Protein AF-A0A8S0G215-F1 (afdb_monomer)

Sequence (367 aa):
MDFMNLNQTAHGGREFGFIGARMRQQHAVVTGHWQDKQAHERIGSWMRQAVSKQDTRHLKVCRFGDNMREVAVTDGDKVAAQIKFGFSVNTWAVGDLVQVVNSISDGDVNALVDEYESCYTMTPATQIHGEKRQNVLEAARIELGMKRFSTRKPCSRKLEQGGFHAFTTTFEDLHGLKQLPGLAVQRLMQQGYGFAGEGDWKTAALLRIMKVMSTGLQGGTSFMEDYTYHFEKGNDLVLGSHMLEVCPSIAVEEKPILDVQHLGIGGKDDPARLIFNTQTGPAIVASLIDLGDRYRLLVNCIDTVKTPHSLPKLPVANALWRSARASATGSADRFRSVDPCRWRAPYRLQPCAEPQRYAPVRRDARH

Secondary structure (DSSP, 8-state):
-HHHHHS-HHHHHHHHHHHHHHTT-------S-TT-HHHHHHHHHHHHHHHHHHHHTT-EEEEES-PPTT-STT---HHHHHHHH--EEEEE-HHHHHHHHHTS-HHHHHHHHHHHHHHSEE-TTTSTT-TTHHHHHHHHHHHHHHHHHHSPPS--TT------SEEE--TT--TT-SS--SHHHHHHHHTT-EEESTT-HHHHHHHHHHHHHTTTSSS-----EEEEEE--TT--EEEEE-SS---GGGBSSSSPEEEE---TTTT-SPPEEEE-BBPPEEEEEEEEEE-SSSEEEEEEEEEE---SS--TT--S-BEEEEETTTTTS-GGG--EEE-TT--------------------------

pLDDT: mean 88.77, std 21.04, range [25.19, 98.94]

Organism: Escherichia coli (NCBI:txid562)

Mean predicted aligned error: 7.86 Å

InterPro domains:
  IPR003762 L-arabinose isomerase [PTHR38464] (1-325)
  IPR004216 L-fucose/L-arabinose isomerase, C-terminal [SSF50443] (221-324)
  IPR009015 L-fucose isomerase, N-terminal/central domain superfamily [SSF53743] (1-218)
  IPR024664 L-arabinose isomerase, C-terminal [PF11762] (220-327)
  IPR038583 L-arabinose isomerase, N-terminal domain superfamily [G3DSA:3.40.50.10940] (1-58)
  IPR055389 L-arabinose isomerase, N-terminal domain [PF02610] (1-56)
  IPR055390 L-arabinose isomerase, central domain [PF24856] (60-216)

Radius of gyration: 24.78 Å; Cα contacts (8 Å, |Δi|>4): 620; chains: 1; bounding box: 72×74×63 Å

Solvent-accessible surface area (backbone atoms only — not comparable to full-atom values): 20894 Å² total; per-residue (Å²): 110,67,66,68,74,67,75,42,58,82,59,54,52,49,56,55,49,48,55,37,58,76,70,69,51,92,76,88,84,85,84,69,59,95,84,37,65,70,43,51,53,55,49,51,55,47,50,43,52,55,50,36,56,55,53,35,46,69,34,28,35,42,23,31,42,56,60,46,83,98,54,66,82,52,52,73,64,59,65,60,45,27,72,75,56,34,33,46,73,50,72,45,60,44,60,62,50,34,55,43,25,74,65,54,53,69,68,61,26,51,54,50,47,55,48,44,64,74,55,31,42,64,38,75,46,47,31,94,92,20,91,42,28,65,38,47,47,52,34,36,28,46,30,53,14,54,49,59,50,29,41,58,67,96,78,65,102,83,68,84,38,66,51,43,44,18,34,20,40,19,59,90,50,53,67,82,51,65,42,66,78,13,38,31,45,17,53,41,34,55,74,53,36,9,41,29,64,44,25,15,54,53,51,4,48,49,40,26,48,50,47,60,52,46,64,95,54,91,80,50,71,59,51,78,40,88,68,50,76,46,87,42,97,96,57,54,35,39,37,25,32,49,96,36,50,42,25,63,51,36,39,61,56,90,49,36,35,36,44,68,50,86,44,76,78,59,73,43,50,46,33,28,25,48,32,44,49,37,49,66,44,83,46,72,51,75,49,70,40,68,71,87,89,50,66,40,29,33,47,28,59,29,36,29,40,74,76,94,62,87,61,91,84,57,95,38,29,42,36,39,30,33,56,81,60,71,87,82,54,70,88,87,75,65,65,47,81,42,56,64,92,58,89,69,86,74,78,80,84,70,79,94,73,82,84,82,76,83,75,83,80,81,78,90,73,92,131

Foldseek 3Di:
DVCCVPVPCVVVVVVVVVVCVVVVHDDFDADDDPPDPVSVVLVVLVVLVVVLLVVQLVAEEEEADAFAPPDDFLDDDQPVCCVVRNYHYDYDYLVVLLVLLVPDDLVQLVVVVVVLVVQAAEDQLCDVVHVCVVLSSLLSSSLRSVVQLQDADPDDPPDGSDVHQFYEYELQHNPNRQDDNFASQLVVVLVQFFYDYRRRRQRSSVQSSVSSSCPPHDAFTWDKDFDDWDDDVVDTKTKIFDPHHTHCSQFPDSHFYWDWDDDPRSPHHTHIHTAGEGDWAKDKDWDWGDPRVAIKIWIWIWTWDDDPDDDVPPPYYITMIDTPPPNPDPPPPRTDIDRPVDPHRDDDPDPPDDDPDDDDDDDDDDD

Structure (mmCIF, N/CA/C/O backbone):
data_AF-A0A8S0G215-F1
#
_entry.id   AF-A0A8S0G215-F1
#
loop_
_atom_site.group_PDB
_atom_site.id
_atom_site.type_symbol
_atom_site.label_atom_id
_atom_site.label_alt_id
_atom_site.label_comp_id
_atom_site.label_asym_id
_atom_site.label_entity_id
_atom_site.label_seq_id
_atom_site.pdbx_PDB_ins_code
_atom_site.Cartn_x
_atom_site.Cartn_y
_atom_site.Cartn_z
_atom_site.occupancy
_atom_site.B_iso_or_equiv
_atom_site.auth_seq_id
_atom_site.auth_comp_id
_atom_site.auth_asym_id
_atom_site.auth_atom_id
_atom_site.pdbx_PDB_model_num
ATOM 1 N N . MET A 1 1 ? 47.850 -19.903 -26.753 1.00 84.38 1 MET A N 1
ATOM 2 C CA . MET A 1 1 ? 46.524 -19.804 -27.407 1.00 84.38 1 MET A CA 1
ATOM 3 C C . MET A 1 1 ? 45.392 -20.202 -26.463 1.00 84.38 1 MET A C 1
ATOM 5 O O . MET A 1 1 ? 44.358 -19.553 -26.498 1.00 84.38 1 MET A O 1
ATOM 9 N N . ASP A 1 2 ? 45.595 -21.174 -25.572 1.00 96.81 2 ASP A N 1
ATOM 10 C CA . ASP A 1 2 ? 44.562 -21.724 -24.671 1.00 96.81 2 ASP A CA 1
ATOM 11 C C . ASP A 1 2 ? 43.769 -20.678 -23.874 1.00 96.81 2 ASP A C 1
ATOM 13 O O . ASP A 1 2 ? 42.542 -20.728 -23.853 1.00 96.81 2 ASP A O 1
ATOM 17 N N . PHE A 1 3 ? 44.441 -19.674 -23.300 1.00 95.31 3 PHE A N 1
ATOM 18 C CA . PHE A 1 3 ? 43.774 -18.589 -22.568 1.00 95.31 3 PHE A CA 1
ATOM 19 C C . PHE A 1 3 ? 42.789 -17.794 -23.444 1.00 95.31 3 PHE A C 1
ATOM 21 O O . PHE A 1 3 ? 41.660 -17.532 -23.037 1.00 95.31 3 PHE A O 1
ATOM 28 N N . MET A 1 4 ? 43.186 -17.450 -24.676 1.00 95.62 4 MET A N 1
ATOM 29 C CA . MET A 1 4 ? 42.331 -16.712 -25.616 1.00 95.62 4 MET A CA 1
ATOM 30 C C . MET A 1 4 ? 41.136 -17.554 -26.080 1.00 95.62 4 MET A C 1
ATOM 32 O O . MET A 1 4 ? 40.054 -17.011 -26.279 1.00 95.62 4 MET A O 1
ATOM 36 N N . ASN A 1 5 ? 41.313 -18.873 -26.206 1.00 96.38 5 ASN A N 1
ATOM 37 C CA . ASN A 1 5 ? 40.231 -19.798 -26.553 1.00 96.38 5 ASN A CA 1
ATOM 38 C C . ASN A 1 5 ? 39.240 -19.998 -25.392 1.00 96.38 5 ASN A C 1
ATOM 40 O O . ASN A 1 5 ? 38.067 -20.281 -25.627 1.00 96.38 5 ASN A O 1
ATOM 44 N N . LEU A 1 6 ? 39.686 -19.855 -24.141 1.00 97.12 6 LEU A N 1
ATOM 45 C CA . LEU A 1 6 ? 38.848 -20.060 -22.960 1.00 97.12 6 LEU A CA 1
ATOM 46 C C . LEU A 1 6 ? 38.113 -18.778 -22.528 1.00 97.12 6 LEU A C 1
ATOM 48 O O . LEU A 1 6 ? 36.898 -18.785 -22.333 1.00 97.12 6 LEU A O 1
ATOM 52 N N . ASN A 1 7 ? 38.824 -17.659 -22.381 1.00 97.81 7 ASN A N 1
A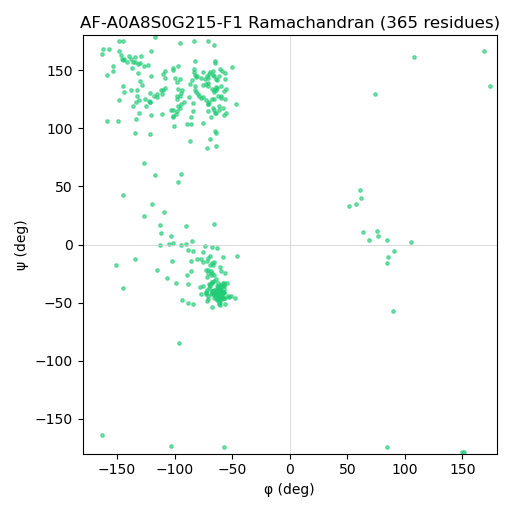TOM 53 C CA . ASN A 1 7 ? 38.337 -16.458 -21.689 1.00 97.81 7 ASN A CA 1
ATOM 54 C C . ASN A 1 7 ? 37.776 -15.395 -22.648 1.00 97.81 7 ASN A C 1
ATOM 56 O O . ASN A 1 7 ? 38.163 -14.228 -22.626 1.00 97.81 7 ASN A O 1
ATOM 60 N N . GLN A 1 8 ? 36.834 -15.801 -23.496 1.00 97.69 8 GLN A N 1
ATOM 61 C CA . GLN A 1 8 ? 36.427 -15.045 -24.684 1.00 97.69 8 GLN A CA 1
ATOM 62 C C . GLN A 1 8 ? 35.027 -14.400 -24.630 1.00 97.69 8 GLN A C 1
ATOM 64 O O . GLN A 1 8 ? 34.395 -14.134 -25.657 1.00 97.69 8 GLN A O 1
ATOM 69 N N . THR A 1 9 ? 34.534 -14.067 -23.434 1.00 98.12 9 THR A N 1
ATOM 70 C CA . THR A 1 9 ? 33.239 -13.375 -23.259 1.00 98.12 9 THR A CA 1
ATOM 71 C C . THR A 1 9 ? 33.161 -12.050 -24.028 1.00 98.12 9 THR A C 1
ATOM 73 O O . THR A 1 9 ? 32.067 -11.621 -24.391 1.00 98.12 9 THR A O 1
ATOM 76 N N . ALA A 1 10 ? 34.300 -11.410 -24.323 1.00 97.56 10 ALA A N 1
ATOM 77 C CA . ALA A 1 10 ? 34.354 -10.148 -25.056 1.00 97.56 10 ALA A CA 1
ATOM 78 C C . ALA A 1 10 ? 33.610 -10.209 -26.403 1.00 97.56 10 ALA A C 1
ATOM 80 O O . ALA A 1 10 ? 32.837 -9.298 -26.700 1.00 97.56 10 ALA A O 1
ATOM 81 N N . HIS A 1 11 ? 33.779 -11.268 -27.196 1.00 97.31 11 HIS A N 1
ATOM 82 C CA . HIS A 1 11 ? 33.005 -11.469 -28.429 1.00 97.31 11 HIS A CA 1
ATOM 83 C C . HIS A 1 11 ? 31.832 -12.432 -28.245 1.00 97.31 11 HIS A C 1
ATOM 85 O O . HIS A 1 11 ? 30.771 -12.172 -28.807 1.00 97.31 11 HIS A O 1
ATOM 91 N N . GLY A 1 12 ? 31.944 -13.453 -27.388 1.00 98.19 12 GLY A N 1
ATOM 92 C CA . GLY A 1 12 ? 30.829 -14.373 -27.120 1.00 98.19 12 GLY A CA 1
ATOM 93 C C . GLY A 1 12 ? 29.577 -13.677 -26.562 1.00 98.19 12 GLY A C 1
ATOM 94 O O . GLY A 1 12 ? 28.461 -13.923 -27.016 1.00 98.19 12 GLY A O 1
ATOM 95 N N . GLY A 1 13 ? 29.747 -12.728 -25.635 1.00 97.81 13 GLY A N 1
ATOM 96 C CA . GLY A 1 13 ? 28.638 -11.942 -25.086 1.00 97.81 13 GLY A CA 1
ATOM 97 C C . GLY A 1 13 ? 28.000 -10.983 -26.099 1.00 97.81 13 GLY A C 1
ATOM 98 O O . GLY A 1 13 ? 26.818 -10.661 -25.978 1.00 97.81 13 GLY A O 1
ATOM 99 N N . ARG A 1 14 ? 28.751 -10.547 -27.121 1.00 98.25 14 ARG A N 1
ATOM 100 C CA . ARG A 1 14 ? 28.228 -9.702 -28.209 1.00 98.25 14 ARG A CA 1
ATOM 101 C C . ARG A 1 14 ? 27.329 -10.501 -29.149 1.00 98.25 14 ARG A C 1
ATOM 103 O O . ARG A 1 14 ? 26.250 -10.019 -29.479 1.00 98.25 14 ARG A O 1
ATOM 110 N N . GLU A 1 15 ? 27.732 -11.721 -29.499 1.00 98.50 15 GLU A N 1
ATOM 111 C CA . GLU A 1 15 ? 26.911 -12.635 -30.304 1.00 98.50 15 GLU A CA 1
ATOM 112 C C . GLU A 1 15 ? 25.594 -12.980 -29.590 1.00 98.50 15 GLU A C 1
ATOM 114 O O . GLU A 1 15 ? 24.511 -12.872 -30.165 1.00 98.50 15 GLU A O 1
ATOM 119 N N . PHE A 1 16 ? 25.649 -13.264 -28.284 1.00 98.31 16 PHE A N 1
ATOM 120 C CA . PHE A 1 16 ? 24.434 -13.440 -27.481 1.00 98.31 16 PHE A CA 1
ATOM 121 C C . PHE A 1 16 ? 23.551 -12.175 -27.452 1.00 98.31 16 PHE A C 1
ATOM 123 O O . PHE A 1 16 ? 22.320 -12.248 -27.506 1.00 98.31 16 PHE A O 1
ATOM 130 N N . GLY A 1 17 ? 24.171 -10.993 -27.396 1.00 98.12 17 GLY A N 1
ATOM 131 C CA . GLY A 1 17 ? 23.463 -9.716 -27.489 1.00 98.12 17 GLY A CA 1
ATOM 132 C C . GLY A 1 17 ? 22.710 -9.547 -28.812 1.00 98.12 17 GLY A C 1
ATOM 133 O O . GLY A 1 17 ? 21.575 -9.062 -28.809 1.00 98.12 17 GLY A O 1
ATOM 134 N N . PHE A 1 18 ? 23.300 -9.988 -29.929 1.00 98.44 18 PHE A N 1
ATOM 135 C CA . PHE A 1 18 ? 22.669 -9.935 -31.247 1.00 98.44 18 PHE A CA 1
ATOM 136 C C . PHE A 1 18 ? 21.372 -10.744 -31.289 1.00 98.44 18 PHE A C 1
ATOM 138 O O . PHE A 1 18 ? 20.332 -10.190 -31.656 1.00 98.44 18 PHE A O 1
ATOM 145 N N . ILE A 1 19 ? 21.390 -12.018 -30.877 1.00 98.25 19 ILE A N 1
ATOM 146 C CA . ILE A 1 19 ? 20.197 -12.871 -30.985 1.00 98.25 19 ILE A CA 1
ATOM 147 C C . ILE A 1 19 ? 19.042 -12.363 -30.107 1.00 98.25 19 ILE A C 1
ATOM 149 O O . ILE A 1 19 ? 17.901 -12.296 -30.572 1.00 98.25 19 ILE A O 1
ATOM 153 N N . GLY A 1 20 ? 19.331 -11.888 -28.888 1.00 97.62 20 GLY A N 1
ATOM 154 C CA . GLY A 1 20 ? 18.322 -11.285 -28.010 1.00 97.62 20 GLY A CA 1
ATOM 155 C C . GLY A 1 20 ? 17.676 -10.036 -28.623 1.00 97.62 20 GLY A C 1
ATOM 156 O O . GLY A 1 20 ? 16.448 -9.897 -28.617 1.00 97.62 20 GLY A O 1
ATOM 157 N N . ALA A 1 21 ? 18.484 -9.158 -29.228 1.00 98.12 21 ALA A N 1
ATOM 158 C CA . ALA A 1 21 ? 17.991 -7.979 -29.938 1.00 98.12 21 ALA A CA 1
ATOM 159 C C . ALA A 1 21 ? 17.182 -8.356 -31.192 1.00 98.12 21 ALA A C 1
ATOM 161 O O . ALA A 1 21 ? 16.095 -7.816 -31.417 1.00 98.12 21 ALA A O 1
ATOM 162 N N . ARG A 1 22 ? 17.665 -9.326 -31.980 1.00 97.88 22 ARG A N 1
ATOM 163 C CA . ARG A 1 22 ? 17.012 -9.812 -33.204 1.00 97.88 22 ARG A CA 1
ATOM 164 C C . ARG A 1 22 ? 15.637 -10.426 -32.935 1.00 97.88 22 ARG A C 1
ATOM 166 O O . ARG A 1 22 ? 14.734 -10.241 -33.756 1.00 97.88 22 ARG A O 1
ATOM 173 N N . MET A 1 23 ? 15.482 -11.121 -31.805 1.00 98.31 23 MET A N 1
ATOM 174 C CA . MET A 1 23 ? 14.223 -11.711 -31.328 1.00 98.31 23 MET A CA 1
ATOM 175 C C . MET A 1 23 ? 13.336 -10.726 -30.549 1.00 98.31 23 MET A C 1
ATOM 177 O O . MET A 1 23 ? 12.211 -11.073 -30.196 1.00 98.31 23 MET A O 1
ATOM 181 N N . ARG A 1 24 ? 13.814 -9.499 -30.288 1.00 97.56 24 ARG A N 1
ATOM 182 C CA . ARG A 1 24 ? 13.128 -8.471 -29.480 1.00 97.56 24 ARG A CA 1
ATOM 183 C C . ARG A 1 24 ? 12.805 -8.937 -28.052 1.00 97.56 24 ARG A C 1
ATOM 185 O O . ARG A 1 24 ? 11.791 -8.541 -27.479 1.00 97.56 24 ARG A O 1
ATOM 192 N N . GLN A 1 25 ? 13.676 -9.757 -27.468 1.00 97.38 25 GLN A N 1
ATOM 193 C CA . GLN A 1 25 ? 13.557 -10.204 -26.081 1.00 97.38 25 GLN A CA 1
ATOM 194 C C . GLN A 1 25 ? 14.144 -9.171 -25.111 1.00 97.38 25 GLN A C 1
ATOM 196 O O . GLN A 1 25 ? 15.063 -8.420 -25.439 1.00 97.38 25 GLN A O 1
ATOM 201 N N . GLN A 1 26 ? 13.609 -9.121 -23.890 1.00 94.38 26 GLN A N 1
ATOM 202 C CA . GLN A 1 26 ? 14.117 -8.232 -22.845 1.00 94.38 26 GLN A CA 1
ATOM 203 C C . GLN A 1 26 ? 15.256 -8.896 -22.077 1.00 94.38 26 GLN A C 1
ATOM 205 O O . GLN A 1 26 ? 15.032 -9.550 -21.062 1.00 94.38 26 GLN A O 1
ATOM 210 N N . HIS A 1 27 ? 16.485 -8.710 -22.553 1.00 96.38 27 HIS A N 1
ATOM 211 C CA . HIS A 1 27 ? 17.691 -9.141 -21.847 1.00 96.38 27 HIS A CA 1
ATOM 212 C C . HIS A 1 27 ? 18.309 -7.958 -21.097 1.00 96.38 27 HIS A C 1
ATOM 214 O O . HIS A 1 27 ? 18.786 -7.001 -21.707 1.00 96.38 27 HIS A O 1
ATOM 220 N N . ALA A 1 28 ? 18.283 -8.011 -19.763 1.00 96.38 28 ALA A N 1
ATOM 221 C CA . ALA A 1 28 ? 19.039 -7.076 -18.936 1.00 96.38 28 ALA A CA 1
ATOM 222 C C . ALA A 1 28 ? 20.535 -7.416 -19.022 1.00 96.38 28 ALA A C 1
ATOM 224 O O . ALA A 1 28 ? 20.904 -8.587 -18.986 1.00 96.38 28 ALA A O 1
ATOM 225 N N . VAL A 1 29 ? 21.393 -6.398 -19.131 1.00 97.56 29 VAL A N 1
ATOM 226 C CA . VAL A 1 29 ? 22.842 -6.583 -19.294 1.00 97.56 29 VAL A CA 1
ATOM 227 C C . VAL A 1 29 ? 23.591 -5.813 -18.211 1.00 97.56 29 VAL A C 1
ATOM 229 O O . VAL A 1 29 ? 23.430 -4.598 -18.056 1.00 97.56 29 VAL A O 1
ATOM 232 N N . VAL A 1 30 ? 24.440 -6.527 -17.473 1.00 97.88 30 VAL A N 1
ATOM 233 C CA . VAL A 1 30 ? 25.395 -5.969 -16.513 1.00 97.88 30 VAL A CA 1
ATOM 234 C C . VAL A 1 30 ? 26.788 -6.408 -16.943 1.00 97.88 30 VAL A C 1
ATOM 236 O O . VAL A 1 30 ? 27.054 -7.598 -17.071 1.00 97.88 30 VAL A O 1
ATOM 239 N N . THR A 1 31 ? 27.666 -5.437 -17.171 1.00 98.00 31 THR A N 1
ATOM 240 C CA . THR A 1 31 ? 29.075 -5.665 -17.507 1.00 98.00 31 THR A CA 1
ATOM 241 C C . THR A 1 31 ? 29.928 -5.225 -16.327 1.00 98.00 31 THR A C 1
ATOM 243 O O . THR A 1 31 ? 29.710 -4.133 -15.803 1.00 98.00 31 THR A O 1
ATOM 246 N N . GLY A 1 32 ? 30.887 -6.058 -15.934 1.00 96.94 32 GLY A N 1
ATOM 247 C CA . GLY A 1 32 ? 31.825 -5.812 -14.841 1.00 96.94 32 GLY A CA 1
ATOM 248 C C . GLY A 1 32 ? 32.594 -7.088 -14.500 1.00 96.94 32 GLY A C 1
ATOM 249 O O . GLY A 1 32 ? 32.225 -8.173 -14.955 1.00 96.94 32 GLY A O 1
ATOM 250 N N . HIS A 1 33 ? 33.667 -6.972 -13.718 1.00 98.19 33 HIS A N 1
ATOM 251 C CA . HIS A 1 33 ? 34.322 -8.147 -13.142 1.00 98.19 33 HIS A CA 1
ATOM 252 C C . HIS A 1 33 ? 33.382 -8.807 -12.121 1.00 98.19 33 HIS A C 1
ATOM 254 O O . HIS A 1 33 ? 32.647 -8.113 -11.425 1.00 98.19 33 HIS A O 1
ATOM 260 N N . TRP A 1 34 ? 33.404 -10.133 -11.982 1.00 98.00 34 TRP A N 1
ATOM 261 C CA . TRP A 1 34 ? 32.457 -10.835 -11.104 1.00 98.00 34 TRP A CA 1
ATOM 262 C C . TRP A 1 34 ? 32.641 -10.519 -9.609 1.00 98.00 34 TRP A C 1
ATOM 264 O O . TRP A 1 34 ? 31.739 -10.796 -8.830 1.00 98.00 34 TRP A O 1
ATOM 274 N N . GLN A 1 35 ? 33.774 -9.931 -9.202 1.00 98.25 35 GLN A N 1
ATOM 275 C CA . GLN A 1 35 ? 34.011 -9.427 -7.836 1.00 98.25 35 GLN A CA 1
ATOM 276 C C . GLN A 1 35 ? 33.690 -7.930 -7.666 1.00 98.25 35 GLN A C 1
ATOM 278 O O . GLN A 1 35 ? 33.871 -7.392 -6.576 1.00 98.25 35 GLN A O 1
ATOM 283 N N . ASP A 1 36 ? 33.257 -7.237 -8.723 1.00 98.44 36 ASP A N 1
ATOM 284 C CA . ASP A 1 36 ? 32.884 -5.825 -8.640 1.00 98.44 36 ASP A CA 1
ATOM 285 C C . ASP A 1 36 ? 31.574 -5.659 -7.857 1.00 98.44 36 ASP A C 1
ATOM 287 O O . ASP A 1 36 ? 30.517 -6.159 -8.250 1.00 98.44 36 ASP A O 1
ATOM 291 N N . LYS A 1 37 ? 31.638 -4.894 -6.764 1.00 98.50 37 LYS A N 1
ATOM 292 C CA . LYS A 1 37 ? 30.483 -4.591 -5.914 1.00 98.50 37 LYS A CA 1
ATOM 293 C C . LYS A 1 37 ? 29.373 -3.866 -6.682 1.00 98.50 37 LYS A C 1
ATOM 295 O O . LYS A 1 37 ? 28.200 -4.154 -6.461 1.00 98.50 37 LYS A O 1
ATOM 300 N N . GLN A 1 38 ? 29.713 -2.997 -7.639 1.00 98.06 38 GLN A N 1
ATOM 301 C CA . GLN A 1 38 ? 28.704 -2.305 -8.452 1.00 98.06 38 GLN A CA 1
ATOM 302 C C . GLN A 1 38 ? 27.953 -3.278 -9.373 1.00 98.06 38 GLN A C 1
ATOM 304 O O . GLN A 1 38 ? 26.763 -3.100 -9.645 1.00 98.06 38 GLN A O 1
ATOM 309 N N . ALA A 1 39 ? 28.624 -4.333 -9.850 1.00 98.00 39 ALA A N 1
ATOM 310 C CA . ALA A 1 39 ? 27.973 -5.389 -10.616 1.00 98.00 39 ALA A CA 1
ATOM 311 C C . ALA A 1 39 ? 27.011 -6.195 -9.730 1.00 98.00 39 ALA A C 1
ATOM 313 O O . ALA A 1 39 ? 25.882 -6.454 -10.151 1.00 98.00 39 ALA A O 1
ATOM 314 N N . HIS A 1 40 ? 27.409 -6.519 -8.492 1.00 98.50 40 HIS A N 1
ATOM 315 C CA . HIS A 1 40 ? 26.543 -7.200 -7.518 1.00 98.50 40 HIS A CA 1
ATOM 316 C C . HIS A 1 40 ? 25.274 -6.406 -7.218 1.00 98.50 40 HIS A C 1
ATOM 318 O O . HIS A 1 40 ? 24.184 -6.970 -7.275 1.00 98.50 40 HIS A O 1
ATOM 324 N N . GLU A 1 41 ? 25.384 -5.098 -6.976 1.00 98.06 41 GLU A N 1
ATOM 325 C CA . GLU A 1 41 ? 24.229 -4.228 -6.714 1.00 98.06 41 GLU A CA 1
ATOM 326 C C . GLU A 1 41 ? 23.241 -4.207 -7.889 1.00 98.06 41 GLU A C 1
ATOM 328 O O . GLU A 1 41 ? 22.028 -4.349 -7.705 1.00 98.06 41 GLU A O 1
ATOM 333 N N . ARG A 1 42 ? 23.748 -4.089 -9.123 1.00 97.81 42 ARG A N 1
ATOM 334 C CA . ARG A 1 42 ? 22.915 -4.084 -10.336 1.00 97.81 42 ARG A CA 1
ATOM 335 C C . ARG A 1 42 ? 22.230 -5.429 -10.573 1.00 97.81 42 ARG A C 1
ATOM 337 O O . ARG A 1 42 ? 21.055 -5.449 -10.942 1.00 97.81 42 ARG A O 1
ATOM 344 N N . ILE A 1 43 ? 22.938 -6.537 -10.348 1.00 98.38 43 ILE A N 1
ATOM 345 C CA . ILE A 1 43 ? 22.375 -7.891 -10.449 1.00 98.38 43 ILE A CA 1
ATOM 346 C C . ILE A 1 43 ? 21.317 -8.101 -9.359 1.00 98.38 43 ILE A C 1
ATOM 348 O O . ILE A 1 43 ? 20.209 -8.529 -9.671 1.00 98.38 43 ILE A O 1
ATOM 352 N N . GLY A 1 44 ? 21.599 -7.721 -8.110 1.00 98.12 44 GLY A N 1
ATOM 353 C CA . GLY A 1 44 ? 20.651 -7.813 -6.997 1.00 98.12 44 GLY A CA 1
ATOM 354 C C . GLY A 1 44 ? 19.383 -6.983 -7.224 1.00 98.12 44 GLY A C 1
ATOM 355 O O . GLY A 1 44 ? 18.274 -7.455 -6.966 1.00 98.12 44 GLY A O 1
ATOM 356 N N . SER A 1 45 ? 19.518 -5.779 -7.791 1.00 97.25 45 SER A N 1
ATOM 357 C CA . SER A 1 45 ? 18.379 -4.951 -8.208 1.00 97.25 45 SER A CA 1
ATOM 358 C C . SER A 1 45 ? 17.508 -5.658 -9.255 1.00 97.25 45 SER A C 1
ATOM 360 O O . SER A 1 45 ? 16.284 -5.677 -9.128 1.00 97.25 45 SER A O 1
ATOM 362 N N . TRP A 1 46 ? 18.118 -6.310 -10.250 1.00 97.81 46 TRP A N 1
ATOM 363 C CA . TRP A 1 46 ? 17.387 -7.105 -11.242 1.00 97.81 46 TRP A CA 1
ATOM 364 C C . TRP A 1 46 ? 16.713 -8.343 -10.628 1.00 97.81 46 TRP A C 1
ATOM 366 O O . TRP A 1 46 ? 15.547 -8.607 -10.922 1.00 97.81 46 TRP A O 1
ATOM 376 N N . MET A 1 47 ? 17.393 -9.062 -9.728 1.00 98.44 47 MET A N 1
ATOM 377 C CA . MET A 1 47 ? 16.829 -10.226 -9.028 1.00 98.44 47 MET A CA 1
ATOM 378 C C . MET A 1 47 ? 15.564 -9.851 -8.246 1.00 98.44 47 MET A C 1
ATOM 380 O O . MET A 1 47 ? 14.568 -10.568 -8.299 1.00 98.44 47 MET A O 1
ATOM 384 N N . ARG A 1 48 ? 15.563 -8.687 -7.587 1.00 97.50 48 ARG A N 1
ATOM 385 C CA . ARG A 1 48 ? 14.394 -8.139 -6.883 1.00 97.50 48 ARG A CA 1
ATOM 386 C C . ARG A 1 48 ? 13.199 -7.918 -7.818 1.00 97.50 48 ARG A C 1
ATOM 388 O O . ARG A 1 48 ? 12.078 -8.287 -7.471 1.00 97.50 48 ARG A O 1
ATOM 395 N N . GLN A 1 49 ? 13.430 -7.392 -9.024 1.00 96.38 49 GLN A N 1
ATOM 396 C CA . GLN A 1 49 ? 12.380 -7.263 -10.047 1.00 96.38 49 GLN A CA 1
ATOM 397 C C . GLN A 1 49 ? 11.888 -8.631 -10.541 1.00 96.38 49 GLN A C 1
ATOM 399 O O . GLN A 1 49 ? 10.688 -8.826 -10.733 1.00 96.38 49 GLN A O 1
ATOM 404 N N . ALA A 1 50 ? 12.792 -9.598 -10.717 1.00 96.69 50 ALA A N 1
ATOM 405 C CA . ALA A 1 50 ? 12.436 -10.952 -11.135 1.00 96.69 50 ALA A CA 1
ATOM 406 C C . ALA A 1 50 ? 11.542 -11.659 -10.099 1.00 96.69 50 ALA A C 1
ATOM 408 O O . ALA A 1 50 ? 10.540 -12.268 -10.479 1.00 96.69 50 ALA A O 1
ATOM 409 N N . VAL A 1 51 ? 11.850 -11.522 -8.804 1.00 97.88 51 VAL A N 1
ATOM 410 C CA . VAL A 1 51 ? 11.014 -12.030 -7.702 1.00 97.88 51 VAL A CA 1
ATOM 411 C C . VAL A 1 51 ? 9.655 -11.331 -7.683 1.00 97.88 51 VAL A C 1
ATOM 413 O O . VAL A 1 51 ? 8.627 -12.004 -7.669 1.00 97.88 51 VAL A O 1
ATOM 416 N N . SER A 1 52 ? 9.630 -9.996 -7.774 1.00 97.31 52 SER A N 1
ATOM 417 C CA . SER A 1 52 ? 8.383 -9.218 -7.821 1.00 97.31 52 SER A CA 1
ATOM 418 C C . SER A 1 52 ? 7.480 -9.644 -8.986 1.00 97.31 52 SER A C 1
ATOM 420 O O . SER A 1 52 ? 6.274 -9.826 -8.808 1.00 97.31 52 SER A O 1
ATOM 422 N N . LYS A 1 53 ? 8.057 -9.914 -10.165 1.00 97.38 53 LYS A N 1
ATOM 423 C CA . LYS A 1 53 ? 7.318 -10.430 -11.325 1.00 97.38 53 LYS A CA 1
ATOM 424 C C . LYS A 1 53 ? 6.656 -11.783 -11.048 1.00 97.38 53 LYS A C 1
ATOM 426 O O . LYS A 1 53 ? 5.576 -12.019 -11.581 1.00 97.38 53 LYS A O 1
ATOM 431 N N . GLN A 1 54 ? 7.279 -12.667 -10.267 1.00 97.94 54 GLN A N 1
ATOM 432 C CA . GLN A 1 54 ? 6.694 -13.965 -9.907 1.00 97.94 54 GLN A CA 1
ATOM 433 C C . GLN A 1 54 ? 5.620 -13.838 -8.821 1.00 97.94 54 GLN A C 1
ATOM 435 O O . GLN A 1 54 ? 4.558 -14.442 -8.958 1.00 97.94 54 GLN A O 1
ATOM 440 N N . ASP A 1 55 ? 5.845 -13.019 -7.790 1.00 97.50 55 ASP A N 1
ATOM 441 C CA . ASP A 1 55 ? 4.836 -12.746 -6.751 1.00 97.50 55 ASP A CA 1
ATOM 442 C C . ASP A 1 55 ? 3.567 -12.129 -7.360 1.00 97.50 55 ASP A C 1
ATOM 444 O O . ASP A 1 55 ? 2.460 -12.612 -7.130 1.00 97.50 55 ASP A O 1
ATOM 448 N N . THR A 1 56 ? 3.731 -11.161 -8.270 1.00 98.19 56 THR A N 1
ATOM 449 C CA . THR A 1 56 ? 2.615 -10.495 -8.967 1.00 98.19 56 THR A CA 1
ATOM 450 C C . THR A 1 56 ? 1.717 -11.480 -9.723 1.00 98.19 56 THR A C 1
ATOM 452 O O . THR A 1 56 ? 0.506 -11.282 -9.782 1.00 98.19 56 THR A O 1
ATOM 455 N N . ARG A 1 57 ? 2.271 -12.577 -10.265 1.00 97.31 57 ARG A N 1
ATOM 456 C CA . ARG A 1 57 ? 1.489 -13.616 -10.966 1.00 97.31 57 ARG A CA 1
ATOM 457 C C . ARG A 1 57 ? 0.550 -14.403 -10.047 1.00 97.31 57 ARG A C 1
ATOM 459 O O . ARG A 1 57 ? -0.349 -15.065 -10.549 1.00 97.31 57 ARG A O 1
ATOM 466 N N . HIS A 1 58 ? 0.750 -14.329 -8.734 1.00 96.69 58 HIS A N 1
ATOM 467 C CA . HIS A 1 58 ? -0.066 -15.001 -7.722 1.00 96.69 58 HIS A CA 1
ATOM 468 C C . HIS A 1 58 ? -0.859 -14.011 -6.856 1.00 96.69 58 HIS A C 1
ATOM 470 O O . HIS A 1 58 ? -1.615 -14.427 -5.975 1.00 96.69 58 HIS A O 1
ATOM 476 N N . LEU A 1 59 ? -0.707 -12.707 -7.110 1.00 98.00 59 LEU A N 1
ATOM 477 C CA . LEU A 1 59 ? -1.373 -11.648 -6.369 1.00 98.00 59 LEU A CA 1
ATOM 478 C C . LEU A 1 59 ? -2.886 -11.716 -6.609 1.00 98.00 59 LEU A C 1
ATOM 480 O O . LEU A 1 59 ? -3.374 -11.795 -7.740 1.00 98.00 59 LEU A O 1
ATOM 484 N N . LYS A 1 60 ? -3.637 -11.663 -5.511 1.00 98.25 60 LYS A N 1
ATOM 485 C CA . LYS A 1 60 ? -5.102 -11.629 -5.513 1.00 98.25 60 LYS A CA 1
ATOM 486 C C . LYS A 1 60 ? -5.590 -10.374 -4.802 1.00 98.25 60 LYS A C 1
ATOM 488 O O . LYS A 1 60 ? -5.245 -10.175 -3.632 1.00 98.25 60 LYS A O 1
ATOM 493 N N . VAL A 1 61 ? -6.373 -9.567 -5.510 1.00 98.62 61 VAL A N 1
ATOM 494 C CA . VAL A 1 61 ? -7.052 -8.377 -4.993 1.00 98.62 61 VAL A CA 1
ATOM 495 C C . VAL A 1 61 ? -8.499 -8.734 -4.659 1.00 98.62 61 VAL A C 1
ATOM 497 O O . VAL A 1 61 ? -9.227 -9.232 -5.521 1.00 98.62 61 VAL A O 1
ATOM 500 N N . CYS A 1 62 ? -8.906 -8.460 -3.421 1.00 98.25 62 CYS A N 1
ATOM 501 C CA . CYS A 1 62 ? -10.287 -8.566 -2.957 1.00 98.25 62 CYS A CA 1
ATOM 502 C C . CYS A 1 62 ? -10.923 -7.181 -2.866 1.00 98.25 62 CYS A C 1
ATOM 504 O O . CYS A 1 62 ? -10.500 -6.356 -2.062 1.00 98.25 62 CYS A O 1
ATOM 506 N N . ARG A 1 63 ? -11.947 -6.908 -3.666 1.00 98.69 63 ARG A N 1
ATOM 507 C CA . ARG A 1 63 ? -12.688 -5.646 -3.579 1.00 98.69 63 ARG A CA 1
ATOM 508 C C . ARG A 1 63 ? -13.910 -5.837 -2.690 1.00 98.69 63 ARG A C 1
ATOM 510 O O . ARG A 1 63 ? -14.658 -6.786 -2.906 1.00 98.69 63 ARG A O 1
ATOM 517 N N . PHE A 1 64 ? -14.109 -4.948 -1.723 1.00 98.25 64 PHE A N 1
ATOM 518 C CA . PHE A 1 64 ? -15.355 -4.851 -0.964 1.00 98.25 64 PHE A CA 1
ATOM 519 C C . PHE A 1 64 ? -16.169 -3.685 -1.526 1.00 98.25 64 PHE A C 1
ATOM 521 O O . PHE A 1 64 ? -15.841 -2.527 -1.272 1.00 98.25 64 PHE A O 1
ATOM 528 N N . GLY A 1 65 ? -17.176 -4.014 -2.336 1.00 97.50 65 GLY A N 1
ATOM 529 C CA . GLY A 1 65 ? -17.911 -3.051 -3.159 1.00 97.50 65 GLY A CA 1
ATOM 530 C C . GLY A 1 65 ? -17.236 -2.756 -4.507 1.00 97.50 65 GLY A C 1
ATOM 531 O O . GLY A 1 65 ? -16.259 -3.410 -4.899 1.00 97.50 65 GLY A O 1
ATOM 532 N N . ASP A 1 66 ? -17.800 -1.801 -5.246 1.00 98.56 66 AS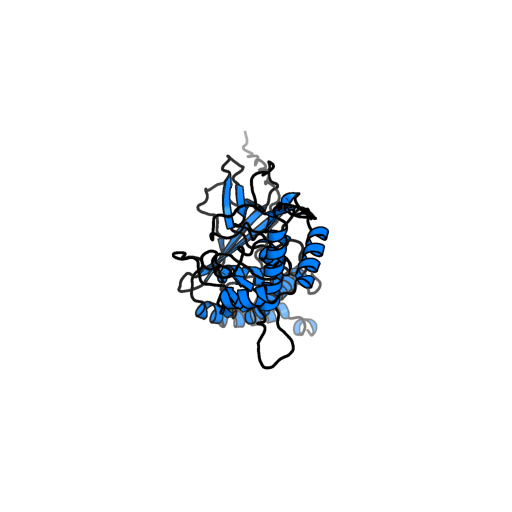P A N 1
ATOM 533 C CA . ASP A 1 66 ? -17.312 -1.392 -6.568 1.00 98.56 66 ASP A CA 1
ATOM 534 C C . ASP A 1 66 ? -16.526 -0.068 -6.520 1.00 98.56 66 ASP A C 1
ATOM 536 O O . ASP A 1 66 ? -16.213 0.449 -5.447 1.00 98.56 66 ASP A O 1
ATOM 540 N N . ASN A 1 67 ? -16.154 0.458 -7.689 1.00 98.75 67 ASN A N 1
ATOM 541 C CA . ASN A 1 67 ? -15.576 1.790 -7.820 1.00 98.75 67 ASN A CA 1
ATOM 542 C C . ASN A 1 67 ? -16.548 2.843 -7.267 1.00 98.75 67 ASN A C 1
ATOM 544 O O . ASN A 1 67 ? -17.765 2.673 -7.363 1.00 98.75 67 ASN A O 1
ATOM 548 N N . MET A 1 68 ? -16.018 3.942 -6.722 1.00 98.62 68 MET A N 1
ATOM 549 C CA . MET A 1 68 ? -16.843 5.128 -6.477 1.00 98.62 68 MET A CA 1
ATOM 550 C C . MET A 1 68 ? -17.524 5.554 -7.785 1.00 98.62 68 MET A C 1
ATOM 552 O O . MET A 1 68 ? -16.884 5.605 -8.841 1.00 98.62 68 MET A O 1
ATOM 556 N N . ARG A 1 69 ? -18.825 5.841 -7.719 1.00 98.56 69 ARG A N 1
ATOM 557 C CA . ARG A 1 69 ? -19.627 6.223 -8.885 1.00 98.56 69 ARG A CA 1
ATOM 558 C C . ARG A 1 69 ? -19.025 7.430 -9.596 1.00 98.56 69 ARG A C 1
ATOM 560 O O . ARG A 1 69 ? -18.533 8.362 -8.965 1.00 98.56 69 ARG A O 1
ATOM 567 N N . GLU A 1 70 ? -19.108 7.404 -10.924 1.00 98.31 70 GLU A N 1
ATOM 568 C CA . GLU A 1 70 ? -18.626 8.463 -11.822 1.00 98.31 70 GLU A CA 1
ATOM 569 C C . GLU A 1 70 ? -17.100 8.709 -11.801 1.00 98.31 70 GLU A C 1
ATOM 571 O O . GLU A 1 70 ? -16.618 9.675 -12.395 1.00 98.31 70 GLU A O 1
ATOM 576 N N . VAL A 1 71 ? -16.303 7.835 -11.166 1.00 98.50 71 VAL A N 1
ATOM 577 C CA . VAL A 1 71 ? -14.835 7.945 -11.153 1.00 98.50 71 VAL A CA 1
ATOM 578 C C . VAL A 1 71 ? -14.209 7.148 -12.297 1.00 98.50 71 VAL A C 1
ATOM 580 O O . VAL A 1 71 ? -14.353 5.934 -12.386 1.00 98.50 71 VAL A O 1
ATOM 583 N N . ALA A 1 72 ? -13.434 7.827 -13.148 1.00 98.50 72 ALA A N 1
ATOM 584 C CA . ALA A 1 72 ? -12.806 7.209 -14.318 1.00 98.50 72 ALA A CA 1
ATOM 585 C C . ALA A 1 72 ? -11.477 6.497 -14.006 1.00 98.50 72 ALA A C 1
ATOM 587 O O . ALA A 1 72 ? -11.276 5.344 -14.374 1.00 98.50 72 ALA A O 1
ATOM 588 N N . VAL A 1 73 ? -10.536 7.179 -13.338 1.00 98.31 73 VAL A N 1
ATOM 589 C CA . VAL A 1 73 ? -9.135 6.712 -13.240 1.00 98.31 73 VAL A CA 1
ATOM 590 C C . VAL A 1 73 ? -8.978 5.411 -12.449 1.00 98.31 73 VAL A C 1
ATOM 592 O O . VAL A 1 73 ? -8.032 4.659 -12.685 1.00 98.31 73 VAL A O 1
ATOM 595 N N . THR A 1 74 ? -9.896 5.117 -11.528 1.00 98.44 74 THR A N 1
ATOM 596 C CA . THR A 1 74 ? -9.872 3.906 -10.694 1.00 98.44 74 THR A CA 1
ATOM 597 C C . THR A 1 74 ? -10.530 2.709 -11.391 1.00 98.44 74 THR A C 1
ATOM 599 O O . THR A 1 74 ? -10.274 1.565 -11.004 1.00 98.44 74 THR A O 1
ATOM 602 N N . ASP A 1 75 ? -11.273 2.933 -12.477 1.00 98.56 75 ASP A N 1
ATOM 603 C CA . ASP A 1 75 ? -11.837 1.885 -13.329 1.00 98.56 75 ASP A CA 1
ATOM 604 C C . ASP A 1 75 ? -10.810 1.373 -14.365 1.00 98.56 75 ASP A C 1
ATOM 606 O O . ASP A 1 75 ? -9.668 1.838 -14.428 1.00 98.56 75 ASP A O 1
ATOM 610 N N . GLY A 1 76 ? -11.160 0.352 -15.137 1.00 98.50 76 GLY A N 1
ATOM 611 C CA . GLY A 1 76 ? -10.331 -0.206 -16.202 1.00 98.50 76 GLY A CA 1
ATOM 612 C C . GLY A 1 76 ? -10.569 -1.695 -16.422 1.00 98.50 76 GLY A C 1
ATOM 613 O O . GLY A 1 76 ? -11.364 -2.343 -15.733 1.00 98.50 76 GLY A O 1
ATOM 614 N N . ASP A 1 77 ? -9.820 -2.268 -17.360 1.00 98.75 77 ASP A N 1
ATOM 615 C CA . ASP A 1 77 ? -10.017 -3.656 -17.767 1.00 98.75 77 ASP A CA 1
ATOM 616 C C . ASP A 1 77 ? -9.249 -4.632 -16.851 1.00 98.75 77 ASP A C 1
ATOM 618 O O . ASP A 1 77 ? -8.029 -4.813 -16.940 1.00 98.75 77 ASP A O 1
ATOM 622 N N . LYS A 1 78 ? -9.987 -5.298 -15.954 1.00 98.81 78 LYS A N 1
ATOM 623 C CA . LYS A 1 78 ? -9.447 -6.305 -15.022 1.00 98.81 78 LYS A CA 1
ATOM 624 C C . LYS A 1 78 ? -8.934 -7.556 -15.752 1.00 98.81 78 LYS A C 1
ATOM 626 O O . LYS A 1 78 ? -7.964 -8.167 -15.299 1.00 98.81 78 LYS A O 1
ATOM 631 N N . VAL A 1 79 ? -9.531 -7.922 -16.891 1.00 98.81 79 VAL A N 1
ATOM 632 C CA . VAL A 1 79 ? -9.102 -9.064 -17.717 1.00 98.81 79 VAL A CA 1
ATOM 633 C C . VAL A 1 79 ? -7.774 -8.739 -18.394 1.00 98.81 79 VAL A C 1
ATOM 635 O O . VAL A 1 79 ? -6.831 -9.533 -18.316 1.00 98.81 79 VAL A O 1
ATOM 638 N N . ALA A 1 80 ? -7.651 -7.550 -18.986 1.00 98.69 80 ALA A N 1
ATOM 639 C CA . ALA A 1 80 ? -6.398 -7.085 -19.576 1.00 98.69 80 ALA A CA 1
ATOM 640 C C . ALA A 1 80 ? -5.271 -7.015 -18.532 1.00 98.69 80 ALA A C 1
ATOM 642 O O . ALA A 1 80 ? -4.144 -7.449 -18.806 1.00 98.69 80 ALA A O 1
ATOM 643 N N . ALA A 1 81 ? -5.569 -6.556 -17.313 1.00 98.75 81 ALA A N 1
ATOM 644 C CA . ALA A 1 81 ? -4.603 -6.500 -16.220 1.00 98.75 81 ALA A CA 1
ATOM 645 C C . ALA A 1 81 ? -4.119 -7.900 -15.818 1.00 98.75 81 ALA A C 1
ATOM 647 O O . ALA A 1 81 ? -2.913 -8.122 -15.653 1.00 98.75 81 ALA A O 1
ATOM 648 N N . GLN A 1 82 ? -5.030 -8.871 -15.735 1.00 98.69 82 GLN A N 1
ATOM 649 C CA . GLN A 1 82 ? -4.687 -10.255 -15.429 1.00 98.69 82 GLN A CA 1
ATOM 650 C C . GLN A 1 82 ? -3.870 -10.909 -16.553 1.00 98.69 82 GLN A C 1
ATOM 652 O O . GLN A 1 82 ? -2.875 -11.574 -16.276 1.00 98.69 82 GLN A O 1
ATOM 657 N N . ILE A 1 83 ? -4.187 -10.675 -17.829 1.00 98.62 83 ILE A N 1
ATOM 658 C CA . ILE A 1 83 ? -3.350 -11.154 -18.945 1.00 98.62 83 ILE A CA 1
ATOM 659 C C . ILE A 1 83 ? -1.944 -10.542 -18.836 1.00 98.62 83 ILE A C 1
ATOM 661 O O . ILE A 1 83 ? -0.921 -11.244 -18.862 1.00 98.62 83 ILE A O 1
ATOM 665 N N . LYS A 1 84 ? -1.880 -9.217 -18.658 1.00 98.31 84 LYS A N 1
ATOM 666 C CA . LYS A 1 84 ? -0.628 -8.463 -18.685 1.00 98.31 84 LYS A CA 1
ATOM 667 C C . LYS A 1 84 ? 0.279 -8.785 -17.501 1.00 98.31 84 LYS A C 1
ATOM 669 O O . LYS A 1 84 ? 1.449 -9.130 -17.705 1.00 98.31 84 LYS A O 1
ATOM 674 N N . PHE A 1 85 ? -0.240 -8.675 -16.284 1.00 98.50 85 PHE A N 1
ATOM 675 C CA . PHE A 1 85 ? 0.523 -8.740 -15.037 1.00 98.50 85 PHE A CA 1
ATOM 676 C C . PHE A 1 85 ? 0.307 -10.051 -14.275 1.00 98.50 85 PHE A C 1
ATOM 678 O O . PHE A 1 85 ? 1.236 -10.525 -13.626 1.00 98.50 85 PHE A O 1
ATOM 685 N N . GLY A 1 86 ? -0.865 -10.674 -14.418 1.00 98.12 86 GLY A N 1
ATOM 686 C CA . GLY A 1 86 ? -1.242 -11.946 -13.786 1.00 98.12 86 GLY A CA 1
ATOM 687 C C . GLY A 1 86 ? -1.918 -11.838 -12.435 1.00 98.12 86 GLY A C 1
ATOM 688 O O . GLY A 1 86 ? -2.376 -12.863 -11.942 1.00 98.12 86 GLY A O 1
ATOM 689 N N . PHE A 1 87 ? -2.022 -10.643 -11.857 1.00 98.44 87 PHE A N 1
ATOM 690 C CA . PHE A 1 87 ? -2.818 -10.484 -10.652 1.00 98.44 87 PHE A CA 1
ATOM 691 C C . PHE A 1 87 ? -4.309 -10.604 -10.981 1.00 98.44 87 PHE A C 1
ATOM 693 O O . PHE A 1 87 ? -4.761 -10.159 -12.035 1.00 98.44 87 PHE A O 1
ATOM 700 N N . SER A 1 88 ? -5.066 -11.215 -10.076 1.00 98.44 88 SER A N 1
ATOM 701 C CA . SER A 1 88 ? -6.522 -11.354 -10.201 1.00 98.44 88 SER A CA 1
ATOM 702 C C . SER A 1 88 ? -7.231 -10.305 -9.356 1.00 98.44 88 SER A C 1
ATOM 704 O O . SER A 1 88 ? -6.774 -9.977 -8.260 1.00 98.44 88 SER A O 1
ATOM 706 N N . VAL A 1 89 ? -8.351 -9.789 -9.858 1.00 98.69 89 VAL A N 1
ATOM 707 C CA . VAL A 1 89 ? -9.167 -8.780 -9.179 1.00 98.69 89 VAL A CA 1
ATOM 708 C C . VAL A 1 89 ? -10.611 -9.238 -9.207 1.00 98.69 89 VAL A C 1
ATOM 710 O O . VAL A 1 89 ? -11.213 -9.295 -10.274 1.00 98.69 89 VAL A O 1
ATOM 713 N N . ASN A 1 90 ? -11.164 -9.553 -8.040 1.00 98.31 90 ASN A N 1
ATOM 714 C CA . ASN A 1 90 ? -12.556 -9.968 -7.906 1.00 98.31 90 ASN A CA 1
ATOM 715 C C . ASN A 1 90 ? -13.209 -9.227 -6.736 1.00 98.31 90 ASN A C 1
ATOM 717 O O . ASN A 1 90 ? -12.521 -8.740 -5.834 1.00 98.31 90 ASN A O 1
ATOM 721 N N . THR A 1 91 ? -14.534 -9.130 -6.776 1.00 97.94 91 THR A N 1
ATOM 722 C CA . THR A 1 91 ? -15.328 -8.420 -5.774 1.00 97.94 91 THR A CA 1
ATOM 723 C C . THR A 1 91 ? -16.091 -9.415 -4.910 1.00 97.94 91 THR A C 1
ATOM 725 O O . THR A 1 91 ? -16.709 -10.344 -5.426 1.00 97.94 91 THR A O 1
ATOM 728 N N . TRP A 1 92 ? -16.060 -9.186 -3.602 1.00 97.38 92 TRP A N 1
ATOM 729 C CA . TRP A 1 92 ? -16.914 -9.839 -2.618 1.00 97.38 92 TRP A CA 1
ATOM 730 C C . TRP A 1 92 ? -17.903 -8.820 -2.069 1.00 97.38 92 TRP A C 1
ATOM 732 O O . TRP A 1 92 ? -17.591 -7.630 -1.953 1.00 97.38 92 TRP A O 1
ATOM 742 N N . ALA A 1 93 ? -19.108 -9.282 -1.746 1.00 96.88 93 ALA A N 1
ATOM 743 C CA . ALA A 1 93 ? -20.122 -8.407 -1.185 1.00 96.88 93 ALA A CA 1
ATOM 744 C C . ALA A 1 93 ? -19.658 -7.888 0.181 1.00 96.88 93 ALA A C 1
ATOM 746 O O . ALA A 1 93 ? -19.091 -8.633 0.982 1.00 96.88 93 ALA A O 1
ATOM 747 N N . VAL A 1 94 ? -19.957 -6.625 0.490 1.00 97.06 94 VAL A N 1
ATOM 748 C CA . VAL A 1 94 ? -19.671 -6.059 1.819 1.00 97.06 94 VAL A CA 1
ATOM 749 C C . VAL A 1 94 ? -20.364 -6.877 2.916 1.00 97.06 94 VAL A C 1
ATOM 751 O O . VAL A 1 94 ? -19.789 -7.097 3.979 1.00 97.06 94 VAL A O 1
ATOM 754 N N . GLY A 1 95 ? -21.541 -7.444 2.625 1.00 96.44 95 GLY A N 1
ATOM 755 C CA . GLY A 1 95 ? -22.240 -8.376 3.512 1.00 96.44 95 GLY A CA 1
ATOM 756 C C . GLY A 1 95 ? -21.425 -9.618 3.906 1.00 96.44 95 GLY A C 1
ATOM 757 O O . GLY A 1 95 ? -21.511 -10.047 5.057 1.00 96.44 95 GLY A O 1
ATOM 758 N N . ASP A 1 96 ? -20.591 -10.160 3.012 1.00 95.94 96 ASP A N 1
ATOM 759 C CA . ASP A 1 96 ? -19.730 -11.314 3.320 1.00 95.94 96 ASP A CA 1
ATOM 760 C C . ASP A 1 96 ? -18.647 -10.924 4.333 1.00 95.94 96 ASP A C 1
ATOM 762 O O . ASP A 1 96 ? -18.360 -11.665 5.278 1.00 95.94 96 ASP A O 1
ATOM 766 N N . LEU A 1 97 ? -18.075 -9.724 4.181 1.00 96.00 97 LEU A N 1
ATOM 767 C CA . LEU A 1 97 ? -17.136 -9.173 5.155 1.00 96.00 97 LEU A CA 1
ATOM 768 C C . LEU A 1 97 ? -17.823 -8.939 6.504 1.00 96.00 97 LEU A C 1
ATOM 770 O O . LEU A 1 97 ? -17.277 -9.317 7.541 1.00 96.00 97 LEU A O 1
ATOM 774 N N . VAL A 1 98 ? -19.028 -8.366 6.497 1.00 98.06 98 VAL A N 1
ATOM 775 C CA . VAL A 1 98 ? -19.820 -8.105 7.708 1.00 98.06 98 VAL A CA 1
ATOM 776 C C . VAL A 1 98 ? -20.072 -9.388 8.495 1.00 98.06 98 VAL A C 1
ATOM 778 O O . VAL A 1 98 ? -19.921 -9.386 9.715 1.00 98.06 98 VAL A O 1
ATOM 781 N N . GLN A 1 99 ? -20.385 -10.504 7.829 1.00 97.06 99 GLN A N 1
ATOM 782 C CA . GLN A 1 99 ? -20.547 -11.796 8.504 1.00 97.06 99 GLN A CA 1
ATOM 783 C C . GLN A 1 99 ? -19.282 -12.210 9.264 1.00 97.06 99 GLN A C 1
ATOM 785 O O . GLN A 1 99 ? -19.366 -12.673 10.403 1.00 97.06 99 GLN A O 1
ATOM 790 N N . VAL A 1 100 ? -18.101 -12.014 8.669 1.00 96.62 100 VAL A N 1
ATOM 791 C CA . VAL A 1 100 ? -16.833 -12.351 9.328 1.00 96.62 100 VAL A CA 1
ATOM 792 C C . VAL A 1 100 ? -16.525 -11.384 10.469 1.00 96.62 100 VAL A C 1
ATOM 794 O O . VAL A 1 100 ? -16.167 -11.854 11.549 1.00 96.62 100 VAL A O 1
ATOM 797 N N . VAL A 1 101 ? -16.713 -10.075 10.273 1.00 97.56 101 VAL A N 1
ATOM 798 C CA . VAL A 1 101 ? -16.537 -9.040 11.313 1.00 97.56 101 VAL A CA 1
ATOM 799 C C . VAL A 1 101 ? -17.422 -9.331 12.528 1.00 97.56 101 VAL A C 1
ATOM 801 O O . VAL A 1 101 ? -16.935 -9.354 13.657 1.00 97.56 101 VAL A O 1
ATOM 804 N N . ASN A 1 102 ? -18.694 -9.663 12.306 1.00 97.88 102 ASN A N 1
ATOM 805 C CA . ASN A 1 102 ? -19.640 -9.983 13.377 1.00 97.88 102 ASN A CA 1
ATOM 806 C C . ASN A 1 102 ? -19.336 -11.316 14.083 1.00 97.88 102 ASN A C 1
ATOM 808 O O . ASN A 1 102 ? -19.829 -11.550 15.181 1.00 97.88 102 ASN A O 1
ATOM 812 N N . SER A 1 103 ? -18.526 -12.191 13.475 1.00 96.81 103 SER A N 1
ATOM 813 C CA . SER A 1 103 ? -18.125 -13.481 14.058 1.00 96.81 103 SER A CA 1
ATOM 814 C C . SER A 1 103 ? -16.864 -13.419 14.930 1.00 96.81 103 SER A C 1
ATOM 816 O O . SER A 1 103 ? -16.458 -14.440 15.492 1.00 96.81 103 SER A O 1
ATOM 818 N N . ILE A 1 104 ? -16.195 -12.262 15.001 1.00 97.50 104 ILE A N 1
ATOM 819 C CA . ILE A 1 104 ? -14.991 -12.086 15.822 1.00 97.50 104 ILE A CA 1
ATOM 820 C C . ILE A 1 104 ? -15.376 -12.088 17.303 1.00 97.50 104 ILE A C 1
ATOM 822 O O . ILE A 1 104 ? -16.357 -11.457 17.689 1.00 97.50 104 ILE A O 1
ATOM 826 N N . SER A 1 105 ? -14.603 -12.798 18.127 1.00 98.12 105 SER A N 1
ATOM 827 C CA . SER A 1 105 ? -14.860 -12.884 19.564 1.00 98.12 105 SER A CA 1
ATOM 828 C C . SER A 1 105 ? -14.446 -11.599 20.285 1.00 98.12 105 SER A C 1
ATOM 830 O O . SER A 1 105 ? -13.473 -10.951 19.903 1.00 98.12 105 SER A O 1
ATOM 832 N N . ASP A 1 106 ? -15.141 -11.251 21.368 1.00 98.25 106 ASP A N 1
ATOM 833 C CA . ASP A 1 106 ? -14.787 -10.075 22.176 1.00 98.25 106 ASP A CA 1
ATOM 834 C C . ASP A 1 106 ? -13.409 -10.217 22.835 1.00 98.25 106 ASP A C 1
ATOM 836 O O . ASP A 1 106 ? -12.703 -9.229 23.012 1.00 98.25 106 ASP A O 1
ATOM 840 N N . GLY A 1 107 ? -12.991 -11.450 23.144 1.00 98.50 107 GLY A N 1
ATOM 841 C CA . GLY A 1 107 ? -11.649 -11.734 23.653 1.00 98.50 107 GLY A CA 1
ATOM 842 C C . GLY A 1 107 ? -10.552 -11.353 22.658 1.00 98.50 107 GLY A C 1
ATOM 843 O O . GLY A 1 107 ? -9.603 -10.673 23.040 1.00 98.50 107 GLY A O 1
ATOM 844 N N . ASP A 1 108 ? -10.709 -11.721 21.379 1.00 98.25 108 ASP A N 1
ATOM 845 C CA . ASP A 1 108 ? -9.755 -11.340 20.326 1.00 98.25 108 ASP A CA 1
ATOM 846 C C . ASP A 1 108 ? -9.732 -9.819 20.112 1.00 98.25 108 ASP A C 1
ATOM 848 O O . ASP A 1 108 ? -8.665 -9.235 19.919 1.00 98.25 108 ASP A O 1
ATOM 852 N N . VAL A 1 109 ? -10.903 -9.168 20.165 1.00 98.75 109 VAL A N 1
ATOM 853 C CA . VAL A 1 109 ? -11.018 -7.704 20.052 1.00 98.75 109 VAL A CA 1
ATOM 854 C C . VAL A 1 109 ? -10.261 -7.017 21.184 1.00 98.75 109 VAL A C 1
ATOM 856 O O . VAL A 1 109 ? -9.445 -6.139 20.915 1.00 98.75 109 VAL A O 1
ATOM 859 N N . ASN A 1 110 ? -10.488 -7.433 22.431 1.00 98.38 110 ASN A N 1
ATOM 860 C CA . ASN A 1 110 ? -9.820 -6.849 23.592 1.00 98.38 110 ASN A CA 1
ATOM 861 C C . ASN A 1 110 ? -8.300 -7.041 23.519 1.00 98.38 110 ASN A C 1
ATOM 863 O O . ASN A 1 110 ? -7.566 -6.075 23.701 1.00 98.38 110 ASN A O 1
ATOM 867 N N . ALA A 1 111 ? -7.832 -8.238 23.150 1.00 98.56 111 ALA A N 1
ATOM 868 C CA . ALA A 1 111 ? -6.405 -8.514 22.997 1.00 98.56 111 ALA A CA 1
ATOM 869 C C . ALA A 1 111 ? -5.738 -7.628 21.928 1.00 98.56 111 ALA A C 1
ATOM 871 O O . ALA A 1 111 ? -4.620 -7.153 22.123 1.00 98.56 111 ALA A O 1
ATOM 872 N N . LEU A 1 112 ? -6.418 -7.368 20.805 1.00 98.56 112 LEU A N 1
ATOM 873 C CA . LEU A 1 112 ? -5.896 -6.456 19.785 1.00 98.56 112 LEU A CA 1
ATOM 874 C C . LEU A 1 112 ? -5.887 -4.997 20.268 1.00 98.56 112 LEU A C 1
ATOM 876 O O . LEU A 1 112 ? -4.983 -4.240 19.924 1.00 98.56 112 LEU A O 1
ATOM 880 N N . VAL A 1 113 ? -6.860 -4.589 21.081 1.00 98.56 113 VAL A N 1
ATOM 881 C CA . VAL A 1 113 ? -6.852 -3.245 21.670 1.00 98.56 113 VAL A CA 1
ATOM 882 C C . VAL A 1 113 ? -5.750 -3.091 22.723 1.00 98.56 113 VAL A C 1
ATOM 884 O O . VAL A 1 113 ? -5.131 -2.031 22.772 1.00 98.56 113 VAL A O 1
ATOM 887 N N . ASP A 1 114 ? -5.418 -4.131 23.490 1.00 98.38 114 ASP A N 1
ATOM 888 C CA . ASP A 1 114 ? -4.239 -4.116 24.369 1.00 98.38 114 ASP A CA 1
ATOM 889 C C . ASP A 1 114 ? -2.945 -3.915 23.558 1.00 98.38 114 ASP A C 1
ATOM 891 O O . ASP A 1 114 ? -2.045 -3.170 23.959 1.00 98.38 114 ASP A O 1
ATOM 895 N N . GLU A 1 115 ? -2.865 -4.512 22.363 1.00 98.38 115 GLU A N 1
ATOM 896 C CA . GLU A 1 115 ? -1.773 -4.240 21.428 1.00 98.38 115 GLU A CA 1
ATOM 897 C C . GLU A 1 115 ? -1.770 -2.766 20.984 1.00 98.38 115 GLU A C 1
ATOM 899 O O . GLU A 1 115 ? -0.704 -2.147 20.955 1.00 98.38 115 GLU A O 1
ATOM 904 N N . TYR A 1 116 ? -2.932 -2.161 20.705 1.00 98.56 116 TYR A N 1
ATOM 905 C CA . TYR A 1 116 ? -3.019 -0.736 20.352 1.00 98.56 116 TYR A CA 1
ATOM 906 C C . TYR A 1 116 ? -2.486 0.175 21.460 1.00 98.56 116 TYR A C 1
ATOM 908 O O . TYR A 1 116 ? -1.694 1.068 21.163 1.00 98.56 116 TYR A O 1
ATOM 916 N N . GLU A 1 117 ? -2.855 -0.077 22.718 1.00 97.50 117 GLU A N 1
ATOM 917 C CA . GLU A 1 117 ? -2.350 0.661 23.890 1.00 97.50 117 GLU A CA 1
ATOM 918 C C . GLU A 1 117 ? -0.817 0.567 23.996 1.00 97.50 117 GLU A C 1
ATOM 920 O O . GLU A 1 117 ? -0.133 1.524 24.364 1.00 97.50 117 GLU A O 1
ATOM 925 N N . SER A 1 118 ? -0.246 -0.587 23.634 1.00 97.50 118 SER A N 1
ATOM 926 C CA . SER A 1 118 ? 1.206 -0.785 23.647 1.00 97.50 118 SER A CA 1
ATOM 927 C C . SER A 1 118 ? 1.913 -0.084 22.478 1.00 97.50 118 SER A C 1
ATOM 929 O O . SER A 1 118 ? 3.012 0.455 22.655 1.00 97.50 118 SER A O 1
ATOM 931 N N . CYS A 1 119 ? 1.287 -0.045 21.298 1.00 97.81 119 CYS A N 1
ATOM 932 C CA . CYS A 1 119 ? 1.889 0.451 20.061 1.00 97.81 119 CYS A CA 1
ATOM 933 C C . CYS A 1 119 ? 1.700 1.955 19.832 1.00 97.81 1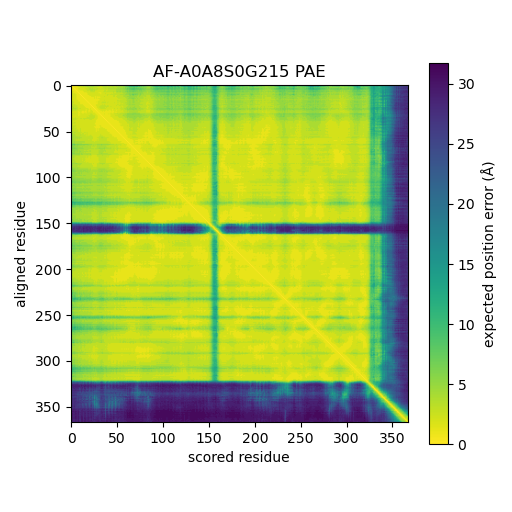19 CYS A C 1
ATOM 935 O O . CYS A 1 119 ? 2.506 2.555 19.122 1.00 97.81 119 CYS A O 1
ATOM 937 N N . TYR A 1 120 ? 0.652 2.563 20.385 1.00 98.44 120 TYR A N 1
ATOM 938 C CA . TYR A 1 120 ? 0.215 3.904 19.997 1.00 98.44 120 TYR A CA 1
ATOM 939 C C . TYR A 1 120 ? 0.036 4.840 21.183 1.00 98.44 120 TYR A C 1
ATOM 941 O O . TYR A 1 120 ? -0.072 4.428 22.335 1.00 98.44 120 TYR A O 1
ATOM 949 N N . THR A 1 121 ? -0.002 6.135 20.879 1.00 98.44 121 THR A N 1
ATOM 950 C CA . THR A 1 121 ? -0.393 7.155 21.851 1.00 98.44 121 THR A CA 1
ATOM 951 C C . THR A 1 121 ? -1.904 7.343 21.768 1.00 98.44 121 THR A C 1
ATOM 953 O O . THR A 1 121 ? -2.400 7.962 20.827 1.00 98.44 121 THR A O 1
ATOM 956 N N . MET A 1 122 ? -2.635 6.800 22.740 1.00 98.12 122 MET A N 1
ATOM 957 C CA . MET A 1 122 ? -4.094 6.910 22.813 1.00 98.12 122 MET A CA 1
ATOM 958 C C . MET A 1 122 ? -4.504 8.301 23.311 1.00 98.12 122 MET A C 1
ATOM 960 O O . MET A 1 122 ? -4.068 8.735 24.383 1.00 98.12 122 MET A O 1
ATOM 964 N N . THR A 1 123 ? -5.356 9.002 22.561 1.00 98.06 123 THR A N 1
ATOM 965 C CA . THR A 1 123 ? -5.977 10.255 23.026 1.00 98.06 123 THR A CA 1
ATOM 966 C C . THR A 1 123 ? -6.909 10.017 24.227 1.00 98.06 123 THR A C 1
ATOM 968 O O . THR A 1 123 ? -7.424 8.911 24.395 1.00 98.06 123 THR A O 1
ATOM 971 N N . PRO A 1 124 ? -7.211 11.034 25.060 1.00 97.94 124 PRO A N 1
ATOM 972 C CA . PRO A 1 124 ? -8.122 10.859 26.199 1.00 97.94 124 PRO A CA 1
ATOM 973 C C . PRO A 1 124 ? -9.495 10.282 25.816 1.00 97.94 124 PRO A C 1
ATOM 975 O O . PRO A 1 124 ? -10.076 9.504 26.566 1.00 97.94 124 PRO A O 1
ATOM 978 N N . ALA A 1 125 ? -9.998 10.607 24.620 1.00 97.12 125 ALA A N 1
ATOM 979 C CA . ALA A 1 125 ? -11.264 10.080 24.115 1.00 97.12 125 ALA A CA 1
ATOM 980 C C . ALA A 1 125 ? -11.206 8.584 23.745 1.00 97.12 125 ALA A C 1
ATOM 982 O O . ALA A 1 125 ? -12.250 7.933 23.704 1.00 97.12 125 ALA A O 1
ATOM 983 N N . THR A 1 126 ? -10.017 8.033 23.475 1.00 97.56 126 THR A N 1
ATOM 984 C CA . THR A 1 126 ? -9.817 6.645 23.012 1.00 97.56 126 THR A CA 1
ATOM 985 C C . THR A 1 126 ? -9.328 5.686 24.103 1.00 97.56 126 THR A C 1
ATOM 987 O O . THR A 1 126 ? -9.414 4.465 23.929 1.00 97.56 126 THR A O 1
ATOM 990 N N . GLN A 1 127 ? -8.862 6.221 25.235 1.00 96.44 127 GLN A N 1
ATOM 991 C CA . GLN A 1 127 ? -8.448 5.468 26.423 1.00 96.44 127 GLN A CA 1
ATOM 992 C C . GLN A 1 127 ? -9.619 4.727 27.093 1.00 96.44 127 GLN A C 1
ATOM 994 O O . GLN A 1 127 ? -10.792 4.910 26.755 1.00 96.44 127 GLN A O 1
ATOM 999 N N . ILE A 1 128 ? -9.307 3.875 28.075 1.00 94.38 128 ILE A N 1
ATOM 1000 C CA . ILE A 1 128 ? -10.319 3.249 28.938 1.00 94.38 128 ILE A CA 1
ATOM 1001 C C . ILE A 1 128 ? -11.146 4.356 29.616 1.00 94.38 128 ILE A C 1
ATOM 1003 O O . ILE A 1 128 ? -10.590 5.314 30.143 1.00 94.38 128 ILE A O 1
ATOM 1007 N N . HIS A 1 129 ? -12.476 4.223 29.578 1.00 94.38 129 HIS A N 1
ATOM 1008 C CA . HIS A 1 129 ? -13.461 5.240 29.992 1.00 94.38 129 HIS A CA 1
ATOM 1009 C C . HIS A 1 129 ? -13.555 6.497 29.105 1.00 94.38 129 HIS A C 1
ATOM 1011 O O . HIS A 1 129 ? -14.348 7.385 29.410 1.00 94.38 129 HIS A O 1
ATOM 1017 N N . GLY A 1 130 ? -12.814 6.568 27.996 1.00 96.19 130 GLY A N 1
ATOM 1018 C CA . GLY A 1 130 ? -12.956 7.627 27.001 1.00 96.19 130 GLY A CA 1
ATOM 1019 C C . GLY A 1 130 ? -14.269 7.522 26.215 1.00 96.19 130 GLY A C 1
ATOM 1020 O O . GLY A 1 130 ? -14.759 6.426 25.928 1.00 96.19 130 GLY A O 1
ATOM 1021 N N . GLU A 1 131 ? -14.830 8.668 25.820 1.00 97.44 131 GLU A N 1
ATOM 1022 C CA . GLU A 1 131 ? -16.137 8.766 25.143 1.00 97.44 131 GLU A CA 1
ATOM 1023 C C . GLU A 1 131 ? -16.216 7.998 23.812 1.00 97.44 131 GLU A C 1
ATOM 1025 O O . GLU A 1 131 ? -17.303 7.631 23.368 1.00 97.44 131 GLU A O 1
ATOM 1030 N N . LYS A 1 132 ? -15.071 7.741 23.169 1.00 98.00 132 LYS A N 1
ATOM 1031 C CA . LYS A 1 132 ? -14.955 7.059 21.872 1.00 98.00 132 LYS A CA 1
ATOM 1032 C C . LYS A 1 132 ? -14.272 5.695 21.980 1.00 98.00 132 LYS A C 1
ATOM 1034 O O . LYS A 1 132 ? -13.873 5.120 20.967 1.00 98.00 132 LYS A O 1
ATOM 1039 N N . ARG A 1 133 ? -14.168 5.126 23.189 1.00 98.06 133 ARG A N 1
ATOM 1040 C CA . ARG A 1 133 ? -13.577 3.794 23.397 1.00 98.06 133 ARG A CA 1
ATOM 1041 C C . ARG A 1 133 ? -14.281 2.708 22.582 1.00 98.06 133 ARG A C 1
ATOM 1043 O O . ARG A 1 133 ? -13.615 1.839 22.024 1.00 98.06 133 ARG A O 1
ATOM 1050 N N . GLN A 1 134 ? -15.609 2.775 22.464 1.00 98.44 134 GLN A N 1
ATOM 1051 C CA . GLN A 1 134 ? -16.367 1.799 21.679 1.00 98.44 134 GLN A CA 1
ATOM 1052 C C . GLN A 1 134 ? -15.970 1.821 20.195 1.00 98.44 134 GLN A C 1
ATOM 1054 O O . GLN A 1 134 ? -15.813 0.763 19.597 1.00 98.44 134 GLN A O 1
ATOM 1059 N N . ASN A 1 135 ? -15.714 2.996 19.612 1.00 98.62 135 ASN A N 1
ATOM 1060 C CA . ASN A 1 135 ? -15.274 3.130 18.217 1.00 98.62 135 ASN A CA 1
ATOM 1061 C C . ASN A 1 135 ? -13.919 2.445 17.966 1.00 98.62 135 ASN A C 1
ATOM 1063 O O . ASN A 1 135 ? -13.693 1.878 16.894 1.00 98.62 135 ASN A O 1
ATOM 1067 N N . VAL A 1 136 ? -13.030 2.445 18.966 1.00 98.69 136 VAL A N 1
ATOM 1068 C CA . VAL A 1 136 ? -11.749 1.719 18.915 1.00 98.69 136 VAL A CA 1
ATOM 1069 C C . VAL A 1 136 ? -11.975 0.205 18.928 1.00 98.69 136 VAL A C 1
ATOM 1071 O O . VAL A 1 136 ? -11.361 -0.509 18.136 1.00 98.69 136 VAL A O 1
ATOM 1074 N N . LEU A 1 137 ? -12.889 -0.288 19.771 1.00 98.69 137 LEU A N 1
ATOM 1075 C CA . LEU A 1 137 ? -13.264 -1.708 19.810 1.00 98.69 137 LEU A CA 1
ATOM 1076 C C . LEU A 1 137 ? -13.885 -2.156 18.477 1.00 98.69 137 LEU A C 1
ATOM 1078 O O . LEU A 1 137 ? -13.505 -3.195 17.937 1.00 98.69 137 LEU A O 1
ATOM 1082 N N . GLU A 1 138 ? -14.769 -1.345 17.889 1.00 98.69 138 GLU A N 1
ATOM 1083 C CA . GLU A 1 138 ? -15.316 -1.614 16.554 1.00 98.69 138 GLU A CA 1
ATOM 1084 C C . GLU A 1 138 ? -14.225 -1.587 15.469 1.00 98.69 138 GLU A C 1
ATOM 1086 O O . GLU A 1 138 ? -14.249 -2.401 14.544 1.00 98.69 138 GLU A O 1
ATOM 1091 N N . ALA A 1 139 ? -13.218 -0.712 15.586 1.00 98.81 139 ALA A N 1
ATOM 1092 C CA . ALA A 1 139 ? -12.083 -0.676 14.659 1.00 98.81 139 ALA A CA 1
ATOM 1093 C C . ALA A 1 139 ? -11.256 -1.964 14.726 1.00 98.81 139 ALA A C 1
ATOM 1095 O O . ALA A 1 139 ? -10.905 -2.525 13.688 1.00 98.81 139 ALA A O 1
ATOM 1096 N N . ALA A 1 140 ? -10.983 -2.454 15.938 1.00 98.81 140 ALA A N 1
ATOM 1097 C CA . ALA A 1 140 ? -10.306 -3.728 16.164 1.00 98.81 140 ALA A CA 1
ATOM 1098 C C . ALA A 1 140 ? -11.115 -4.913 15.620 1.00 98.81 140 ALA A C 1
ATOM 1100 O O . ALA A 1 140 ? -10.557 -5.788 14.956 1.00 98.81 140 ALA A O 1
ATOM 1101 N N . ARG A 1 141 ? -12.438 -4.921 15.817 1.00 98.75 141 ARG A N 1
ATOM 1102 C CA . ARG A 1 141 ? -13.316 -5.959 15.259 1.00 98.75 141 ARG A CA 1
ATOM 1103 C C . ARG A 1 141 ? -13.268 -5.986 13.730 1.00 98.75 141 ARG A C 1
ATOM 1105 O O . ARG A 1 141 ? -13.149 -7.062 13.141 1.00 98.75 141 ARG A O 1
ATOM 1112 N N . ILE A 1 142 ? -13.307 -4.814 13.092 1.00 98.75 142 ILE A N 1
ATOM 1113 C CA . ILE A 1 142 ? -13.162 -4.675 11.638 1.00 98.75 142 ILE A CA 1
ATOM 1114 C C . ILE A 1 142 ? -11.784 -5.171 11.179 1.00 98.75 142 ILE A C 1
ATOM 1116 O O . ILE A 1 142 ? -11.724 -5.964 10.240 1.00 98.75 142 ILE A O 1
ATOM 1120 N N . GLU A 1 143 ? -10.690 -4.787 11.850 1.00 98.75 143 GLU A N 1
ATOM 1121 C CA . GLU A 1 143 ? -9.332 -5.255 11.520 1.00 98.75 143 GLU A CA 1
ATOM 1122 C C . GLU A 1 143 ? -9.236 -6.780 11.543 1.00 98.75 143 GLU A C 1
ATOM 1124 O O . GLU A 1 143 ? -8.797 -7.395 10.568 1.00 98.75 143 GLU A O 1
ATOM 1129 N N . LEU A 1 144 ? -9.692 -7.403 12.630 1.00 98.31 144 LEU A N 1
ATOM 1130 C CA . LEU A 1 144 ? -9.670 -8.854 12.787 1.00 98.31 144 LEU A CA 1
ATOM 1131 C C . LEU A 1 144 ? -10.551 -9.546 11.748 1.00 98.31 144 LEU A C 1
ATOM 1133 O O . LEU A 1 144 ? -10.134 -10.555 11.176 1.00 98.31 144 LEU A O 1
ATOM 1137 N N . GLY A 1 145 ? -11.733 -8.997 11.462 1.00 97.19 145 GLY A N 1
ATOM 1138 C CA . GLY A 1 145 ? -12.631 -9.510 10.432 1.00 97.19 145 GLY A CA 1
ATOM 1139 C C . GLY A 1 145 ? -11.996 -9.476 9.043 1.00 97.19 145 GLY A C 1
ATOM 1140 O O . GLY A 1 145 ? -11.918 -10.507 8.374 1.00 97.19 145 GLY A O 1
ATOM 1141 N N . MET A 1 146 ? -11.455 -8.323 8.641 1.00 97.56 146 MET A N 1
ATOM 1142 C CA . MET A 1 146 ? -10.770 -8.139 7.357 1.00 97.56 146 MET A CA 1
ATOM 1143 C C . MET A 1 146 ? -9.528 -9.026 7.237 1.00 97.56 146 MET A C 1
ATOM 1145 O O . MET A 1 146 ? -9.318 -9.678 6.209 1.00 97.56 146 MET A O 1
ATOM 1149 N N . LYS A 1 147 ? -8.721 -9.115 8.302 1.00 96.44 147 LYS A N 1
ATOM 1150 C CA . LYS A 1 147 ? -7.544 -9.989 8.356 1.00 96.44 147 LYS A CA 1
ATOM 1151 C C . LYS A 1 147 ? -7.943 -11.454 8.222 1.00 96.44 147 LYS A C 1
ATOM 1153 O O . LYS A 1 147 ? -7.345 -12.178 7.434 1.00 96.44 147 LYS A O 1
ATOM 1158 N N . ARG A 1 148 ? -8.974 -11.894 8.948 1.00 94.88 148 ARG A N 1
ATOM 1159 C CA . ARG A 1 148 ? -9.485 -13.273 8.912 1.00 94.88 148 ARG A CA 1
ATOM 1160 C C . ARG A 1 148 ? -10.133 -13.636 7.579 1.00 94.88 148 ARG A C 1
ATOM 1162 O O . ARG A 1 148 ? -10.070 -14.800 7.196 1.00 94.88 148 ARG A O 1
ATOM 1169 N N . PHE A 1 149 ? -10.758 -12.681 6.894 1.00 93.31 149 PHE A N 1
ATOM 1170 C CA . PHE A 1 149 ? -11.281 -12.871 5.540 1.00 93.31 149 PHE A CA 1
ATOM 1171 C C . PHE A 1 149 ? -10.137 -13.053 4.529 1.00 93.31 149 PHE A C 1
ATOM 1173 O O . PHE A 1 149 ? -10.204 -13.900 3.637 1.00 93.31 149 PHE A O 1
ATOM 1180 N N . SER A 1 150 ? -9.062 -12.280 4.711 1.00 88.19 150 SER A N 1
ATOM 1181 C CA . SER A 1 150 ? -7.915 -12.235 3.799 1.00 88.19 150 SER A CA 1
ATOM 1182 C C . SER A 1 150 ? -6.951 -13.410 3.948 1.00 88.19 150 SER A C 1
ATOM 1184 O O . SER A 1 150 ? -6.405 -13.886 2.949 1.00 88.19 150 SER A O 1
ATOM 1186 N N . THR A 1 151 ? -6.732 -13.895 5.171 1.00 84.50 151 THR A N 1
ATOM 1187 C CA . THR A 1 151 ? -5.822 -15.015 5.432 1.00 84.50 151 THR A CA 1
ATOM 1188 C C . THR A 1 151 ? -6.370 -16.323 4.879 1.00 84.50 151 THR A C 1
ATOM 1190 O O . THR A 1 151 ? -7.575 -16.520 4.796 1.00 84.50 151 THR A O 1
ATOM 1193 N N . ARG A 1 152 ? -5.471 -17.225 4.466 1.00 66.94 152 ARG A N 1
ATOM 1194 C CA . ARG A 1 152 ? -5.810 -18.575 4.000 1.00 66.94 152 ARG A CA 1
ATOM 1195 C C . ARG A 1 152 ? -5.866 -19.528 5.195 1.00 66.94 152 ARG A C 1
ATOM 1197 O O . ARG A 1 152 ? -4.872 -19.655 5.908 1.00 66.94 152 ARG A O 1
ATOM 1204 N N . LYS A 1 153 ? -6.962 -20.270 5.373 1.00 57.16 153 LYS A N 1
ATOM 1205 C CA . LYS A 1 153 ? -7.013 -21.372 6.347 1.00 57.16 153 LYS A CA 1
ATOM 1206 C C . LYS A 1 153 ? -6.400 -22.631 5.729 1.00 57.16 153 LYS A C 1
ATOM 1208 O O . LYS A 1 153 ? -6.789 -22.995 4.619 1.00 57.16 153 LYS A O 1
ATOM 1213 N N . PRO A 1 154 ? -5.503 -23.343 6.433 1.00 44.50 154 PRO A N 1
ATOM 1214 C CA . PRO A 1 154 ? -4.918 -24.582 5.922 1.00 44.50 154 PRO A CA 1
ATOM 1215 C C . PRO A 1 154 ? -5.892 -25.767 5.826 1.00 44.50 154 PRO A C 1
ATOM 1217 O O . PRO A 1 154 ? -5.521 -26.794 5.273 1.00 44.50 154 PRO A O 1
ATOM 1220 N N . CYS A 1 155 ? -7.111 -25.692 6.372 1.00 37.81 155 CYS A N 1
ATOM 1221 C CA . CYS A 1 155 ? -7.956 -26.879 6.487 1.00 37.81 155 CYS A CA 1
ATOM 1222 C C . CYS A 1 155 ? -9.447 -26.531 6.646 1.00 37.81 155 CYS A C 1
ATOM 1224 O O . CYS A 1 155 ? -9.860 -26.056 7.698 1.00 37.81 155 CYS A O 1
ATOM 1226 N N . SER A 1 156 ? -10.255 -26.733 5.601 1.00 38.31 156 SER A N 1
ATOM 1227 C CA . SER A 1 156 ? -11.535 -27.471 5.638 1.00 38.31 156 SER A CA 1
ATOM 1228 C C . SER A 1 156 ? -12.233 -27.344 4.278 1.00 38.31 156 SER A C 1
ATOM 1230 O O . SER A 1 156 ? -12.291 -26.269 3.686 1.00 38.31 156 SER A O 1
ATOM 1232 N N . ARG A 1 157 ? -12.781 -28.453 3.782 1.00 37.75 157 ARG A N 1
ATOM 1233 C CA . ARG A 1 157 ? -13.411 -28.614 2.460 1.00 37.75 157 ARG A CA 1
ATOM 1234 C C . ARG A 1 157 ? -14.714 -27.814 2.237 1.00 37.75 157 ARG A C 1
ATOM 1236 O O . ARG A 1 157 ? -15.471 -28.187 1.348 1.00 37.75 157 ARG A O 1
ATOM 1243 N N . LYS A 1 158 ? -15.037 -26.779 3.027 1.00 39.31 158 LYS A N 1
ATOM 1244 C CA . LYS A 1 158 ? -16.333 -26.080 2.888 1.00 39.31 158 LYS A CA 1
ATOM 1245 C C . LYS A 1 158 ? -16.337 -24.551 2.900 1.00 39.31 158 LYS A C 1
ATOM 1247 O O . LYS A 1 158 ? -17.348 -24.015 2.473 1.00 39.31 158 LYS A O 1
ATOM 1252 N N . LEU A 1 159 ? -15.269 -23.843 3.276 1.00 39.19 159 LEU A N 1
ATOM 1253 C CA . LEU A 1 159 ? -15.200 -22.377 3.132 1.00 39.19 159 LEU A CA 1
ATOM 1254 C C . LEU A 1 159 ? -13.743 -21.942 2.900 1.00 39.19 159 LEU A C 1
ATOM 1256 O O . LEU A 1 159 ? -12.917 -21.992 3.814 1.00 39.19 159 LEU A O 1
ATOM 1260 N N . GLU A 1 160 ? -13.415 -21.563 1.664 1.00 46.94 160 GLU A N 1
ATOM 1261 C CA . GLU A 1 160 ? -12.084 -21.093 1.272 1.00 46.94 160 GLU A CA 1
ATOM 1262 C C . GLU A 1 160 ? -11.847 -19.667 1.775 1.00 46.94 160 GLU A C 1
ATOM 1264 O O . GLU A 1 160 ? -12.353 -18.687 1.242 1.00 46.94 160 GLU A O 1
ATOM 1269 N N . GLN A 1 161 ? -11.045 -19.551 2.820 1.00 54.72 161 GLN A N 1
ATOM 1270 C CA . GLN A 1 161 ? -10.430 -18.298 3.235 1.00 54.72 161 GLN A CA 1
ATOM 1271 C C . GLN A 1 161 ? -9.426 -17.848 2.145 1.00 54.72 161 GLN A C 1
ATOM 1273 O O . GLN A 1 161 ? -8.575 -18.641 1.729 1.00 54.72 161 GLN A O 1
ATOM 1278 N N . GLY A 1 162 ? -9.576 -16.620 1.627 1.00 68.44 162 GLY A N 1
ATOM 1279 C CA . GLY A 1 162 ? -9.310 -16.308 0.210 1.00 68.44 162 GLY A CA 1
ATOM 1280 C C . GLY A 1 162 ? -7.846 -16.203 -0.238 1.00 68.44 162 GLY A C 1
ATOM 1281 O O . GLY A 1 162 ? -7.555 -16.273 -1.439 1.00 68.44 162 GLY A O 1
ATOM 1282 N N . GLY A 1 163 ? -6.902 -16.090 0.703 1.00 88.19 163 GLY A N 1
ATOM 1283 C CA . GLY A 1 163 ? -5.482 -15.910 0.385 1.00 88.19 163 GLY A CA 1
ATOM 1284 C C . GLY A 1 163 ? -5.240 -14.626 -0.412 1.00 88.19 163 GLY A C 1
ATOM 1285 O O . GLY A 1 163 ? -4.580 -14.653 -1.455 1.00 88.19 163 GLY A O 1
ATOM 1286 N N . PHE A 1 164 ? -5.841 -13.525 0.043 1.00 95.94 164 PHE A N 1
ATOM 1287 C CA . PHE A 1 164 ? -5.727 -12.213 -0.587 1.00 95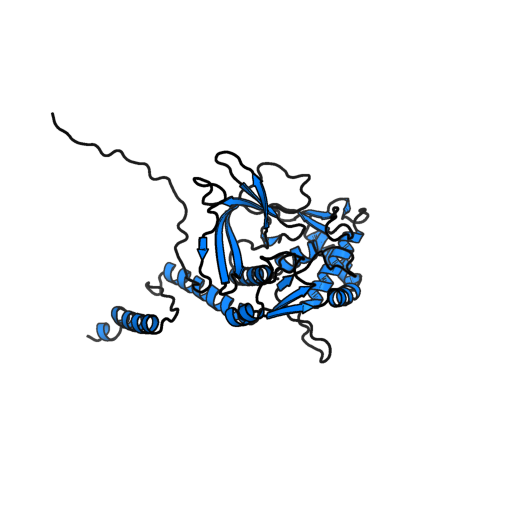.94 164 PHE A CA 1
ATOM 1288 C C . PHE A 1 164 ? -4.455 -11.500 -0.149 1.00 95.94 164 PHE A C 1
ATOM 1290 O O . PHE A 1 164 ? -3.977 -11.666 0.969 1.00 95.94 164 PHE A O 1
ATOM 1297 N N . HIS A 1 165 ? -3.912 -10.694 -1.055 1.00 97.75 165 HIS A N 1
ATOM 1298 C CA . HIS A 1 165 ? -2.660 -9.961 -0.847 1.00 97.75 165 HIS A CA 1
ATOM 1299 C C . HIS A 1 165 ? -2.887 -8.448 -0.846 1.00 97.75 165 HIS A C 1
ATOM 1301 O O . HIS A 1 165 ? -2.068 -7.689 -0.328 1.00 97.75 165 HIS A O 1
ATOM 1307 N N . ALA A 1 166 ? -3.990 -8.012 -1.446 1.00 98.62 166 ALA A N 1
ATOM 1308 C CA . ALA A 1 166 ? -4.422 -6.631 -1.480 1.00 98.62 166 ALA A CA 1
ATOM 1309 C C . ALA A 1 166 ? -5.949 -6.564 -1.451 1.00 98.62 166 ALA A C 1
ATOM 1311 O O . ALA A 1 166 ? -6.621 -7.539 -1.804 1.00 98.62 166 ALA A O 1
ATOM 1312 N N . PHE A 1 167 ? -6.491 -5.421 -1.057 1.00 98.81 167 PHE A N 1
ATOM 1313 C CA . PHE A 1 167 ? -7.929 -5.195 -1.061 1.00 98.81 167 PHE A CA 1
ATOM 1314 C C . PHE A 1 167 ? -8.283 -3.732 -1.322 1.00 98.81 167 PHE A C 1
ATOM 1316 O O . PHE A 1 167 ? -7.421 -2.861 -1.266 1.00 98.81 167 PHE A O 1
ATOM 1323 N N . THR A 1 168 ? -9.551 -3.470 -1.612 1.00 98.88 168 THR A N 1
ATOM 1324 C CA . THR A 1 168 ? -10.105 -2.113 -1.718 1.00 98.88 168 THR A CA 1
ATOM 1325 C C . THR A 1 168 ? -11.371 -2.014 -0.881 1.00 98.88 168 THR A C 1
ATOM 1327 O O . THR A 1 168 ? -12.050 -3.019 -0.657 1.00 98.88 168 THR A O 1
ATOM 1330 N N . THR A 1 169 ? -11.715 -0.802 -0.471 1.00 98.56 169 THR A N 1
ATOM 1331 C CA . THR A 1 169 ? -13.007 -0.453 0.135 1.00 98.56 169 THR A CA 1
ATOM 1332 C C . THR A 1 169 ? -13.684 0.619 -0.713 1.00 98.56 169 THR A C 1
ATOM 1334 O O . THR A 1 169 ? -13.047 1.219 -1.576 1.00 98.56 169 THR A O 1
ATOM 1337 N N . THR A 1 170 ? -14.970 0.863 -0.487 1.00 98.44 170 THR A N 1
ATOM 1338 C CA . THR A 1 170 ? -15.668 2.042 -1.007 1.00 98.44 170 THR A CA 1
ATOM 1339 C C . THR A 1 170 ? -16.573 2.595 0.082 1.00 98.44 170 THR A C 1
ATOM 1341 O O . THR A 1 170 ? -17.290 1.843 0.741 1.00 98.44 170 THR A O 1
ATOM 1344 N N . PHE A 1 171 ? -16.539 3.906 0.311 1.00 98.00 171 PHE A N 1
ATOM 1345 C CA . PHE A 1 171 ? -17.410 4.531 1.308 1.00 98.00 171 PHE A CA 1
ATOM 1346 C C . PHE A 1 171 ? -18.880 4.575 0.860 1.00 98.00 171 PHE A C 1
ATOM 1348 O O . PHE A 1 171 ? -19.760 4.835 1.677 1.00 98.00 171 PHE A O 1
ATOM 1355 N N . GLU A 1 172 ? -19.157 4.330 -0.426 1.00 98.31 172 GLU A N 1
ATOM 1356 C CA . GLU A 1 172 ? -20.513 4.320 -0.983 1.00 98.31 172 GLU A CA 1
ATOM 1357 C C . GLU A 1 172 ? -21.272 3.011 -0.718 1.00 98.31 172 GLU A C 1
ATOM 1359 O O . GLU A 1 172 ? -22.489 2.976 -0.901 1.00 98.31 172 GLU A O 1
ATOM 1364 N N . ASP A 1 173 ? -20.580 1.959 -0.269 1.00 98.19 173 ASP A N 1
ATOM 1365 C CA . ASP A 1 173 ? -21.173 0.694 0.169 1.00 98.19 173 ASP A CA 1
ATOM 1366 C C . ASP A 1 173 ? -20.531 0.237 1.485 1.00 98.19 173 ASP A C 1
ATOM 1368 O O . ASP A 1 173 ? -19.475 -0.389 1.525 1.00 98.19 173 ASP A O 1
ATOM 1372 N N . LEU A 1 174 ? -21.191 0.575 2.592 1.00 98.00 174 LEU A N 1
ATOM 1373 C CA . LEU A 1 174 ? -20.787 0.195 3.948 1.00 98.00 174 LEU A CA 1
ATOM 1374 C C . LEU A 1 174 ? -21.940 -0.488 4.696 1.00 98.00 174 LEU A C 1
ATOM 1376 O O . LEU A 1 174 ? -22.030 -0.423 5.928 1.00 98.00 174 LEU A O 1
ATOM 1380 N N . HIS A 1 175 ? -22.895 -1.086 3.979 1.00 98.00 175 HIS A N 1
ATOM 1381 C CA . HIS A 1 175 ? -24.062 -1.703 4.606 1.00 98.00 175 HIS A CA 1
ATOM 1382 C C . HIS A 1 175 ? -23.638 -2.821 5.567 1.00 98.00 175 HIS A C 1
ATOM 1384 O O . HIS A 1 175 ? -22.895 -3.725 5.208 1.00 98.00 175 HIS A O 1
ATOM 1390 N N . GLY A 1 176 ? -24.097 -2.737 6.820 1.00 97.69 176 GLY A N 1
ATOM 1391 C CA . GLY A 1 176 ? -23.740 -3.676 7.890 1.00 97.69 176 GLY A CA 1
ATOM 1392 C C . GLY A 1 176 ? -22.427 -3.379 8.629 1.00 97.69 176 GLY A C 1
ATOM 1393 O O . GLY A 1 176 ? -22.252 -3.885 9.733 1.00 97.69 176 GLY A O 1
ATOM 1394 N N . LEU A 1 177 ? -21.543 -2.526 8.098 1.00 98.19 177 LEU A N 1
ATOM 1395 C CA . LEU A 1 177 ? -20.363 -2.048 8.829 1.00 98.19 177 LEU A CA 1
ATOM 1396 C C . LEU A 1 177 ? -20.713 -0.837 9.703 1.00 98.19 177 LEU A C 1
ATOM 1398 O O . LEU A 1 177 ? -21.500 0.029 9.303 1.00 98.19 177 LEU A O 1
ATOM 1402 N N . LYS A 1 178 ? -20.116 -0.779 10.900 1.00 98.19 178 LYS A N 1
ATOM 1403 C CA . LYS A 1 178 ? -20.309 0.314 11.867 1.00 98.19 178 LYS A CA 1
ATOM 1404 C C . LYS A 1 178 ? -19.613 1.607 11.459 1.00 98.19 178 LYS A C 1
ATOM 1406 O O . LYS A 1 178 ? -20.211 2.670 11.554 1.00 98.19 178 LYS A O 1
ATOM 1411 N N . GLN A 1 179 ? -18.393 1.496 10.945 1.00 98.12 179 GLN A N 1
ATOM 1412 C CA . GLN A 1 179 ? -17.562 2.620 10.516 1.00 98.12 179 GLN A CA 1
ATOM 1413 C C . GLN A 1 179 ? -16.749 2.253 9.273 1.00 98.12 179 GLN A C 1
ATOM 1415 O O . GLN A 1 179 ? -16.548 1.068 8.987 1.00 98.12 179 GLN A O 1
ATOM 1420 N N . LEU A 1 180 ? -16.286 3.266 8.536 1.00 98.38 180 LEU A N 1
ATOM 1421 C CA . LEU A 1 180 ? -15.363 3.066 7.421 1.00 98.38 180 LEU A CA 1
ATOM 1422 C C . LEU A 1 180 ? -14.029 2.485 7.948 1.00 98.38 180 LEU A C 1
ATOM 1424 O O . LEU A 1 180 ? -13.520 2.977 8.962 1.00 98.38 180 LEU A O 1
ATOM 1428 N N . PRO A 1 181 ? -13.441 1.457 7.304 1.00 98.50 181 PRO A N 1
ATOM 1429 C CA . PRO A 1 181 ? -12.166 0.888 7.740 1.00 98.50 181 PRO A CA 1
ATOM 1430 C C . PRO A 1 181 ? -10.986 1.879 7.634 1.00 98.50 181 PRO A C 1
ATOM 1432 O O . PRO A 1 181 ? -10.364 1.999 6.590 1.00 98.50 181 PRO A O 1
ATOM 1435 N N . GLY A 1 182 ? -10.643 2.554 8.736 1.00 98.56 182 GLY A N 1
ATOM 1436 C CA . GLY A 1 182 ? -9.470 3.438 8.841 1.00 98.56 182 GLY A CA 1
ATOM 1437 C C . GLY A 1 182 ? -8.251 2.741 9.442 1.00 98.56 182 GLY A C 1
ATOM 1438 O O . GLY A 1 182 ? -7.415 2.190 8.725 1.00 98.56 182 GLY A O 1
ATOM 1439 N N . LEU A 1 183 ? -8.181 2.716 10.779 1.00 98.81 183 LEU A N 1
ATOM 1440 C CA . LEU A 1 183 ? -7.115 2.068 11.561 1.00 98.81 183 LEU A CA 1
ATOM 1441 C C . LEU A 1 183 ? -6.795 0.644 11.077 1.00 98.81 183 LEU A C 1
ATOM 1443 O O . LEU A 1 183 ? -5.630 0.309 10.855 1.00 98.81 183 LEU A O 1
ATOM 1447 N N . ALA A 1 184 ? -7.840 -0.154 10.840 1.00 98.50 184 ALA A N 1
ATOM 1448 C CA . ALA A 1 184 ? -7.733 -1.516 10.325 1.00 98.50 184 ALA A CA 1
ATOM 1449 C C . ALA A 1 184 ? -6.901 -1.588 9.035 1.00 98.50 184 ALA A C 1
ATOM 1451 O O . ALA A 1 184 ? -6.014 -2.428 8.884 1.00 98.50 184 ALA A O 1
ATOM 1452 N N . VAL A 1 185 ? -7.153 -0.670 8.103 1.00 98.81 185 VAL A N 1
ATOM 1453 C CA . VAL A 1 185 ? -6.469 -0.627 6.810 1.00 98.81 185 VAL A CA 1
ATOM 1454 C C . VAL A 1 185 ? -5.034 -0.144 6.962 1.00 98.81 185 VAL A C 1
ATOM 1456 O O . VAL A 1 185 ? -4.128 -0.723 6.362 1.00 98.81 185 VAL A O 1
ATOM 1459 N N . GLN A 1 186 ? -4.796 0.861 7.806 1.00 98.88 186 GLN A N 1
ATOM 1460 C CA . GLN A 1 186 ? -3.450 1.356 8.107 1.00 98.88 186 GLN A CA 1
ATOM 1461 C C . GLN A 1 186 ? -2.547 0.234 8.635 1.00 98.88 186 GLN A C 1
ATOM 1463 O O . GLN A 1 186 ? -1.428 0.044 8.141 1.00 98.88 186 GLN A O 1
ATOM 1468 N N . ARG A 1 187 ? -3.056 -0.563 9.580 1.00 98.75 187 ARG A N 1
ATOM 1469 C CA . ARG A 1 187 ? -2.331 -1.691 10.175 1.00 98.75 187 ARG A CA 1
ATOM 1470 C C . ARG A 1 187 ? -2.171 -2.866 9.216 1.00 98.75 187 ARG A C 1
ATOM 1472 O O . ARG A 1 187 ? -1.083 -3.438 9.143 1.00 98.75 187 ARG A O 1
ATOM 1479 N N . LEU A 1 188 ? -3.181 -3.189 8.407 1.00 98.62 188 LEU A N 1
ATOM 1480 C CA . LEU A 1 188 ? -3.045 -4.203 7.354 1.00 98.62 188 LEU A CA 1
ATOM 1481 C C . LEU A 1 188 ? -2.004 -3.789 6.300 1.00 98.62 188 LEU A C 1
ATOM 1483 O O . LEU A 1 188 ? -1.152 -4.595 5.922 1.00 98.62 188 LEU A O 1
ATOM 1487 N N . MET A 1 189 ? -1.970 -2.522 5.883 1.00 98.75 189 MET A N 1
ATOM 1488 C CA . MET A 1 189 ? -0.902 -2.030 5.007 1.00 98.75 189 MET A CA 1
ATOM 1489 C C . MET A 1 189 ? 0.481 -2.143 5.659 1.00 98.75 189 MET A C 1
ATOM 1491 O O . MET A 1 189 ? 1.453 -2.499 4.985 1.00 98.75 189 MET A O 1
ATOM 1495 N N . GLN A 1 190 ? 0.599 -1.864 6.962 1.00 98.44 190 GLN A N 1
ATOM 1496 C CA . GLN A 1 190 ? 1.858 -2.036 7.696 1.00 98.44 190 GLN A CA 1
ATOM 1497 C C . GLN A 1 190 ? 2.304 -3.507 7.714 1.00 98.44 190 GLN A C 1
ATOM 1499 O O . GLN A 1 190 ? 3.488 -3.785 7.550 1.00 98.44 190 GLN A O 1
ATOM 1504 N N . GLN A 1 191 ? 1.355 -4.442 7.804 1.00 97.75 191 GLN A N 1
ATOM 1505 C CA . GLN A 1 191 ? 1.589 -5.891 7.739 1.00 97.75 191 GLN A CA 1
ATOM 1506 C C . GLN A 1 191 ? 1.912 -6.406 6.320 1.00 97.75 191 GLN A C 1
ATOM 1508 O O . GLN A 1 191 ? 2.171 -7.595 6.142 1.00 97.75 191 GLN A O 1
ATOM 1513 N N . GLY A 1 192 ? 1.921 -5.537 5.303 1.00 97.44 192 GLY A N 1
ATOM 1514 C CA . GLY A 1 192 ? 2.345 -5.881 3.943 1.00 97.44 192 GLY A CA 1
ATOM 1515 C C . GLY A 1 192 ? 1.217 -6.034 2.921 1.00 97.44 192 GLY A C 1
ATOM 1516 O O . GLY A 1 192 ? 1.506 -6.363 1.765 1.00 97.44 192 GLY A O 1
ATOM 1517 N N . TYR A 1 193 ? -0.042 -5.809 3.306 1.00 98.62 193 TYR A N 1
ATOM 1518 C CA . TYR A 1 193 ? -1.164 -5.832 2.367 1.00 98.62 193 TYR A CA 1
ATOM 1519 C C . TYR A 1 193 ? -1.135 -4.607 1.442 1.00 98.62 193 TYR A C 1
ATOM 1521 O O . TYR A 1 193 ? -0.736 -3.510 1.838 1.00 98.62 193 TYR A O 1
ATOM 1529 N N . GLY A 1 194 ? -1.554 -4.802 0.193 1.00 98.75 194 GLY A N 1
ATOM 1530 C CA . GLY A 1 194 ? -1.871 -3.695 -0.708 1.00 98.75 194 GLY A CA 1
ATOM 1531 C C . GLY A 1 194 ? -3.262 -3.136 -0.425 1.00 98.75 194 GLY A C 1
ATOM 1532 O O . GLY A 1 194 ? -4.175 -3.885 -0.083 1.00 98.75 194 GLY A O 1
ATOM 1533 N N . PHE A 1 195 ? -3.425 -1.831 -0.582 1.00 98.88 195 PHE A N 1
ATOM 1534 C CA . PHE A 1 195 ? -4.691 -1.140 -0.403 1.00 98.88 195 PHE A CA 1
ATOM 1535 C C . PHE A 1 195 ? -4.726 0.128 -1.250 1.00 98.88 195 PHE A C 1
ATOM 1537 O O . PHE A 1 195 ? -3.684 0.744 -1.478 1.00 98.88 195 PHE A O 1
ATOM 1544 N N . ALA A 1 196 ? -5.925 0.489 -1.690 1.00 98.88 196 ALA A N 1
ATOM 1545 C CA . ALA A 1 196 ? -6.287 1.829 -2.119 1.00 98.88 196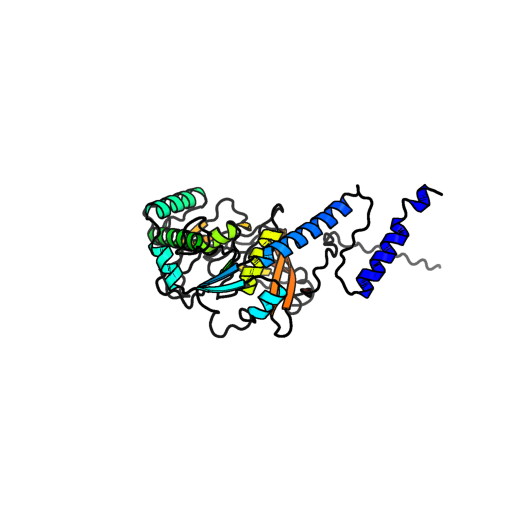 ALA A CA 1
ATOM 1546 C C . ALA A 1 196 ? -7.797 2.019 -1.909 1.00 98.88 196 ALA A C 1
ATOM 1548 O O . ALA A 1 196 ? -8.554 1.036 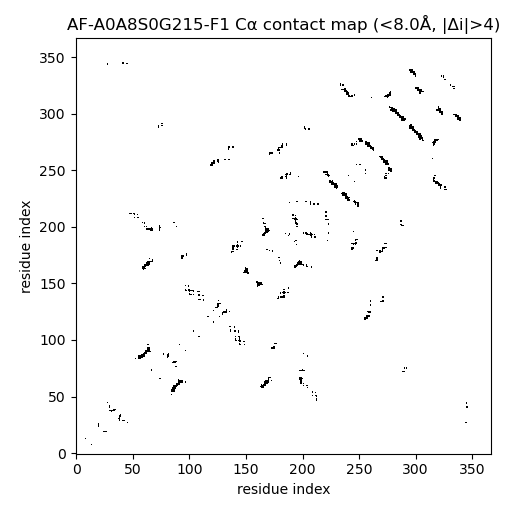-1.897 1.00 98.88 196 ALA A O 1
ATOM 1549 N N . GLY A 1 197 ? -8.205 3.271 -1.713 1.00 98.31 197 GLY A N 1
ATOM 1550 C CA . GLY A 1 197 ? -9.597 3.637 -1.479 1.00 98.31 197 GLY A CA 1
ATOM 1551 C C . GLY A 1 197 ? -10.485 3.491 -2.720 1.00 98.31 197 GLY A C 1
ATOM 1552 O O . GLY A 1 197 ? -10.028 3.146 -3.813 1.00 98.31 197 GLY A O 1
ATOM 1553 N N . GLU A 1 198 ? -11.784 3.713 -2.518 1.00 98.56 198 GLU A N 1
ATOM 1554 C CA . GLU A 1 198 ? -12.794 3.946 -3.567 1.00 98.56 198 GLU A CA 1
ATOM 1555 C C . GLU A 1 198 ? -12.830 2.898 -4.694 1.00 98.56 198 GLU A C 1
ATOM 1557 O O . GLU A 1 198 ? -13.124 3.195 -5.856 1.00 98.56 198 GLU A O 1
ATOM 1562 N N . GLY A 1 199 ? -12.528 1.644 -4.359 1.00 98.56 199 GLY A N 1
ATOM 1563 C CA . GLY A 1 199 ? -12.513 0.534 -5.305 1.00 98.56 199 GLY A CA 1
ATOM 1564 C C . GLY A 1 199 ? -11.301 0.489 -6.247 1.00 98.56 199 GLY A C 1
ATOM 1565 O O . GLY A 1 199 ? -11.330 -0.316 -7.187 1.00 98.56 199 GLY A O 1
ATOM 1566 N N . ASP A 1 200 ? -10.245 1.285 -6.013 1.00 98.88 200 ASP A N 1
ATOM 1567 C CA . ASP A 1 200 ? -9.046 1.369 -6.862 1.00 98.88 200 ASP A CA 1
ATOM 1568 C C . ASP A 1 200 ? -8.141 0.131 -6.764 1.00 98.88 200 ASP A C 1
ATOM 1570 O O . ASP A 1 200 ? -7.114 0.057 -6.084 1.00 98.88 200 ASP A O 1
ATOM 1574 N N . TRP A 1 201 ? -8.508 -0.884 -7.529 1.00 98.81 201 TRP A N 1
ATOM 1575 C CA . TRP A 1 201 ? -7.789 -2.147 -7.583 1.00 98.81 201 TRP A CA 1
ATOM 1576 C C . TRP A 1 201 ? -6.405 -2.039 -8.240 1.0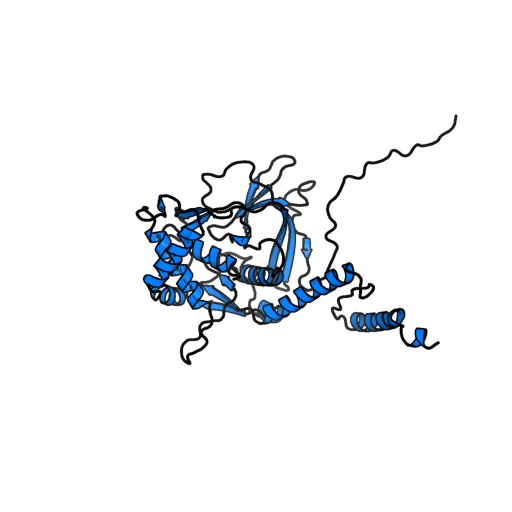0 98.81 201 TRP A C 1
ATOM 1578 O O . TRP A 1 201 ? -5.543 -2.878 -7.962 1.00 98.81 201 TRP A O 1
ATOM 1588 N N . LYS A 1 202 ? -6.162 -1.027 -9.090 1.00 98.88 202 LYS A N 1
ATOM 1589 C CA . LYS A 1 202 ? -4.860 -0.836 -9.752 1.00 98.88 202 LYS A CA 1
ATOM 1590 C C . LYS A 1 202 ? -3.829 -0.365 -8.740 1.00 98.88 202 LYS A C 1
ATOM 1592 O O . LYS A 1 202 ? -2.752 -0.958 -8.647 1.00 98.88 202 LYS A O 1
ATOM 1597 N N . THR A 1 203 ? -4.175 0.647 -7.949 1.00 98.94 203 THR A N 1
ATOM 1598 C CA . THR A 1 203 ? -3.286 1.171 -6.907 1.00 98.94 203 THR A CA 1
ATOM 1599 C C . THR A 1 203 ? -3.132 0.178 -5.757 1.00 98.94 203 THR A C 1
ATOM 1601 O O . THR A 1 203 ? -2.011 -0.030 -5.294 1.00 98.94 203 THR A O 1
ATOM 1604 N N . ALA A 1 204 ? -4.192 -0.541 -5.367 1.00 98.88 204 ALA A N 1
ATOM 1605 C CA . ALA A 1 204 ? -4.086 -1.596 -4.356 1.00 98.88 204 ALA A CA 1
ATOM 1606 C C . ALA A 1 204 ? -3.097 -2.703 -4.768 1.00 98.88 204 ALA A C 1
ATOM 1608 O O . ALA A 1 204 ? -2.239 -3.107 -3.974 1.00 98.88 204 ALA A O 1
ATOM 1609 N N . ALA A 1 205 ? -3.165 -3.164 -6.024 1.00 98.88 205 ALA A N 1
ATOM 1610 C CA . ALA A 1 205 ? -2.197 -4.112 -6.570 1.00 98.88 205 ALA A CA 1
ATOM 1611 C C . ALA A 1 205 ? -0.783 -3.511 -6.613 1.00 98.88 205 ALA A C 1
ATOM 1613 O O . ALA A 1 205 ? 0.165 -4.147 -6.150 1.00 98.88 205 ALA A O 1
ATOM 1614 N N . LEU A 1 206 ? -0.636 -2.277 -7.111 1.00 98.88 206 LEU A N 1
ATOM 1615 C CA . LEU A 1 206 ? 0.656 -1.594 -7.201 1.00 98.88 206 LEU A CA 1
ATOM 1616 C C . LEU A 1 206 ? 1.322 -1.439 -5.827 1.00 98.88 206 LEU A C 1
ATOM 1618 O O . LEU A 1 206 ? 2.516 -1.714 -5.701 1.00 98.88 206 LEU A O 1
ATOM 1622 N N . LEU A 1 207 ? 0.561 -1.087 -4.786 1.00 98.88 207 LEU A N 1
ATOM 1623 C CA . LEU A 1 207 ? 1.084 -0.973 -3.427 1.00 98.88 207 LEU A CA 1
ATOM 1624 C C . LEU A 1 207 ? 1.633 -2.310 -2.924 1.00 98.88 207 LEU A C 1
ATOM 1626 O O . LEU A 1 207 ? 2.742 -2.352 -2.387 1.00 98.88 207 LEU A O 1
ATOM 1630 N N . ARG A 1 208 ? 0.900 -3.415 -3.125 1.00 98.62 208 ARG A N 1
ATOM 1631 C CA . ARG A 1 208 ? 1.382 -4.753 -2.745 1.00 98.62 208 ARG A CA 1
ATOM 1632 C C . ARG A 1 208 ? 2.661 -5.116 -3.500 1.00 98.62 208 ARG A C 1
ATOM 1634 O O . ARG A 1 208 ? 3.617 -5.580 -2.881 1.00 98.62 208 ARG A O 1
ATOM 1641 N N . ILE A 1 209 ? 2.696 -4.866 -4.809 1.00 98.75 209 ILE A N 1
ATOM 1642 C CA . ILE A 1 209 ? 3.867 -5.126 -5.658 1.00 98.75 209 ILE A CA 1
ATOM 1643 C C . ILE A 1 209 ? 5.082 -4.348 -5.141 1.00 98.75 209 ILE A C 1
ATOM 1645 O O . ILE A 1 209 ? 6.158 -4.927 -4.978 1.00 98.75 209 ILE A O 1
ATOM 1649 N N . MET A 1 210 ? 4.918 -3.057 -4.838 1.00 98.69 210 MET A N 1
ATOM 1650 C CA . MET A 1 210 ? 6.001 -2.207 -4.341 1.00 98.69 210 MET A CA 1
ATOM 1651 C C . MET A 1 210 ? 6.447 -2.586 -2.925 1.00 98.69 210 MET A C 1
ATOM 1653 O O . MET A 1 210 ? 7.646 -2.575 -2.666 1.00 98.69 210 MET A O 1
ATOM 1657 N N . LYS A 1 211 ? 5.534 -3.009 -2.038 1.00 98.50 211 LYS A N 1
ATOM 1658 C CA . LYS A 1 211 ? 5.884 -3.532 -0.703 1.00 98.50 211 LYS A CA 1
ATOM 1659 C C . LYS A 1 211 ? 6.710 -4.817 -0.774 1.00 98.50 211 LYS A C 1
ATOM 1661 O O . LYS A 1 211 ? 7.698 -4.963 -0.061 1.00 98.50 211 LYS A O 1
ATOM 1666 N N . VAL A 1 212 ? 6.356 -5.743 -1.666 1.00 97.31 212 VAL A N 1
ATOM 1667 C CA . VAL A 1 212 ? 7.179 -6.943 -1.904 1.00 97.31 212 VAL A CA 1
ATOM 1668 C C . VAL A 1 212 ? 8.531 -6.543 -2.482 1.00 97.31 212 VAL A C 1
ATOM 1670 O O . VAL A 1 212 ? 9.575 -6.994 -2.010 1.00 97.31 212 VAL A O 1
ATOM 1673 N N . MET A 1 213 ? 8.529 -5.628 -3.451 1.00 97.50 213 MET A N 1
ATOM 1674 C CA . MET A 1 213 ? 9.748 -5.115 -4.060 1.00 97.50 213 MET A CA 1
ATOM 1675 C C . MET A 1 213 ? 10.670 -4.440 -3.041 1.00 97.50 213 MET A C 1
ATOM 1677 O O . MET A 1 213 ? 11.878 -4.596 -3.169 1.00 97.50 213 MET A O 1
ATOM 1681 N N . SER A 1 214 ? 10.162 -3.762 -2.011 1.00 97.81 214 SER A N 1
ATOM 1682 C CA . SER A 1 214 ? 10.975 -3.086 -0.990 1.00 97.81 214 SER A CA 1
ATOM 1683 C C . SER A 1 214 ? 11.432 -3.981 0.170 1.00 97.81 214 SER A C 1
ATOM 1685 O O . SER A 1 214 ? 12.140 -3.513 1.057 1.00 97.81 214 SER A O 1
ATOM 1687 N N . THR A 1 215 ? 11.130 -5.284 0.153 1.00 97.75 215 THR A N 1
ATOM 1688 C CA . THR A 1 215 ? 11.512 -6.203 1.243 1.00 97.75 215 THR A CA 1
ATOM 1689 C C . THR A 1 215 ? 13.027 -6.202 1.498 1.00 97.75 215 THR A C 1
ATOM 1691 O O . THR A 1 215 ? 13.829 -6.437 0.588 1.00 97.75 215 THR A O 1
ATOM 1694 N N . GLY A 1 216 ? 13.429 -5.951 2.746 1.00 97.19 216 GLY A N 1
ATOM 1695 C CA . GLY A 1 216 ? 14.836 -5.872 3.156 1.00 97.19 216 GLY A CA 1
ATOM 1696 C C . GLY A 1 216 ? 15.548 -4.568 2.773 1.00 97.19 216 GLY A C 1
ATOM 1697 O O . GLY A 1 216 ? 16.762 -4.486 2.930 1.00 97.19 216 GLY A O 1
ATOM 1698 N N . LEU A 1 217 ? 14.828 -3.566 2.255 1.00 97.50 217 LEU A N 1
ATOM 1699 C CA . LEU A 1 217 ? 15.334 -2.202 2.088 1.00 97.50 217 LEU A CA 1
ATOM 1700 C C . LEU A 1 217 ? 14.895 -1.329 3.269 1.00 97.50 217 LEU A C 1
ATOM 1702 O O . LEU A 1 217 ? 13.874 -1.592 3.901 1.00 97.50 217 LEU A O 1
ATOM 1706 N N . GLN A 1 218 ? 15.670 -0.284 3.559 1.00 96.94 218 GLN A N 1
ATOM 1707 C CA . GLN A 1 218 ? 15.268 0.749 4.513 1.00 96.94 218 GLN A CA 1
ATOM 1708 C C . GLN A 1 218 ? 14.242 1.695 3.874 1.00 96.94 218 GLN A C 1
ATOM 1710 O O . GLN A 1 218 ? 14.357 2.025 2.692 1.00 96.94 218 GLN A O 1
ATOM 1715 N N . GLY A 1 219 ? 13.275 2.153 4.672 1.00 95.62 219 GLY A N 1
ATOM 1716 C CA . GLY A 1 219 ? 12.202 3.057 4.250 1.00 95.62 219 GLY A CA 1
ATOM 1717 C C . GLY A 1 219 ? 10.830 2.382 4.147 1.00 95.62 219 GLY A C 1
ATOM 1718 O O . GLY A 1 219 ? 10.711 1.159 4.085 1.00 95.62 219 GLY A O 1
ATOM 1719 N N . GLY A 1 220 ? 9.779 3.203 4.157 1.00 97.62 220 GLY A N 1
ATOM 1720 C CA . GLY A 1 220 ? 8.388 2.756 4.078 1.00 97.62 220 GLY A CA 1
ATOM 1721 C C . GLY A 1 220 ? 7.802 2.775 2.665 1.00 97.62 220 GLY A C 1
ATOM 1722 O O . GLY A 1 220 ? 8.402 3.256 1.705 1.00 97.62 220 GLY A O 1
ATOM 1723 N N . THR A 1 221 ? 6.586 2.251 2.521 1.00 98.69 221 THR A N 1
ATOM 1724 C CA . THR A 1 221 ? 5.805 2.325 1.274 1.00 98.69 221 THR A CA 1
ATOM 1725 C C . THR A 1 221 ? 4.324 2.377 1.637 1.00 98.69 221 THR A C 1
ATOM 1727 O O . THR A 1 221 ? 3.836 1.498 2.352 1.00 98.69 221 THR A O 1
ATOM 1730 N N . SER A 1 222 ? 3.607 3.394 1.162 1.00 98.88 222 SER A N 1
ATOM 1731 C CA . SER A 1 222 ? 2.209 3.659 1.524 1.00 98.88 222 SER A CA 1
ATOM 1732 C C . SER A 1 222 ? 1.349 3.924 0.293 1.00 98.88 222 SER A C 1
ATOM 1734 O O . SER A 1 222 ? 1.856 4.388 -0.726 1.00 98.88 222 SER A O 1
ATOM 1736 N N . PHE A 1 223 ? 0.046 3.675 0.427 1.00 98.81 223 PHE A N 1
ATOM 1737 C CA . PHE A 1 223 ? -0.967 4.367 -0.363 1.00 98.81 223 PHE A CA 1
ATOM 1738 C C . PHE A 1 223 ? -0.910 5.873 -0.067 1.00 98.81 223 PHE A C 1
ATOM 1740 O O . PHE A 1 223 ? -0.569 6.264 1.056 1.00 98.81 223 PHE A O 1
ATOM 1747 N N . MET A 1 224 ? -1.170 6.704 -1.073 1.00 98.69 224 MET A N 1
ATOM 1748 C CA . MET A 1 224 ? -1.087 8.156 -0.961 1.00 98.69 224 MET A CA 1
ATOM 1749 C C . MET A 1 224 ? -1.914 8.827 -2.055 1.00 98.69 224 MET A C 1
ATOM 1751 O O . MET A 1 224 ? -1.926 8.350 -3.190 1.00 98.69 224 MET A O 1
ATOM 1755 N N . GLU A 1 225 ? -2.509 9.967 -1.723 1.00 98.44 225 GLU A N 1
ATOM 1756 C CA . GLU A 1 225 ? -3.163 10.879 -2.656 1.00 98.44 225 GLU A CA 1
ATOM 1757 C C . GLU A 1 225 ? -2.654 12.311 -2.420 1.00 98.44 225 GLU A C 1
ATOM 1759 O O . GLU A 1 225 ? -2.424 12.718 -1.279 1.00 98.44 225 GLU A O 1
ATOM 1764 N N . ASP A 1 226 ? -2.441 13.082 -3.489 1.00 97.81 226 ASP A N 1
ATOM 1765 C CA . ASP A 1 226 ? -2.149 14.517 -3.414 1.00 97.81 226 ASP A CA 1
ATOM 1766 C C . ASP A 1 226 ? -3.403 15.266 -2.910 1.00 97.81 226 ASP A C 1
ATOM 1768 O O . ASP A 1 226 ? -4.381 15.387 -3.642 1.00 97.81 226 ASP A O 1
ATOM 1772 N N . TYR A 1 227 ? -3.382 15.801 -1.683 1.00 95.69 227 TYR A N 1
ATOM 1773 C CA . TYR A 1 227 ? -4.567 16.405 -1.049 1.00 95.69 227 TYR A CA 1
ATOM 1774 C C . TYR A 1 227 ? -4.684 17.913 -1.264 1.00 95.69 227 TYR A C 1
ATOM 1776 O O . TYR A 1 227 ? -5.757 18.431 -1.564 1.00 95.69 227 TYR A O 1
ATOM 1784 N N . THR A 1 228 ? -3.597 18.652 -1.038 1.00 96.06 228 THR A N 1
ATOM 1785 C CA . THR A 1 228 ? -3.591 20.115 -1.180 1.00 96.06 228 THR A CA 1
ATOM 1786 C C . THR A 1 228 ? -2.184 20.658 -1.427 1.00 96.06 228 THR A C 1
ATOM 1788 O O . THR A 1 228 ? -1.186 19.944 -1.299 1.00 96.06 228 THR A O 1
ATOM 1791 N N . TYR A 1 229 ? -2.098 21.934 -1.800 1.00 94.81 229 TYR A N 1
ATOM 1792 C CA . TYR A 1 229 ? -0.862 22.602 -2.198 1.00 94.81 229 TYR A CA 1
ATOM 1793 C C . TYR A 1 229 ? -0.542 23.803 -1.308 1.00 94.81 229 TYR A C 1
ATOM 1795 O O . TYR A 1 229 ? -1.430 24.547 -0.898 1.00 94.81 229 TYR A O 1
ATOM 1803 N N . HIS A 1 230 ? 0.752 24.022 -1.077 1.00 93.12 230 HIS A N 1
ATOM 1804 C CA . HIS A 1 230 ? 1.297 25.263 -0.525 1.00 93.12 230 HIS A CA 1
ATOM 1805 C C . HIS A 1 230 ? 2.091 25.954 -1.628 1.00 93.12 230 HIS A C 1
ATOM 1807 O O . HIS A 1 230 ? 3.113 25.421 -2.057 1.00 93.12 230 HIS A O 1
ATOM 1813 N N . PHE A 1 231 ? 1.608 27.099 -2.109 1.00 93.19 231 PHE A N 1
ATOM 1814 C CA . PHE A 1 231 ? 2.288 27.882 -3.140 1.00 93.19 231 PHE A CA 1
ATOM 1815 C C . PHE A 1 231 ? 3.010 29.063 -2.506 1.00 93.19 231 PHE A C 1
ATOM 1817 O O . PHE A 1 231 ? 2.393 30.021 -2.041 1.00 93.19 231 PHE A O 1
ATOM 1824 N N . GLU A 1 232 ? 4.332 28.993 -2.519 1.00 91.31 232 GLU A N 1
ATOM 1825 C CA . GLU A 1 232 ? 5.217 30.019 -1.992 1.00 91.31 232 GLU A CA 1
ATOM 1826 C C . GLU A 1 232 ? 6.441 30.070 -2.897 1.00 91.31 232 GLU A C 1
ATOM 1828 O O . GLU A 1 232 ? 7.043 29.047 -3.215 1.00 91.31 232 GLU A O 1
ATOM 1833 N N . LYS A 1 233 ? 6.834 31.270 -3.328 1.00 90.62 233 LYS A N 1
ATOM 1834 C CA . LYS A 1 233 ? 7.928 31.437 -4.288 1.00 90.62 233 LYS A CA 1
ATOM 1835 C C . LYS A 1 233 ? 9.214 30.766 -3.783 1.00 90.62 233 LYS A C 1
ATOM 1837 O O . LYS A 1 233 ? 9.835 31.239 -2.837 1.00 90.62 233 LYS A O 1
ATOM 1842 N N . GLY A 1 234 ? 9.646 29.704 -4.468 1.00 89.62 234 GLY A N 1
ATOM 1843 C CA . GLY A 1 234 ? 10.836 28.921 -4.105 1.00 89.62 234 GLY A CA 1
ATOM 1844 C C . GLY A 1 234 ? 10.597 27.825 -3.055 1.00 89.62 234 GLY A C 1
ATOM 1845 O O . GLY A 1 234 ? 11.549 27.156 -2.654 1.00 89.62 234 GLY A O 1
ATOM 1846 N N . ASN A 1 235 ? 9.350 27.618 -2.631 1.00 91.38 235 ASN A N 1
ATOM 1847 C CA . ASN A 1 235 ? 8.938 26.653 -1.616 1.00 91.38 235 ASN A CA 1
ATOM 1848 C C . ASN A 1 235 ? 7.560 26.038 -1.940 1.00 91.38 235 ASN A C 1
ATOM 1850 O O . ASN A 1 235 ? 6.724 25.885 -1.058 1.00 91.38 235 ASN A O 1
ATOM 1854 N N . ASP A 1 236 ? 7.311 25.675 -3.199 1.00 92.69 236 ASP A N 1
ATOM 1855 C CA . ASP A 1 236 ? 6.069 24.987 -3.563 1.00 92.69 236 ASP A CA 1
ATOM 1856 C C . ASP A 1 236 ? 6.058 23.557 -3.000 1.00 92.69 236 ASP A C 1
ATOM 1858 O O . ASP A 1 236 ? 6.950 22.752 -3.300 1.00 92.69 236 ASP A O 1
ATOM 1862 N N . LEU A 1 237 ? 5.041 23.234 -2.196 1.00 94.81 237 LEU A N 1
ATOM 1863 C CA . LEU A 1 237 ? 4.886 21.936 -1.532 1.00 94.81 237 LEU A CA 1
ATOM 1864 C C . LEU A 1 237 ? 3.557 21.272 -1.896 1.00 94.81 237 LEU A C 1
ATOM 1866 O O . LEU A 1 237 ? 2.558 21.930 -2.200 1.00 94.81 237 LEU A O 1
ATOM 1870 N N . VAL A 1 238 ? 3.540 19.948 -1.797 1.00 97.62 238 VAL A N 1
ATOM 1871 C CA . VAL A 1 238 ? 2.327 19.132 -1.838 1.00 97.62 238 VAL A CA 1
ATOM 1872 C C . VAL A 1 238 ? 2.155 18.450 -0.493 1.00 97.62 238 VAL A C 1
ATOM 1874 O O . VAL A 1 238 ? 3.092 17.819 -0.004 1.00 97.62 238 VAL A O 1
ATOM 1877 N N . LEU A 1 239 ? 0.961 18.569 0.080 1.00 98.25 239 LEU A N 1
ATOM 1878 C CA . LEU A 1 239 ? 0.533 17.772 1.219 1.00 98.25 239 LEU A CA 1
ATOM 1879 C C . LEU A 1 239 ? -0.318 16.614 0.699 1.00 98.25 239 LEU A C 1
ATOM 1881 O O . LEU A 1 239 ? -1.391 16.841 0.141 1.00 98.25 239 LEU A O 1
ATOM 1885 N N . GLY A 1 240 ? 0.167 15.391 0.878 1.00 98.38 240 GLY A N 1
ATOM 1886 C CA . GLY A 1 240 ? -0.580 14.169 0.623 1.00 98.38 240 GLY A CA 1
ATOM 1887 C C . GLY A 1 240 ? -1.117 13.526 1.893 1.00 98.38 240 GLY A C 1
ATOM 1888 O O . GLY A 1 240 ? -0.546 13.659 2.981 1.00 98.38 240 GLY A O 1
ATOM 1889 N N . SER A 1 241 ? -2.241 12.838 1.738 1.00 98.62 241 SER A N 1
ATOM 1890 C CA . SER A 1 241 ? -2.935 12.109 2.796 1.00 98.62 241 SER A CA 1
ATOM 1891 C C . SER A 1 241 ? -3.925 11.111 2.172 1.00 98.62 241 SER A C 1
ATOM 1893 O O . SER A 1 241 ? -3.814 10.778 0.993 1.00 98.62 241 SER A O 1
ATOM 1895 N N . HIS A 1 242 ? -4.862 10.621 2.978 1.00 98.69 242 HIS A N 1
ATOM 1896 C CA . HIS A 1 242 ? -6.132 10.034 2.562 1.00 98.69 242 HIS A CA 1
ATOM 1897 C C . HIS A 1 242 ? -7.192 10.314 3.633 1.00 98.69 242 HIS A C 1
ATOM 1899 O O . HIS A 1 242 ? -6.869 10.851 4.697 1.00 98.69 242 HIS A O 1
ATOM 1905 N N . MET A 1 243 ? -8.454 9.944 3.396 1.00 96.25 243 MET A N 1
ATOM 1906 C CA . MET A 1 243 ? -9.526 10.197 4.365 1.00 96.25 243 MET A CA 1
ATOM 1907 C C . MET A 1 243 ? -9.228 9.575 5.735 1.00 96.25 243 MET A C 1
ATOM 1909 O O . MET A 1 243 ? -9.567 10.166 6.766 1.00 96.25 243 MET A O 1
ATOM 1913 N N . LEU A 1 244 ? -8.569 8.409 5.744 1.00 98.50 244 LEU A N 1
ATOM 1914 C CA . LEU A 1 244 ? -8.070 7.706 6.930 1.00 98.50 244 LEU A CA 1
ATOM 1915 C C . LEU A 1 244 ? -6.737 6.974 6.665 1.00 98.50 244 LEU A C 1
ATOM 1917 O O . LEU A 1 244 ? -5.870 6.895 7.532 1.00 98.50 244 LEU A O 1
ATOM 1921 N N . GLU A 1 245 ? -6.583 6.393 5.479 1.00 98.56 245 GLU A N 1
ATOM 1922 C CA . GLU A 1 245 ? -5.797 5.186 5.226 1.00 98.56 245 GLU A CA 1
ATOM 1923 C C . GLU A 1 245 ? -4.356 5.469 4.775 1.00 98.56 245 GLU A C 1
ATOM 1925 O O . GLU A 1 245 ? -3.918 5.041 3.709 1.00 98.56 245 GLU A O 1
ATOM 1930 N N . VAL A 1 246 ? -3.572 6.143 5.617 1.00 98.88 246 VAL A N 1
ATOM 1931 C CA . VAL A 1 246 ? -2.125 6.320 5.390 1.00 98.88 246 VAL A CA 1
ATOM 1932 C C . VAL A 1 246 ? -1.336 5.292 6.204 1.00 98.88 246 VAL A C 1
ATOM 1934 O O . VAL A 1 246 ? -1.534 5.156 7.412 1.00 98.88 246 VAL A O 1
ATOM 1937 N N . CYS A 1 247 ? -0.433 4.547 5.562 1.00 98.81 247 CYS A N 1
ATOM 1938 C CA . CYS A 1 247 ? 0.292 3.454 6.205 1.00 98.81 247 CYS A CA 1
ATOM 1939 C C . CYS A 1 247 ? 1.389 3.981 7.149 1.00 98.81 247 CYS A C 1
ATOM 1941 O O . CYS A 1 247 ? 2.293 4.674 6.684 1.00 98.81 247 CYS A O 1
ATOM 1943 N N . PRO A 1 248 ? 1.432 3.561 8.426 1.00 98.56 248 PRO A N 1
ATOM 1944 C CA . PRO A 1 248 ? 2.439 4.010 9.394 1.00 98.56 248 PRO A CA 1
ATOM 1945 C C . PRO A 1 248 ? 3.868 3.530 9.087 1.00 98.56 248 PRO A C 1
ATOM 1947 O O . PRO A 1 248 ? 4.801 3.937 9.764 1.00 98.56 248 PRO A O 1
ATOM 1950 N N . SER A 1 249 ? 4.094 2.728 8.035 1.00 98.50 249 SER A N 1
ATOM 1951 C CA . SER A 1 249 ? 5.458 2.375 7.595 1.00 98.50 249 SER A CA 1
ATOM 1952 C C . SER A 1 249 ? 6.312 3.582 7.184 1.00 98.50 249 SER A C 1
ATOM 1954 O O . SER A 1 249 ? 7.531 3.461 7.123 1.00 98.50 249 SER A O 1
ATOM 1956 N N . ILE A 1 250 ? 5.681 4.723 6.875 1.00 98.56 250 ILE A N 1
ATOM 1957 C CA . ILE A 1 250 ? 6.366 5.975 6.523 1.00 98.56 250 ILE A CA 1
ATOM 1958 C C . ILE A 1 250 ? 6.416 6.974 7.691 1.00 98.56 250 ILE A C 1
ATOM 1960 O O . ILE A 1 250 ? 6.925 8.078 7.504 1.00 98.56 250 ILE A O 1
ATOM 1964 N N . ALA A 1 251 ? 5.882 6.620 8.866 1.00 98.38 251 ALA A N 1
ATOM 1965 C CA . ALA A 1 251 ? 5.809 7.507 10.025 1.00 98.38 251 ALA A CA 1
ATOM 1966 C C . ALA A 1 251 ? 7.203 7.851 10.567 1.00 98.38 251 ALA A C 1
ATOM 1968 O O . ALA A 1 251 ? 8.114 7.019 10.528 1.00 98.38 251 ALA A O 1
ATOM 1969 N N . VAL A 1 252 ? 7.373 9.080 11.060 1.00 96.81 252 VAL A N 1
ATOM 1970 C CA . VAL A 1 252 ? 8.589 9.510 11.767 1.00 96.81 252 VAL A CA 1
ATOM 1971 C C . VAL A 1 252 ? 8.504 9.218 13.264 1.00 96.81 252 VAL A C 1
ATOM 1973 O O . VAL A 1 252 ? 9.517 8.910 13.887 1.00 96.81 252 VAL A O 1
ATOM 1976 N N . GLU A 1 253 ? 7.310 9.310 13.847 1.00 94.06 253 GLU A N 1
ATOM 1977 C CA . GLU A 1 253 ? 7.077 9.028 15.257 1.00 94.06 253 GLU A CA 1
ATOM 1978 C C . GLU A 1 253 ? 7.096 7.517 15.529 1.00 94.06 253 GLU A C 1
ATOM 1980 O O . GLU A 1 253 ? 6.482 6.739 14.801 1.00 94.06 253 GLU A O 1
ATOM 1985 N N . GLU A 1 254 ? 7.746 7.103 16.621 1.00 92.38 254 GLU A N 1
ATOM 1986 C CA . GLU A 1 254 ? 7.759 5.697 17.057 1.00 92.38 254 GLU A CA 1
ATOM 1987 C C . GLU A 1 254 ? 6.346 5.195 17.395 1.00 92.38 254 GLU A C 1
ATOM 1989 O O . GLU A 1 254 ? 5.975 4.079 17.036 1.00 92.38 254 GLU A O 1
ATOM 1994 N N . LYS A 1 255 ? 5.544 6.048 18.047 1.00 95.88 255 LYS A N 1
ATOM 1995 C CA . LYS A 1 255 ? 4.152 5.774 18.412 1.00 95.88 255 LYS A CA 1
ATOM 1996 C C . LYS A 1 255 ? 3.213 6.813 17.795 1.00 95.88 255 LYS A C 1
ATOM 1998 O O . LYS A 1 255 ? 3.007 7.866 18.406 1.00 95.88 255 LYS A O 1
ATOM 2003 N N . PRO A 1 256 ? 2.621 6.530 16.620 1.00 97.94 256 PRO A N 1
ATOM 2004 C CA . PRO A 1 256 ? 1.536 7.333 16.065 1.00 97.94 256 PRO A CA 1
ATOM 2005 C C . PRO A 1 256 ? 0.412 7.580 17.078 1.00 97.94 256 PRO A C 1
ATOM 2007 O O . PRO A 1 256 ? 0.181 6.770 17.980 1.00 97.94 256 PRO A O 1
ATOM 2010 N N . ILE A 1 257 ? -0.304 8.691 16.917 1.00 98.69 257 ILE A N 1
ATOM 2011 C CA . ILE A 1 257 ? -1.475 9.004 17.741 1.00 98.69 257 ILE A CA 1
ATOM 2012 C C . ILE A 1 257 ? -2.657 8.195 17.215 1.00 98.69 257 ILE A C 1
ATOM 2014 O O . ILE A 1 257 ? -2.955 8.271 16.026 1.00 98.69 257 ILE A O 1
ATOM 2018 N N . LEU A 1 258 ? -3.341 7.451 18.081 1.00 98.69 258 LEU A N 1
ATOM 2019 C CA . LEU A 1 258 ? -4.610 6.810 17.746 1.00 98.69 258 LEU A CA 1
ATOM 2020 C C . LEU A 1 258 ? -5.746 7.704 18.237 1.00 98.69 258 LEU A C 1
ATOM 2022 O O . LEU A 1 258 ? -5.857 7.974 19.434 1.00 98.69 258 LEU A O 1
ATOM 2026 N N . ASP A 1 259 ? -6.577 8.161 17.304 1.00 98.50 259 ASP A N 1
ATOM 2027 C CA . ASP A 1 259 ? -7.679 9.073 17.598 1.00 98.50 259 ASP A CA 1
ATOM 2028 C C . ASP A 1 259 ? -8.961 8.708 16.841 1.00 98.50 259 ASP A C 1
ATOM 2030 O O . ASP A 1 259 ? -8.929 8.008 15.824 1.00 98.50 259 ASP A O 1
ATOM 2034 N N . VAL A 1 260 ? -10.093 9.201 17.343 1.00 98.56 260 VAL A N 1
ATOM 2035 C CA . VAL A 1 260 ? -11.423 9.021 16.750 1.00 98.56 260 VAL A CA 1
ATOM 2036 C C . VAL A 1 260 ? -12.045 10.391 16.538 1.00 98.56 260 VAL A C 1
ATOM 2038 O O . VAL A 1 260 ? -12.271 11.131 17.494 1.00 98.56 260 VAL A O 1
ATOM 2041 N N . GLN A 1 261 ? -12.351 10.726 15.286 1.00 97.44 261 GLN A N 1
ATOM 2042 C CA . GLN A 1 261 ? -12.978 12.001 14.942 1.00 97.44 261 GLN A CA 1
ATOM 2043 C C . GLN A 1 261 ? -14.039 11.820 13.865 1.00 97.44 261 GLN A C 1
ATOM 2045 O O . GLN A 1 261 ? -14.048 10.827 13.138 1.00 97.44 261 GLN A O 1
ATOM 2050 N N . HIS A 1 262 ? -14.911 12.818 13.751 1.00 97.56 262 HIS A N 1
ATOM 2051 C CA . HIS A 1 262 ? -16.016 12.792 12.812 1.00 97.56 262 HIS A CA 1
ATOM 2052 C C . HIS A 1 262 ? -15.570 12.658 11.351 1.00 97.56 262 HIS A C 1
ATOM 2054 O O . HIS A 1 262 ? -14.657 13.353 10.895 1.00 97.56 262 HIS A O 1
ATOM 2060 N N . LEU A 1 263 ? -16.269 11.795 10.610 1.00 96.31 263 LEU A N 1
ATOM 2061 C CA . LEU A 1 263 ? -16.171 11.662 9.161 1.00 96.31 263 LEU A CA 1
ATOM 2062 C C . LEU A 1 263 ? -17.583 11.605 8.567 1.00 96.31 263 LEU A C 1
ATOM 2064 O O . LEU A 1 263 ? -18.273 10.599 8.685 1.00 96.31 263 LEU A O 1
ATOM 2068 N N . GLY A 1 264 ? -18.006 12.680 7.897 1.00 93.38 264 GLY A N 1
ATOM 2069 C CA . GLY A 1 264 ? -19.317 12.716 7.234 1.00 93.38 264 GLY A CA 1
ATOM 2070 C C . GLY A 1 264 ? -19.400 11.829 5.983 1.00 93.38 264 GLY A C 1
ATOM 2071 O O . GLY A 1 264 ? -20.483 11.385 5.604 1.00 93.38 264 GLY A O 1
ATOM 2072 N N . ILE A 1 265 ? -18.260 11.547 5.345 1.00 93.00 265 ILE A N 1
ATOM 2073 C CA . ILE A 1 265 ? -18.172 10.708 4.143 1.00 93.00 265 ILE A CA 1
ATOM 2074 C C . ILE A 1 265 ? -18.535 9.260 4.503 1.00 93.00 265 ILE A C 1
ATOM 2076 O O . ILE A 1 265 ? -17.963 8.675 5.418 1.00 93.00 265 ILE A O 1
ATOM 2080 N N . GLY A 1 266 ? -19.506 8.689 3.786 1.00 93.62 266 GLY A N 1
ATOM 2081 C CA . GLY A 1 266 ? -20.035 7.342 4.035 1.00 93.62 266 GLY A CA 1
ATOM 2082 C C . GLY A 1 266 ? -21.146 7.263 5.093 1.00 93.62 266 GLY A C 1
ATOM 2083 O O . GLY A 1 266 ? -21.810 6.232 5.180 1.00 93.62 266 GLY A O 1
ATOM 2084 N N . GLY A 1 267 ? -21.400 8.333 5.862 1.00 95.25 267 GLY A N 1
ATOM 2085 C CA . GLY A 1 267 ? -22.548 8.426 6.778 1.00 95.25 267 GLY A CA 1
ATOM 2086 C C . GLY A 1 267 ? -22.562 7.372 7.892 1.00 95.25 267 GLY A C 1
ATOM 2087 O O . GLY A 1 267 ? -23.610 6.794 8.184 1.00 95.25 267 GLY A O 1
ATOM 2088 N N . LYS A 1 268 ? -21.394 7.079 8.472 1.00 97.38 268 LYS A N 1
ATOM 2089 C CA . LYS A 1 268 ? -21.196 6.053 9.506 1.00 97.38 268 LYS A CA 1
ATOM 2090 C C . LYS A 1 268 ? -20.715 6.641 10.831 1.00 97.38 268 LYS A C 1
ATOM 2092 O O . LYS A 1 268 ? -20.524 7.849 10.941 1.00 97.38 268 LYS A O 1
ATOM 2097 N N . ASP A 1 269 ? -20.535 5.772 11.825 1.00 97.94 269 ASP A N 1
ATOM 2098 C CA . ASP A 1 269 ? -19.960 6.141 13.116 1.00 97.94 269 ASP A CA 1
ATOM 2099 C C . ASP A 1 269 ? -18.530 6.683 12.931 1.00 97.94 269 ASP A C 1
ATOM 2101 O O . ASP A 1 269 ? -17.820 6.292 11.999 1.00 97.94 269 ASP A O 1
ATOM 2105 N N . ASP A 1 270 ? -18.103 7.567 13.836 1.00 98.50 270 ASP A N 1
ATOM 2106 C CA . ASP A 1 270 ? -16.788 8.213 13.785 1.00 98.50 270 ASP A CA 1
ATOM 2107 C C . ASP A 1 270 ? -15.650 7.166 13.795 1.00 98.50 270 ASP A C 1
ATOM 2109 O O . ASP A 1 270 ? -15.514 6.434 14.783 1.00 98.50 270 ASP A O 1
ATOM 2113 N N . PRO A 1 271 ? -14.822 7.074 12.735 1.00 98.50 271 PRO A N 1
ATOM 2114 C CA . PRO A 1 271 ? -13.814 6.028 12.613 1.00 98.50 271 PRO A CA 1
ATOM 2115 C C . PRO A 1 271 ? -12.530 6.332 13.393 1.00 98.50 271 PRO A C 1
ATOM 2117 O O . PRO A 1 271 ? -12.044 7.466 13.427 1.00 98.50 271 PRO A O 1
ATOM 2120 N N . ALA A 1 272 ? -11.921 5.282 13.951 1.00 98.75 272 ALA A N 1
ATOM 2121 C CA . ALA A 1 272 ? -10.568 5.351 14.500 1.00 98.75 272 ALA A CA 1
ATOM 2122 C C . ALA A 1 272 ? -9.507 5.411 13.385 1.00 98.75 272 ALA A C 1
ATOM 2124 O O . ALA A 1 272 ? -9.621 4.718 12.366 1.00 98.75 272 ALA A O 1
ATOM 2125 N N . ARG A 1 273 ? -8.440 6.188 13.602 1.00 98.75 273 ARG A N 1
ATOM 2126 C CA . ARG A 1 273 ? -7.281 6.298 12.700 1.00 98.75 273 ARG A CA 1
ATOM 2127 C C . ARG A 1 273 ? -5.972 6.533 13.455 1.00 98.75 273 ARG A C 1
ATOM 2129 O O . ARG A 1 273 ? -5.982 6.970 14.603 1.00 98.75 273 ARG A O 1
ATOM 2136 N N . LEU A 1 274 ? -4.855 6.305 12.772 1.00 98.81 274 LEU A N 1
ATOM 2137 C CA . LEU A 1 274 ? -3.523 6.743 13.180 1.00 98.81 274 LEU A CA 1
ATOM 2138 C C . LEU A 1 274 ? -3.182 8.091 12.540 1.00 98.81 274 LEU A C 1
ATOM 2140 O O . LEU A 1 274 ? -3.320 8.261 11.326 1.00 98.81 274 LEU A O 1
ATOM 2144 N N . ILE A 1 275 ? -2.681 9.013 13.356 1.00 98.69 275 ILE A N 1
ATOM 2145 C CA . ILE A 1 275 ? -2.216 10.349 12.984 1.00 98.69 275 ILE A CA 1
ATOM 2146 C C . ILE A 1 275 ? -0.711 10.425 13.263 1.00 98.69 275 ILE A C 1
ATOM 2148 O O . ILE A 1 275 ? -0.253 10.109 14.362 1.00 98.69 275 ILE A O 1
ATOM 2152 N N . PHE A 1 276 ? 0.063 10.820 12.254 1.00 98.69 276 PHE A N 1
ATOM 2153 C CA . PHE A 1 276 ? 1.525 10.908 12.300 1.00 98.69 276 PHE A CA 1
ATOM 2154 C C . PHE A 1 276 ? 2.055 11.800 11.166 1.00 98.69 276 PHE A C 1
ATOM 2156 O O . PHE A 1 276 ? 1.318 12.130 10.227 1.00 98.69 276 PHE A O 1
ATOM 2163 N N . ASN A 1 277 ? 3.335 12.169 11.233 1.00 98.44 277 ASN A N 1
ATOM 2164 C CA . ASN A 1 277 ? 4.042 12.845 10.146 1.00 98.44 277 ASN A CA 1
ATOM 2165 C C . ASN A 1 277 ? 4.933 11.855 9.386 1.00 98.44 277 ASN A C 1
ATOM 2167 O O . ASN A 1 277 ? 5.429 10.874 9.937 1.00 98.44 277 ASN A O 1
ATOM 2171 N N . THR A 1 278 ? 5.165 12.118 8.105 1.00 98.31 278 THR A N 1
ATOM 2172 C CA . THR A 1 278 ? 6.022 11.268 7.267 1.00 98.31 278 THR A CA 1
ATOM 2173 C C . THR A 1 278 ? 7.508 11.592 7.449 1.00 98.31 278 THR A C 1
ATOM 2175 O O . THR A 1 278 ? 7.887 12.750 7.636 1.00 98.31 278 THR A O 1
ATOM 2178 N N . GLN A 1 279 ? 8.370 10.574 7.363 1.00 97.94 279 GLN A N 1
ATOM 2179 C CA . GLN A 1 279 ? 9.829 10.734 7.362 1.00 97.94 279 GLN A CA 1
ATOM 2180 C C . GLN A 1 279 ? 10.309 11.664 6.236 1.00 97.94 279 GLN A C 1
ATOM 2182 O O . GLN A 1 279 ? 9.736 11.708 5.149 1.00 97.94 279 GLN A O 1
ATOM 2187 N N . THR A 1 280 ? 11.396 12.394 6.491 1.00 98.00 280 THR A N 1
ATOM 2188 C CA . THR A 1 280 ? 12.067 13.269 5.512 1.00 98.00 280 THR A CA 1
ATOM 2189 C C . THR A 1 280 ? 13.075 12.475 4.684 1.00 98.00 280 THR A C 1
ATOM 2191 O O . THR A 1 280 ? 13.842 11.692 5.241 1.00 98.00 280 THR A O 1
ATOM 2194 N N . GLY A 1 281 ? 13.126 12.719 3.376 1.00 96.75 281 GLY A N 1
ATOM 2195 C CA . GLY A 1 281 ? 14.139 12.151 2.495 1.00 96.75 281 GLY A CA 1
ATOM 2196 C C . GLY A 1 281 ? 13.678 11.962 1.047 1.00 96.75 281 GLY A C 1
ATOM 2197 O O . GLY A 1 281 ? 12.547 12.300 0.692 1.00 96.75 281 GLY A O 1
ATOM 2198 N N . PRO A 1 282 ? 14.556 11.412 0.192 1.00 97.12 282 PRO A N 1
ATOM 2199 C CA . PRO A 1 282 ? 14.218 11.106 -1.191 1.00 97.12 282 PRO A CA 1
ATOM 2200 C C . PRO A 1 282 ? 13.129 10.034 -1.265 1.00 97.12 282 PRO A C 1
ATOM 2202 O O . PRO A 1 282 ? 13.231 8.985 -0.626 1.00 97.12 282 PRO A O 1
ATOM 2205 N N . ALA A 1 283 ? 12.117 10.265 -2.094 1.00 97.75 283 ALA A N 1
ATOM 2206 C CA . ALA A 1 283 ? 11.025 9.329 -2.311 1.00 97.75 283 ALA A CA 1
ATOM 2207 C C . ALA A 1 283 ? 10.528 9.362 -3.765 1.00 97.75 283 ALA A C 1
ATOM 2209 O O . ALA A 1 283 ? 10.975 10.150 -4.605 1.00 97.75 283 ALA A O 1
ATOM 2210 N N . ILE A 1 284 ? 9.594 8.465 -4.075 1.00 97.50 284 ILE A N 1
ATOM 2211 C CA . ILE A 1 284 ? 8.870 8.457 -5.344 1.00 97.50 284 ILE A CA 1
ATOM 2212 C C . ILE A 1 284 ? 7.374 8.326 -5.087 1.00 97.50 284 ILE A C 1
ATOM 2214 O O . ILE A 1 284 ? 6.961 7.628 -4.163 1.00 97.50 284 ILE A O 1
ATOM 2218 N N . VAL A 1 285 ? 6.573 8.932 -5.957 1.00 97.75 285 VAL A N 1
ATOM 2219 C CA . VAL A 1 285 ? 5.151 8.602 -6.110 1.00 97.75 285 VAL A CA 1
ATOM 2220 C C . VAL A 1 285 ? 4.953 7.941 -7.466 1.00 97.75 285 VAL A C 1
ATOM 2222 O O . VAL A 1 285 ? 5.507 8.398 -8.472 1.00 97.75 285 VAL A O 1
ATOM 2225 N N . ALA A 1 286 ? 4.220 6.829 -7.491 1.00 98.00 286 ALA A N 1
ATOM 2226 C CA . ALA A 1 286 ? 4.014 6.022 -8.686 1.00 98.00 286 ALA A CA 1
ATOM 2227 C C . ALA A 1 286 ? 2.524 5.753 -8.918 1.00 98.00 286 ALA A C 1
ATOM 2229 O O . ALA A 1 286 ? 1.806 5.416 -7.984 1.00 98.00 286 ALA A O 1
ATOM 2230 N N . SER A 1 287 ? 2.077 5.866 -10.169 1.00 98.44 287 SER A N 1
ATOM 2231 C CA . SER A 1 287 ? 0.686 5.635 -10.573 1.00 98.44 287 SER A CA 1
ATOM 2232 C C . SER A 1 287 ? 0.630 4.732 -11.801 1.00 98.44 287 SER A C 1
ATOM 2234 O O . SER A 1 287 ? 1.303 4.995 -12.801 1.00 98.44 287 SER A O 1
ATOM 2236 N N . LEU A 1 288 ? -0.154 3.655 -11.723 1.00 98.56 288 LEU A N 1
ATOM 2237 C CA . LEU A 1 288 ? -0.428 2.755 -12.840 1.00 98.56 288 LEU A CA 1
ATOM 2238 C C . LEU A 1 288 ? -1.812 3.071 -13.407 1.00 98.56 288 LEU A C 1
ATOM 2240 O O . LEU A 1 288 ? -2.825 2.759 -12.786 1.00 98.56 288 LEU A O 1
ATOM 2244 N N . ILE A 1 289 ? -1.844 3.643 -14.606 1.00 98.31 289 ILE A N 1
ATOM 2245 C CA . ILE A 1 289 ? -3.090 4.004 -15.284 1.00 98.31 289 ILE A CA 1
ATOM 2246 C C . ILE A 1 289 ? -3.367 3.080 -16.463 1.00 98.31 289 ILE A C 1
ATOM 2248 O O . ILE A 1 289 ? -2.442 2.587 -17.121 1.00 98.31 289 ILE A O 1
ATOM 2252 N N . ASP A 1 290 ? -4.651 2.881 -16.729 1.00 98.50 290 ASP A N 1
ATOM 2253 C CA . ASP A 1 290 ? -5.161 2.225 -17.924 1.00 98.50 290 ASP A CA 1
ATOM 2254 C C . ASP A 1 290 ? -5.516 3.301 -18.961 1.00 98.50 290 ASP A C 1
ATOM 2256 O O . ASP A 1 290 ? -6.199 4.271 -18.639 1.00 98.50 290 ASP A O 1
ATOM 2260 N N . LEU A 1 291 ? -4.996 3.175 -20.182 1.00 98.38 291 LEU A N 1
ATOM 2261 C CA . LEU A 1 291 ? -5.315 4.068 -21.304 1.00 98.38 291 LEU A CA 1
ATOM 2262 C C . LEU A 1 291 ? -6.291 3.412 -22.296 1.00 98.38 291 LEU A C 1
ATOM 2264 O O . LEU A 1 291 ? -6.532 3.962 -23.369 1.00 98.38 291 LEU A O 1
ATOM 2268 N N . GLY A 1 292 ? -6.820 2.234 -21.958 1.00 97.81 292 GLY A N 1
ATOM 2269 C CA . GLY A 1 292 ? -7.668 1.399 -22.800 1.00 97.81 292 GLY A CA 1
ATOM 2270 C C . GLY A 1 292 ? -6.856 0.408 -23.634 1.00 97.81 292 GLY A C 1
ATOM 2271 O O . GLY A 1 292 ? -7.040 -0.799 -23.526 1.00 97.81 292 GLY A O 1
ATOM 2272 N N . ASP A 1 293 ? -5.918 0.892 -24.450 1.00 97.44 293 ASP A N 1
ATOM 2273 C CA . ASP A 1 293 ? -5.107 0.046 -25.343 1.00 97.44 293 ASP A CA 1
ATOM 2274 C C . ASP A 1 293 ? -3.850 -0.537 -24.671 1.00 97.44 293 ASP A C 1
ATOM 2276 O O . ASP A 1 293 ? -3.281 -1.537 -25.121 1.00 97.44 293 ASP A O 1
ATOM 2280 N N . ARG A 1 294 ? -3.379 0.105 -23.597 1.00 97.75 294 ARG A N 1
ATOM 2281 C CA . ARG A 1 294 ? -2.210 -0.298 -22.808 1.00 97.75 294 ARG A CA 1
ATOM 2282 C C . ARG A 1 294 ? -2.198 0.395 -21.450 1.00 97.75 294 ARG A C 1
ATOM 2284 O O . ARG A 1 294 ? -2.772 1.461 -21.257 1.00 97.75 294 ARG A O 1
ATOM 2291 N N . TYR A 1 295 ? -1.382 -0.134 -20.547 1.00 98.56 295 TYR A N 1
ATOM 2292 C CA . TYR A 1 295 ? -1.072 0.536 -19.288 1.00 98.56 295 TYR A CA 1
ATOM 2293 C C . TYR A 1 295 ? 0.033 1.590 -19.449 1.00 98.56 295 TYR A C 1
ATOM 2295 O O . TYR A 1 295 ? 0.880 1.504 -20.348 1.00 98.56 295 TYR A O 1
ATOM 2303 N N . ARG A 1 296 ? 0.082 2.557 -18.528 1.00 98.19 296 ARG A N 1
ATOM 2304 C CA . ARG A 1 296 ? 1.215 3.478 -18.335 1.00 98.19 296 ARG A CA 1
ATOM 2305 C C . ARG A 1 296 ? 1.581 3.572 -16.851 1.00 98.19 296 ARG A C 1
ATOM 2307 O O . ARG A 1 296 ? 0.696 3.763 -16.029 1.00 98.19 296 ARG A O 1
ATOM 2314 N N . LEU A 1 297 ? 2.872 3.475 -16.518 1.00 97.81 297 LEU A N 1
ATOM 2315 C CA . LEU A 1 297 ? 3.376 3.711 -15.162 1.00 97.81 297 LEU A CA 1
ATOM 2316 C C . LEU A 1 297 ? 4.003 5.107 -15.106 1.00 97.81 297 LEU A C 1
ATOM 2318 O O . LEU A 1 297 ? 4.989 5.382 -15.783 1.00 97.81 297 LEU A O 1
ATOM 2322 N N . LEU A 1 298 ? 3.438 6.012 -14.324 1.00 96.12 298 LEU A N 1
ATOM 2323 C CA . LEU A 1 298 ? 4.021 7.329 -14.090 1.00 96.12 298 LEU A CA 1
ATOM 2324 C C . LEU A 1 298 ? 4.795 7.278 -12.783 1.00 96.12 298 LEU A C 1
ATOM 2326 O O . LEU A 1 298 ? 4.282 6.755 -11.802 1.00 96.12 298 LEU A O 1
ATOM 2330 N N . VAL A 1 299 ? 6.019 7.803 -12.776 1.00 95.69 299 VAL A N 1
ATOM 2331 C CA . VAL A 1 299 ? 6.838 7.892 -11.561 1.00 95.69 299 VAL A CA 1
ATOM 2332 C C . VAL A 1 299 ? 7.383 9.306 -11.450 1.00 95.69 299 VAL A C 1
ATOM 2334 O O . VAL A 1 299 ? 8.037 9.796 -12.376 1.00 95.69 299 VAL A O 1
ATOM 2337 N N . ASN A 1 300 ? 7.111 9.960 -10.325 1.00 92.38 300 ASN A N 1
ATOM 2338 C CA . ASN A 1 300 ? 7.675 11.260 -9.994 1.00 92.38 300 ASN A CA 1
ATOM 2339 C C . ASN A 1 300 ? 8.649 11.117 -8.821 1.00 92.38 300 ASN A C 1
ATOM 2341 O O . ASN A 1 300 ? 8.298 10.534 -7.796 1.00 92.38 300 ASN A O 1
ATOM 2345 N N . CYS A 1 301 ? 9.860 11.653 -8.979 1.00 94.50 301 CYS A N 1
ATOM 2346 C CA . CYS A 1 301 ? 10.825 11.756 -7.889 1.00 94.50 301 CYS A CA 1
ATOM 2347 C C . CYS A 1 301 ? 10.491 12.986 -7.047 1.00 94.50 301 CYS A C 1
ATOM 2349 O O . CYS A 1 301 ? 10.299 14.084 -7.579 1.00 94.50 301 CYS A O 1
ATOM 2351 N N . ILE A 1 302 ? 10.439 12.792 -5.739 1.00 95.19 302 ILE A N 1
ATOM 2352 C CA . ILE A 1 302 ? 10.064 13.815 -4.773 1.00 95.19 302 ILE A CA 1
ATOM 2353 C C . ILE A 1 302 ? 11.043 13.795 -3.602 1.00 95.19 302 ILE A C 1
ATOM 2355 O O . ILE A 1 302 ? 11.723 12.797 -3.365 1.00 95.19 302 ILE A O 1
ATOM 2359 N N . ASP A 1 303 ? 11.067 14.882 -2.848 1.00 96.88 303 ASP A N 1
ATOM 2360 C CA . ASP A 1 303 ? 11.792 14.971 -1.586 1.00 96.88 303 ASP A CA 1
ATOM 2361 C C . ASP A 1 303 ? 10.778 15.292 -0.491 1.00 96.88 303 ASP A C 1
ATOM 2363 O O . ASP A 1 303 ? 10.188 16.379 -0.485 1.00 96.88 303 ASP A O 1
ATOM 2367 N N . THR A 1 304 ? 10.523 14.338 0.409 1.00 97.81 304 THR A N 1
ATOM 2368 C CA . THR A 1 304 ? 9.666 14.587 1.570 1.00 97.81 304 THR A CA 1
ATOM 2369 C C . THR A 1 304 ? 10.392 15.502 2.544 1.00 97.81 304 THR A C 1
ATOM 2371 O O . THR A 1 304 ? 11.596 15.372 2.769 1.00 97.81 304 THR A O 1
ATOM 2374 N N . VAL A 1 305 ? 9.661 16.451 3.118 1.00 97.62 305 VAL A N 1
ATOM 2375 C CA . VAL A 1 305 ? 10.181 17.497 3.999 1.00 97.62 305 VAL A CA 1
ATOM 2376 C C . VAL A 1 305 ? 9.405 17.513 5.308 1.00 97.62 305 VAL A C 1
ATOM 2378 O O . VAL A 1 305 ? 8.234 17.141 5.366 1.00 97.62 305 VAL A O 1
ATOM 2381 N N . LYS A 1 306 ? 10.054 17.982 6.373 1.00 97.88 306 LYS A N 1
ATOM 2382 C CA . LYS A 1 306 ? 9.391 18.215 7.655 1.00 97.88 306 LYS A CA 1
ATOM 2383 C C . LYS A 1 306 ? 8.308 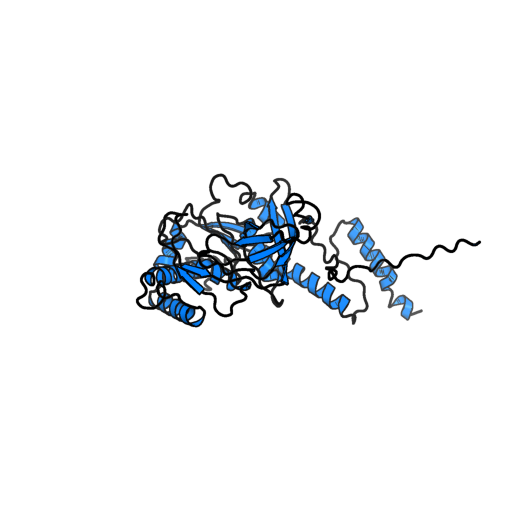19.289 7.508 1.00 97.88 306 LYS A C 1
ATOM 2385 O O . LYS A 1 306 ? 8.515 20.296 6.830 1.00 97.88 306 LYS A O 1
ATOM 2390 N N . THR A 1 307 ? 7.184 19.105 8.195 1.00 96.50 307 THR A N 1
ATOM 2391 C CA . THR A 1 307 ? 6.142 20.129 8.307 1.00 96.50 307 THR A CA 1
ATOM 2392 C C . THR A 1 307 ? 6.692 21.374 9.027 1.00 96.50 307 THR A C 1
ATOM 2394 O O . THR A 1 307 ? 7.275 21.253 10.109 1.00 96.50 307 THR A O 1
ATOM 2397 N N . PRO A 1 308 ? 6.554 22.586 8.451 1.00 95.19 308 PRO A N 1
ATOM 2398 C CA . PRO A 1 308 ? 7.100 23.806 9.057 1.00 95.19 308 PRO A CA 1
ATOM 2399 C C . PRO A 1 308 ? 6.311 24.260 10.295 1.00 95.19 308 PRO A C 1
ATOM 2401 O O . PRO A 1 308 ? 6.845 24.975 11.142 1.00 95.19 308 PRO A O 1
ATOM 2404 N N . HIS A 1 309 ? 5.055 23.826 10.416 1.00 95.44 309 HIS A N 1
ATOM 2405 C CA . HIS A 1 309 ? 4.149 24.157 11.511 1.00 95.44 309 HIS A CA 1
ATOM 2406 C C . HIS A 1 309 ? 3.408 22.908 11.990 1.00 95.44 309 HIS A C 1
ATOM 2408 O O . HIS A 1 309 ? 3.246 21.942 11.241 1.00 95.44 309 HIS A O 1
ATOM 2414 N N . SER A 1 310 ? 2.936 22.941 13.237 1.00 95.06 310 SER A N 1
ATOM 2415 C CA . SER A 1 310 ? 2.027 21.919 13.749 1.00 95.06 310 SER A CA 1
ATOM 2416 C C . SER A 1 310 ? 0.680 21.980 13.022 1.00 95.06 310 SER A C 1
ATOM 2418 O O . SER A 1 310 ? 0.221 23.045 12.607 1.00 95.06 310 SER A O 1
ATOM 2420 N N . LEU A 1 311 ? 0.028 20.823 12.892 1.00 96.44 311 LEU A N 1
ATOM 2421 C CA . LEU A 1 311 ? -1.250 20.666 12.192 1.00 96.44 311 LEU A CA 1
ATOM 2422 C C . LEU A 1 311 ? -2.349 20.201 13.172 1.00 96.44 311 LEU A C 1
ATOM 2424 O O . LEU A 1 311 ? -2.920 19.132 12.984 1.00 96.44 311 LEU A O 1
ATOM 2428 N N . PRO A 1 312 ? -2.666 20.966 14.239 1.00 95.62 312 PRO A N 1
ATOM 2429 C CA . PRO A 1 312 ? -3.480 20.482 15.363 1.00 95.62 312 PRO A CA 1
ATOM 2430 C C . PRO A 1 312 ? -4.944 20.183 15.010 1.00 95.62 312 PRO A C 1
ATOM 2432 O O . PRO A 1 312 ? -5.634 19.520 15.774 1.00 95.62 312 PRO A O 1
ATOM 2435 N N . LYS A 1 313 ? -5.432 20.702 13.878 1.00 97.06 313 LYS A N 1
ATOM 2436 C CA . LYS A 1 313 ? -6.797 20.476 13.379 1.00 97.06 313 LYS A CA 1
ATOM 2437 C C . LYS A 1 313 ? -6.850 19.493 12.209 1.00 97.06 313 LYS A C 1
ATOM 2439 O O . LYS A 1 313 ? -7.929 19.278 11.670 1.00 97.06 313 LYS A O 1
ATOM 2444 N N . LEU A 1 314 ? -5.708 18.948 11.778 1.00 97.44 314 LEU A N 1
ATOM 2445 C CA . LEU A 1 314 ? -5.680 17.938 10.728 1.00 97.44 314 LEU A CA 1
ATOM 2446 C C . LEU A 1 314 ? -5.935 16.570 11.374 1.00 97.44 314 LEU A C 1
ATOM 2448 O O . LEU A 1 314 ? -5.106 16.117 12.161 1.00 97.44 314 LEU A O 1
ATOM 2452 N N . PRO A 1 315 ? -7.053 15.896 11.065 1.00 97.69 315 PRO A N 1
ATOM 2453 C CA . PRO A 1 315 ? -7.477 14.725 11.822 1.00 97.69 315 PRO A CA 1
ATOM 2454 C C . PRO A 1 315 ? -6.913 13.414 11.246 1.00 97.69 315 PRO A C 1
ATOM 2456 O O . PRO A 1 315 ? -7.429 12.332 11.520 1.00 97.69 315 PRO A O 1
ATOM 2459 N N . VAL A 1 316 ? -5.889 13.516 10.395 1.00 98.56 316 VAL A N 1
ATOM 2460 C CA . VAL A 1 316 ? -5.301 12.434 9.598 1.00 98.56 316 VAL A CA 1
ATOM 2461 C C . VAL A 1 316 ? -3.784 12.581 9.538 1.00 98.56 316 VAL A C 1
ATOM 2463 O O . VAL A 1 316 ? -3.239 13.675 9.703 1.00 98.56 316 VAL A O 1
ATOM 2466 N N . ALA A 1 317 ? -3.091 11.473 9.280 1.00 98.56 317 ALA A N 1
ATOM 2467 C CA . ALA A 1 317 ? -1.661 11.494 9.001 1.00 98.56 317 ALA A CA 1
ATOM 2468 C C . ALA A 1 317 ? -1.345 12.235 7.691 1.00 98.56 317 ALA A C 1
ATOM 2470 O O . ALA A 1 317 ? -2.185 12.331 6.795 1.00 98.56 317 ALA A O 1
ATOM 2471 N N . ASN A 1 318 ? -0.123 12.750 7.564 1.00 98.44 318 ASN A N 1
ATOM 2472 C CA . ASN A 1 318 ? 0.278 13.542 6.402 1.00 98.44 318 ASN A CA 1
ATOM 2473 C C . ASN A 1 318 ? 1.672 13.184 5.880 1.00 98.44 318 ASN A C 1
ATOM 2475 O O . ASN A 1 318 ? 2.566 12.778 6.629 1.00 98.44 318 ASN A O 1
ATOM 2479 N N . ALA A 1 319 ? 1.855 13.404 4.582 1.00 98.50 319 ALA A N 1
ATOM 2480 C CA . ALA A 1 319 ? 3.142 13.460 3.914 1.00 98.50 319 ALA A CA 1
ATOM 2481 C C . ALA A 1 319 ? 3.286 14.824 3.236 1.00 98.50 319 ALA A C 1
ATOM 2483 O O . ALA A 1 319 ? 2.394 15.252 2.515 1.00 98.50 319 ALA A O 1
ATOM 2484 N N . LEU A 1 320 ? 4.407 15.509 3.450 1.00 98.31 320 LEU A N 1
ATOM 2485 C CA . LEU A 1 320 ? 4.689 16.801 2.827 1.00 98.31 320 LEU A CA 1
ATOM 2486 C C . LEU A 1 320 ? 5.924 16.653 1.947 1.00 98.31 320 LEU A C 1
ATOM 2488 O O . LEU A 1 320 ? 6.946 16.154 2.415 1.00 98.31 320 LEU A O 1
ATOM 2492 N N . TRP A 1 321 ? 5.855 17.061 0.682 1.00 98.00 321 TRP A N 1
ATOM 2493 C CA . TRP A 1 321 ? 6.989 16.917 -0.231 1.00 98.00 321 TRP A CA 1
ATOM 2494 C C . TRP A 1 321 ? 7.131 18.053 -1.233 1.00 98.00 321 TRP A C 1
ATOM 2496 O O . TRP A 1 321 ? 6.181 18.759 -1.576 1.00 98.00 321 TRP A O 1
ATOM 2506 N N . ARG A 1 322 ? 8.354 18.181 -1.747 1.00 94.12 322 ARG A N 1
ATOM 2507 C CA . ARG A 1 322 ? 8.690 18.964 -2.935 1.00 94.12 322 ARG A CA 1
ATOM 2508 C C . ARG A 1 322 ? 8.775 18.041 -4.137 1.00 94.12 322 ARG A C 1
ATOM 2510 O O . ARG A 1 322 ? 9.309 16.938 -4.055 1.00 94.12 322 ARG A O 1
ATOM 2517 N N . SER A 1 323 ? 8.273 18.504 -5.274 1.00 84.50 323 SER A N 1
ATOM 2518 C CA . SER A 1 323 ? 8.511 17.827 -6.549 1.00 84.50 323 SER A CA 1
ATOM 2519 C C . SER A 1 323 ? 9.875 18.239 -7.097 1.00 84.50 323 SER A C 1
ATOM 2521 O O . SER A 1 323 ? 10.181 19.433 -7.124 1.00 84.50 323 SER A O 1
ATOM 2523 N N . ALA A 1 324 ? 10.666 17.289 -7.607 1.00 68.31 324 ALA A N 1
ATOM 2524 C CA . ALA A 1 324 ? 12.020 17.547 -8.116 1.00 68.31 324 ALA A CA 1
ATOM 2525 C C . ALA A 1 324 ? 12.093 18.588 -9.263 1.00 68.31 324 ALA A C 1
ATOM 2527 O O . ALA A 1 324 ? 13.180 19.024 -9.635 1.00 68.31 324 ALA A O 1
ATOM 2528 N N . ARG A 1 325 ? 10.953 18.993 -9.846 1.00 55.72 325 ARG A N 1
ATOM 2529 C CA . ARG A 1 325 ? 10.851 19.985 -10.936 1.00 55.72 325 ARG A CA 1
ATOM 2530 C C . ARG A 1 325 ? 10.187 21.318 -10.567 1.00 55.72 325 ARG A C 1
ATOM 2532 O O . ARG A 1 325 ? 9.954 22.129 -11.459 1.00 55.72 325 ARG A O 1
ATOM 2539 N N . ALA A 1 326 ? 9.931 21.591 -9.288 1.00 48.12 326 ALA A N 1
ATOM 2540 C CA . ALA A 1 326 ? 9.261 22.827 -8.861 1.00 48.12 326 ALA A CA 1
ATOM 2541 C C . ALA A 1 326 ? 10.034 24.137 -9.169 1.00 48.12 326 ALA A C 1
ATOM 2543 O O . ALA A 1 326 ? 9.521 25.220 -8.920 1.00 48.12 326 ALA A O 1
ATOM 2544 N N . SER A 1 327 ? 11.252 24.086 -9.725 1.00 40.56 327 SER A N 1
ATOM 2545 C CA . SER A 1 327 ? 12.084 25.277 -9.953 1.00 40.56 327 SER A CA 1
ATOM 2546 C C . SER A 1 327 ? 11.923 25.985 -11.309 1.00 40.56 327 SER A C 1
ATOM 2548 O O . SER A 1 327 ? 12.602 26.989 -11.509 1.00 40.56 327 SER A O 1
ATOM 2550 N N . ALA A 1 328 ? 11.061 25.547 -12.243 1.00 40.72 328 ALA A N 1
ATOM 2551 C CA . ALA A 1 328 ? 10.955 26.257 -13.537 1.00 40.72 328 ALA A CA 1
ATOM 2552 C C . ALA A 1 328 ? 9.608 26.214 -14.277 1.00 40.72 328 ALA A C 1
ATOM 2554 O O . ALA A 1 328 ? 9.381 27.046 -15.151 1.00 40.72 328 ALA A O 1
ATOM 2555 N N . THR A 1 329 ? 8.700 25.291 -13.969 1.00 39.50 329 THR A N 1
ATOM 2556 C CA . THR A 1 329 ? 7.393 25.212 -14.641 1.00 39.50 329 THR A CA 1
ATOM 2557 C C . THR A 1 329 ? 6.365 24.760 -13.618 1.00 39.50 329 THR A C 1
ATOM 2559 O O . THR A 1 329 ? 6.666 23.892 -12.802 1.00 39.50 329 THR A O 1
ATOM 2562 N N . GLY A 1 330 ? 5.189 25.393 -13.605 1.00 44.47 330 GLY A N 1
ATOM 2563 C CA . GLY A 1 330 ? 4.103 25.047 -12.689 1.00 44.47 330 GLY A CA 1
ATOM 2564 C C . GLY A 1 330 ? 3.672 23.579 -12.801 1.00 44.47 330 GLY A C 1
ATOM 2565 O O . GLY A 1 330 ? 4.240 22.784 -13.546 1.00 44.47 330 GLY A O 1
ATOM 2566 N N . SER A 1 331 ? 2.615 23.225 -12.077 1.00 48.09 331 SER A N 1
ATOM 2567 C CA . SER A 1 331 ? 2.041 21.877 -11.917 1.00 48.09 331 SER A CA 1
ATOM 2568 C C . SER A 1 331 ? 1.852 21.004 -13.176 1.00 48.09 331 SER A C 1
ATOM 2570 O O . SER A 1 331 ? 1.565 19.818 -13.024 1.00 48.09 331 SER A O 1
ATOM 2572 N N . ALA A 1 332 ? 2.014 21.549 -14.381 1.00 42.72 332 ALA A N 1
ATOM 2573 C CA . ALA A 1 332 ? 1.799 20.904 -15.671 1.00 42.72 332 ALA A CA 1
ATOM 2574 C C . ALA A 1 332 ? 2.791 19.772 -16.014 1.00 42.72 332 ALA A C 1
ATOM 2576 O O . ALA A 1 332 ? 2.427 18.886 -16.778 1.00 42.72 332 ALA A O 1
ATOM 2577 N N . ASP A 1 333 ? 4.003 19.747 -15.444 1.00 43.91 333 ASP A N 1
ATOM 2578 C CA . ASP A 1 333 ? 5.080 18.847 -15.906 1.00 43.91 333 ASP A CA 1
ATOM 2579 C C . ASP A 1 333 ? 5.577 17.861 -14.821 1.00 43.91 333 ASP A C 1
ATOM 2581 O O . ASP A 1 333 ? 6.766 17.530 -14.722 1.00 43.91 333 ASP A O 1
ATOM 2585 N N . ARG A 1 334 ? 4.653 17.400 -13.958 1.00 51.47 334 ARG A N 1
ATOM 2586 C CA . ARG A 1 334 ? 4.953 16.571 -12.767 1.00 51.47 334 ARG A CA 1
ATOM 2587 C C . ARG A 1 334 ? 5.250 15.095 -13.044 1.00 51.47 334 ARG A C 1
ATOM 2589 O O . ARG A 1 334 ? 5.742 14.421 -12.146 1.00 51.47 334 ARG A O 1
ATOM 2596 N N . PHE A 1 335 ? 4.989 14.566 -14.238 1.00 46.53 335 PHE A N 1
ATOM 2597 C CA . PHE A 1 335 ? 5.082 13.121 -14.465 1.00 46.53 335 PHE A CA 1
ATOM 2598 C C . PHE A 1 335 ? 6.058 12.750 -15.580 1.00 46.53 335 PHE A C 1
ATOM 2600 O O . PHE A 1 335 ? 5.888 13.134 -16.735 1.00 46.53 335 PHE A O 1
ATOM 2607 N N . ARG A 1 336 ? 7.051 11.907 -15.265 1.00 47.22 336 ARG A N 1
ATOM 2608 C CA . ARG A 1 336 ? 7.756 11.134 -16.295 1.00 47.22 336 ARG A CA 1
ATOM 2609 C C . ARG A 1 336 ? 6.939 9.881 -16.595 1.00 47.22 336 ARG A C 1
ATOM 2611 O O . ARG A 1 336 ? 6.697 9.067 -15.707 1.00 47.22 336 ARG A O 1
ATOM 2618 N N . SER A 1 337 ? 6.536 9.704 -17.853 1.00 34.94 337 SER A N 1
ATOM 2619 C CA . SER A 1 337 ? 5.961 8.437 -18.302 1.00 34.94 337 SER A CA 1
ATOM 2620 C C . SER A 1 337 ? 7.058 7.374 -18.362 1.00 34.94 337 SER A C 1
ATOM 2622 O O . SER A 1 337 ? 7.974 7.472 -19.182 1.00 34.94 337 SER A O 1
ATOM 2624 N N . VAL A 1 338 ? 6.955 6.346 -17.528 1.00 43.72 338 VAL A N 1
ATOM 2625 C CA . VAL A 1 338 ? 7.693 5.097 -17.693 1.00 43.72 338 VAL A CA 1
ATOM 2626 C C . VAL A 1 338 ? 6.767 4.145 -18.444 1.00 43.72 338 VAL A C 1
ATOM 2628 O O . VAL A 1 338 ? 5.640 3.871 -18.039 1.00 43.72 338 VAL A O 1
ATOM 2631 N N . ASP A 1 339 ? 7.205 3.674 -19.604 1.00 34.31 339 ASP A N 1
ATOM 2632 C CA . ASP A 1 339 ? 6.464 2.656 -20.343 1.00 34.31 339 ASP A CA 1
ATOM 2633 C C . ASP A 1 339 ? 6.466 1.354 -19.508 1.00 34.31 339 ASP A C 1
ATOM 2635 O O . ASP A 1 339 ? 7.544 0.804 -19.271 1.00 34.31 339 ASP A O 1
ATOM 2639 N N . PRO A 1 340 ? 5.318 0.841 -19.021 1.00 37.78 340 PRO A N 1
ATOM 2640 C CA . PRO A 1 340 ? 5.267 -0.333 -18.146 1.00 37.78 340 PRO A CA 1
ATOM 2641 C C . PRO A 1 340 ? 5.606 -1.623 -18.895 1.00 37.78 340 PRO A C 1
ATOM 2643 O O . PRO A 1 340 ? 5.871 -2.656 -18.281 1.00 37.78 340 PRO A O 1
ATOM 2646 N N . CYS A 1 341 ? 5.660 -1.576 -20.230 1.00 29.28 341 CYS A N 1
ATOM 2647 C CA . CYS A 1 341 ? 6.271 -2.621 -21.040 1.00 29.28 341 CYS A CA 1
ATOM 2648 C C . CYS A 1 341 ? 7.807 -2.588 -21.000 1.00 29.28 341 CYS A C 1
ATOM 2650 O O . CYS A 1 341 ? 8.426 -3.500 -21.533 1.00 29.28 341 CYS A O 1
ATOM 2652 N N . ARG A 1 342 ? 8.443 -1.587 -20.381 1.00 38.97 342 ARG A N 1
ATOM 2653 C CA . ARG A 1 342 ? 9.900 -1.414 -20.285 1.00 38.97 342 ARG A CA 1
ATOM 2654 C C . ARG A 1 342 ? 10.332 -1.236 -18.826 1.00 38.97 342 ARG A C 1
ATOM 2656 O O . ARG A 1 342 ? 10.816 -0.178 -18.433 1.00 38.97 342 ARG A O 1
ATOM 2663 N N . TRP A 1 343 ? 10.243 -2.311 -18.047 1.00 34.78 343 TRP A N 1
ATOM 2664 C CA . TRP A 1 343 ? 10.972 -2.456 -16.783 1.00 34.78 343 TRP A CA 1
ATOM 2665 C C . TRP A 1 343 ? 12.486 -2.480 -17.070 1.00 34.78 343 TRP A C 1
ATOM 2667 O O . TRP A 1 343 ? 13.082 -3.535 -17.276 1.00 34.78 343 TRP A O 1
ATOM 2677 N N . ARG A 1 344 ? 13.114 -1.303 -17.181 1.00 35.41 344 ARG A N 1
ATOM 2678 C CA . ARG A 1 344 ? 14.565 -1.149 -17.373 1.00 35.41 344 ARG A CA 1
ATOM 2679 C C . ARG A 1 344 ? 15.244 -0.925 -16.021 1.00 35.41 344 ARG A C 1
ATOM 2681 O O . ARG A 1 344 ? 15.020 0.102 -15.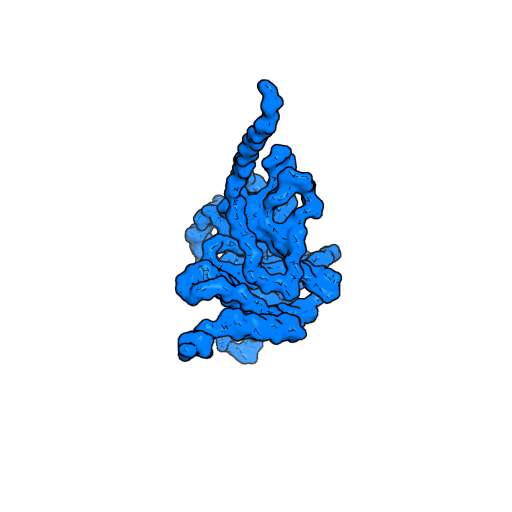392 1.00 35.41 344 ARG A O 1
ATOM 2688 N N . ALA A 1 345 ? 16.123 -1.839 -15.620 1.00 29.53 345 ALA A N 1
ATOM 2689 C CA . ALA A 1 345 ? 17.093 -1.621 -14.546 1.00 29.53 345 ALA A CA 1
ATOM 2690 C C . ALA A 1 345 ? 18.454 -1.166 -15.119 1.00 29.53 345 ALA A C 1
ATOM 2692 O O . ALA A 1 345 ? 18.899 -1.720 -16.126 1.00 29.53 345 ALA A O 1
ATOM 2693 N N . PRO A 1 346 ? 19.175 -0.247 -14.458 1.00 52.53 346 PRO A N 1
ATOM 2694 C CA . PRO A 1 346 ? 18.691 1.032 -13.968 1.00 52.53 346 PRO A CA 1
ATOM 2695 C C . PRO A 1 346 ? 19.273 2.181 -14.812 1.00 52.53 346 PRO A C 1
ATOM 2697 O O . PRO A 1 346 ? 20.446 2.176 -15.194 1.00 52.53 346 PRO A O 1
ATOM 2700 N N . TYR A 1 347 ? 18.468 3.217 -15.046 1.00 32.88 347 TYR A N 1
ATOM 2701 C CA . TYR A 1 347 ? 19.034 4.560 -15.147 1.00 32.88 347 TYR A CA 1
ATOM 2702 C C . TYR A 1 347 ? 19.584 4.915 -13.763 1.00 32.88 347 TYR A C 1
ATOM 2704 O O . TYR A 1 347 ? 18.908 4.690 -12.761 1.00 32.88 347 TYR A O 1
ATOM 2712 N N . ARG A 1 348 ? 20.817 5.430 -13.706 1.00 28.59 348 ARG A N 1
ATOM 2713 C CA . ARG A 1 348 ? 21.407 5.990 -12.484 1.00 28.59 348 ARG A CA 1
ATOM 2714 C C . ARG A 1 348 ? 20.394 6.922 -11.811 1.00 28.59 348 ARG A C 1
ATOM 2716 O O . ARG A 1 348 ? 20.026 7.937 -12.396 1.00 28.59 348 ARG A O 1
ATOM 2723 N N . LEU A 1 349 ? 20.028 6.626 -10.569 1.00 30.08 349 LEU A N 1
ATOM 2724 C CA . LEU A 1 349 ? 19.758 7.683 -9.602 1.00 30.08 349 LEU A CA 1
ATOM 2725 C C . LEU A 1 349 ? 21.126 8.310 -9.312 1.00 30.08 349 LEU A C 1
ATOM 2727 O O . LEU A 1 349 ? 21.905 7.784 -8.522 1.00 30.08 349 LEU A O 1
ATOM 2731 N N . GLN A 1 350 ? 21.494 9.345 -10.069 1.00 25.19 350 GLN A N 1
ATOM 2732 C CA . GLN A 1 350 ? 22.625 10.184 -9.685 1.00 25.19 350 GLN A CA 1
ATOM 2733 C C . GLN A 1 350 ? 22.226 10.934 -8.407 1.00 25.19 350 GLN A C 1
ATOM 2735 O O . GLN A 1 350 ? 21.122 11.480 -8.373 1.00 25.19 350 GLN A O 1
ATOM 2740 N N . PRO A 1 351 ? 23.087 10.988 -7.377 1.00 26.22 351 PRO A N 1
ATOM 2741 C CA . PRO A 1 351 ? 22.881 11.913 -6.276 1.00 26.22 351 PRO A CA 1
ATOM 2742 C C . PRO A 1 351 ? 22.880 13.336 -6.843 1.00 26.22 351 PRO A C 1
ATOM 2744 O O . PRO A 1 351 ? 23.800 13.713 -7.572 1.00 26.22 351 PRO A O 1
ATOM 2747 N N . CYS A 1 352 ? 21.849 14.118 -6.528 1.00 31.70 352 CYS A N 1
ATOM 2748 C CA . CYS A 1 352 ? 21.881 15.562 -6.721 1.00 31.70 352 CYS A CA 1
ATOM 2749 C C . CYS A 1 352 ? 22.952 16.132 -5.782 1.00 31.70 352 CYS A C 1
ATOM 2751 O O . CYS A 1 352 ? 22.696 16.315 -4.596 1.00 31.70 352 CYS A O 1
ATOM 2753 N N . ALA A 1 353 ? 24.158 16.373 -6.298 1.00 30.36 353 ALA A N 1
ATOM 2754 C CA . ALA A 1 353 ? 25.213 17.065 -5.572 1.00 30.36 353 ALA A CA 1
ATOM 2755 C C . ALA A 1 353 ? 25.877 18.141 -6.447 1.00 30.36 353 ALA A C 1
ATOM 2757 O O . ALA A 1 353 ? 26.425 17.857 -7.509 1.00 30.36 353 ALA A O 1
ATOM 2758 N N . GLU A 1 354 ? 25.805 19.350 -5.888 1.00 26.88 354 GLU A N 1
ATOM 2759 C CA . GLU A 1 354 ? 26.593 20.573 -6.072 1.00 26.88 354 GLU A CA 1
ATOM 2760 C C . GLU A 1 354 ? 26.434 21.446 -7.337 1.00 26.88 354 GLU A C 1
ATOM 2762 O O . GLU A 1 354 ? 26.534 20.977 -8.472 1.00 26.88 354 GLU A O 1
ATOM 2767 N N . PRO A 1 355 ? 26.242 22.774 -7.153 1.00 29.16 355 PRO A N 1
ATOM 2768 C CA . PRO A 1 355 ? 26.250 23.729 -8.248 1.00 29.16 355 PRO A CA 1
ATOM 2769 C C . PRO A 1 355 ? 27.680 23.874 -8.775 1.00 29.16 355 PRO A C 1
ATOM 2771 O O . PRO A 1 355 ? 28.592 24.283 -8.055 1.00 29.16 355 PRO A O 1
ATOM 2774 N N . GLN A 1 356 ? 27.875 23.569 -10.057 1.00 29.75 356 GLN A N 1
ATOM 2775 C CA . GLN A 1 356 ? 29.115 23.889 -10.754 1.00 29.75 356 GLN A CA 1
ATOM 2776 C C . GLN A 1 356 ? 29.367 25.399 -10.662 1.00 29.75 356 GLN A C 1
ATOM 2778 O O . GLN A 1 356 ? 28.646 26.210 -11.246 1.00 29.75 356 GLN A O 1
ATOM 2783 N N . ARG A 1 357 ? 30.406 25.781 -9.912 1.00 29.77 357 ARG A N 1
ATOM 2784 C CA . ARG A 1 357 ? 30.980 27.125 -9.966 1.00 29.77 357 ARG A CA 1
ATOM 2785 C C . ARG A 1 357 ? 31.491 27.353 -11.388 1.00 29.77 357 ARG A C 1
ATOM 2787 O O . ARG A 1 357 ? 32.425 26.684 -11.823 1.00 29.77 357 ARG A O 1
ATOM 2794 N N . TYR A 1 358 ? 30.897 28.304 -12.098 1.00 31.58 358 TYR A N 1
ATOM 2795 C CA . TYR A 1 358 ? 31.476 28.836 -13.327 1.00 31.58 358 TYR A CA 1
ATOM 2796 C C . TYR A 1 358 ? 32.802 29.530 -12.985 1.00 31.58 358 TYR A C 1
ATOM 2798 O O . TYR A 1 358 ? 32.817 30.553 -12.301 1.00 31.58 358 TYR A O 1
ATOM 2806 N N . ALA A 1 359 ? 33.919 28.972 -13.448 1.00 28.97 359 ALA A N 1
ATOM 2807 C CA . ALA A 1 359 ? 35.190 29.682 -13.504 1.00 28.97 359 ALA A CA 1
ATOM 2808 C C . ALA A 1 359 ? 35.186 30.596 -14.747 1.00 28.97 359 ALA A C 1
ATOM 2810 O O . ALA A 1 359 ? 34.863 30.117 -15.838 1.00 28.97 359 ALA A O 1
ATOM 2811 N N . PRO A 1 360 ? 35.522 31.893 -14.634 1.00 31.48 360 PRO A N 1
ATOM 2812 C CA . PRO A 1 360 ? 35.596 32.762 -15.797 1.00 31.48 360 PRO A CA 1
ATOM 2813 C C . PRO A 1 360 ? 36.837 32.416 -16.627 1.00 31.48 360 PRO A C 1
ATOM 2815 O O . PRO A 1 360 ? 37.969 32.433 -16.142 1.00 31.48 360 PRO A O 1
ATOM 2818 N N . VAL A 1 361 ? 36.607 32.114 -17.902 1.00 32.97 361 VAL A N 1
ATOM 2819 C CA . VAL A 1 361 ? 37.648 31.972 -18.921 1.00 32.97 361 VAL A CA 1
ATOM 2820 C C . VAL A 1 361 ? 38.309 33.339 -19.118 1.00 32.97 361 VAL A C 1
ATOM 2822 O O . VAL A 1 361 ? 37.676 34.275 -19.607 1.00 32.97 361 VAL A O 1
ATOM 2825 N N . ARG A 1 362 ? 39.587 33.461 -18.737 1.00 32.44 362 ARG A N 1
ATOM 2826 C CA . ARG A 1 362 ? 40.442 34.582 -19.148 1.00 32.44 362 ARG A CA 1
ATOM 2827 C C . ARG A 1 362 ? 40.560 34.562 -20.673 1.00 32.44 362 ARG A C 1
ATOM 2829 O O . ARG A 1 362 ? 41.048 33.590 -21.242 1.00 32.44 362 ARG A O 1
ATOM 2836 N N . ARG A 1 363 ? 40.118 35.636 -21.329 1.00 35.56 363 ARG A N 1
ATOM 2837 C CA . ARG A 1 363 ? 40.523 35.956 -22.700 1.00 35.56 363 ARG A CA 1
ATOM 2838 C C . ARG A 1 363 ? 41.826 36.741 -22.628 1.00 35.56 363 ARG A C 1
ATOM 2840 O O . ARG A 1 363 ? 41.817 37.896 -22.217 1.00 35.56 363 ARG A O 1
ATOM 2847 N N . ASP A 1 364 ? 42.910 36.108 -23.051 1.00 37.62 364 ASP A N 1
ATOM 2848 C CA . ASP A 1 364 ? 44.090 36.819 -23.524 1.00 37.62 364 ASP A CA 1
ATOM 2849 C C . ASP A 1 364 ? 43.732 37.540 -24.829 1.00 37.62 364 ASP A C 1
ATOM 2851 O O . ASP A 1 364 ? 43.404 36.912 -25.838 1.00 37.62 364 ASP A O 1
ATOM 2855 N N . ALA A 1 365 ? 43.811 38.866 -24.810 1.00 35.66 365 ALA A N 1
ATOM 2856 C CA . ALA A 1 365 ? 43.978 39.685 -25.999 1.00 35.66 365 ALA A CA 1
ATOM 2857 C C . ALA A 1 365 ? 45.032 40.745 -25.673 1.00 35.66 365 ALA A C 1
ATOM 2859 O O . ALA A 1 365 ? 44.893 41.510 -24.722 1.00 35.66 365 ALA A O 1
ATOM 2860 N N . ARG A 1 366 ? 46.116 40.707 -26.445 1.00 42.69 366 ARG A N 1
ATOM 2861 C CA . ARG A 1 366 ? 47.265 41.609 -26.373 1.00 42.69 366 ARG A CA 1
ATOM 2862 C C . ARG A 1 366 ? 46.834 43.039 -26.710 1.00 42.69 366 ARG A C 1
ATOM 2864 O O . ARG A 1 366 ? 46.176 43.224 -27.732 1.00 42.69 366 ARG A O 1
ATOM 2871 N N . HIS A 1 367 ? 47.298 44.007 -25.927 1.00 39.09 367 HIS A N 1
ATOM 2872 C CA . HIS A 1 367 ? 48.103 45.126 -26.417 1.00 39.09 367 HIS A CA 1
ATOM 2873 C C . HIS A 1 367 ? 48.945 45.714 -25.292 1.00 39.09 367 HIS A C 1
ATOM 2875 O O . HIS A 1 367 ? 48.409 45.825 -24.168 1.00 39.09 367 HIS A O 1
#

Nearest PDB structures (foldseek):
  4f2d-assembly1_A  TM=9.959E-01  e=1.359E-57  Escherichia coli K-12
  2ajt-assembly1_A  TM=9.906E-01  e=1.124E-53  Escherichia coli
  7chl-assembly1_D  TM=9.846E-01  e=3.593E-46  Alicyclobacillus sp. TP7
  7cxo-assembly1_C  TM=9.714E-01  e=1.754E-42  Alicyclobacillus sp. TP7
  4lql-assembly1_F  TM=9.698E-01  e=2.698E-27  Limosilactobacillus fermentum